Protein AF-0000000069324005 (afdb_homodimer)

InterPro domains:
  IPR022041 Farnesoic acid O-methyl transferase [PF12248] (44-188)

Secondary structure (DSSP, 8-state):
-------------------GGGG--GGGGGTT-EEEE-SS----EEEGGG-SS-EE-TT--EEEEEEEEESS-EEEEEESSSS-SSEEEEEEEEEHHHHTEEEEEEEEE-SSS--EEEEEEEEEE-TT---SSSPEEEEEEE-TT-EEEEEETT-SS-SEEEE-TT---SEEEEEESSS-EEEEEEEPPHHHHGGGGGG---/-------------------GGGG--GGGGGTT-EEEE-SS----EEEGGG-SS-EE-TT--EEEEEEEEESS-EEEEEESSSS-SSEEEEEEEEEHHHHTEEEEEEEEE-SSS--EEEEEEEEEE-TT---SSSPEEEEEEE-TT-EEEEEETT-SS-SEEEE-TT---SEEEEEESSS-EEEEEEEPPHHHHHHHHT----

Nearest PDB structures (foldseek):
  6fof-assembly2_F  TM=4.930E-01  e=3.018E-04  Homo sapiens
  6fof-assembly2_A  TM=4.890E-01  e=6.995E-04  Homo sapiens
  6m16-assembly1_B  TM=4.793E-01  e=8.631E-04  Swine acute diarrhea syndrome coronavirus
  7cxd-assembly3_D  TM=5.061E-01  e=2.342E-03  Rattus norvegicus
  2yue-assembly1_A  TM=4.714E-01  e=3.103E-01  Drosophila melanogaster

Solvent-accessible surface area (backbone atoms only — not comparable to full-atom values): 21850 Å² total; per-residue (Å²): 135,82,79,75,76,73,77,73,73,77,68,79,68,72,76,70,74,92,49,74,84,79,21,61,40,60,55,58,79,50,56,76,18,34,33,51,66,24,77,90,46,42,77,60,50,40,58,47,87,72,41,84,35,60,39,67,47,95,83,50,31,39,38,40,27,32,28,37,26,21,61,28,26,36,32,41,36,23,19,73,46,70,74,56,54,79,27,69,31,35,36,41,34,41,16,25,84,86,14,36,24,28,39,33,32,33,28,30,34,38,80,88,50,76,71,42,78,74,42,82,67,44,75,48,84,31,68,65,64,46,32,71,84,47,58,46,44,33,35,39,35,38,37,83,74,20,42,35,35,38,24,40,70,92,53,90,60,58,77,43,72,47,70,39,72,80,61,35,71,48,11,40,26,51,30,50,77,86,36,51,28,37,38,31,34,52,15,55,46,72,78,68,56,57,61,65,67,64,66,64,72,129,134,82,81,76,76,73,77,74,73,77,69,77,69,71,76,70,75,91,49,74,83,78,22,62,40,60,57,57,78,51,53,76,17,34,33,50,67,24,78,90,47,42,78,60,47,39,58,46,88,70,41,85,35,60,39,68,47,94,84,50,32,37,37,41,28,33,30,38,25,19,61,27,27,35,33,41,36,22,19,75,44,71,74,57,55,78,27,68,31,35,35,42,34,40,18,26,84,86,15,35,24,28,40,32,32,33,29,29,34,40,80,88,51,75,70,41,77,74,41,80,66,45,74,46,82,30,68,64,65,46,33,69,84,43,58,46,46,33,35,40,36,38,37,85,73,21,42,36,35,39,26,40,69,93,52,90,60,56,77,43,73,48,71,39,72,82,60,35,72,49,12,41,29,53,29,49,76,86,37,53,27,37,36,31,34,52,14,56,49,75,79,66,56,57,60,66,68,63,66,60,77,128

pLDDT: mean 87.79, std 21.07, range [19.28, 98.88]

Foldseek 3Di:
DPPPPPPPPPPPPPVPPDDVVVVDDQCVQLPPWDKDKQAPHFDWWDFCVPQPAWDADPQRKIKWKKWKADQAWKKKKAFPDRDFAQGKIWMWTALHPRHFKIWIWIWGDHPPDDTHPIDTFDMDTGHPVHHRPHIWMWMWIAGQQQWIFICTPPDPDGPDIGGDNRTHHRIMIIHGDPTMMMMTTSGHDPVVVVVVVVPPDD/DDPPPPPPPPPPPPVPPDDVVVVDDQCVQLPPWDKDKQAPHFDWWDFCVPQPAWDADPQRKIKWKKWKADQAWKKKKAFPDRDAAQGKIWMWTALHPRRFKIWIWIWGDHPPDDTHPIDTFDMDTGHPVHHRPHIWMWMWIAGQQQWIFICTPPDPDGPDIGGDNRTHHRIMIIHGDPTMMMMTTSGHDPVVVVVVVVPPDD

Structure (mmCIF, N/CA/C/O backbone):
data_AF-0000000069324005-model_v1
#
loop_
_entity.id
_entity.type
_entity.pdbx_description
1 polymer 'Uncharacterized protein'
#
loop_
_atom_site.group_PDB
_atom_site.id
_atom_site.type_symbol
_atom_site.label_atom_id
_atom_site.label_alt_id
_atom_site.label_comp_id
_atom_site.label_asym_id
_atom_site.label_entity_id
_atom_site.label_seq_id
_atom_site.pdbx_PDB_ins_code
_atom_site.Cartn_x
_atom_site.Cartn_y
_atom_site.Cartn_z
_atom_site.occupancy
_atom_site.B_iso_or_equiv
_atom_site.auth_seq_id
_atom_site.auth_comp_id
_atom_site.auth_asym_id
_atom_site.auth_atom_id
_atom_site.pdbx_PDB_model_num
ATOM 1 N N . MET A 1 1 ? -30.312 9.125 31.078 1 28.41 1 MET A N 1
ATOM 2 C CA . MET A 1 1 ? -29.062 9.859 31.266 1 28.41 1 MET A CA 1
ATOM 3 C C . MET A 1 1 ? -27.875 8.906 31.328 1 28.41 1 MET A C 1
ATOM 5 O O . MET A 1 1 ? -27.578 8.32 32.375 1 28.41 1 MET A O 1
ATOM 9 N N . ARG A 1 2 ? -27.75 8.008 30.297 1 34 2 ARG A N 1
ATOM 10 C CA . ARG A 1 2 ? -26.781 6.918 30.25 1 34 2 ARG A CA 1
ATOM 11 C C . ARG A 1 2 ? -25.344 7.445 30.359 1 34 2 ARG A C 1
ATOM 13 O O . ARG A 1 2 ? -24.953 8.328 29.594 1 34 2 ARG A O 1
ATOM 20 N N . ASN A 1 3 ? -24.734 7.293 31.547 1 28.27 3 ASN A N 1
ATOM 21 C CA . ASN A 1 3 ? -23.328 7.57 31.875 1 28.27 3 ASN A CA 1
ATOM 22 C C . ASN A 1 3 ? -22.391 6.891 30.891 1 28.27 3 ASN A C 1
ATOM 24 O O . ASN A 1 3 ? -22.328 5.66 30.828 1 28.27 3 ASN A O 1
ATOM 28 N N . ILE A 1 4 ? -22.25 7.41 29.734 1 28.3 4 ILE A N 1
ATOM 29 C CA . ILE A 1 4 ? -21.234 6.926 28.828 1 28.3 4 ILE A CA 1
ATOM 30 C C . ILE A 1 4 ? -19.844 7.094 29.469 1 28.3 4 ILE A C 1
ATOM 32 O O . ILE A 1 4 ? -19.406 8.219 29.703 1 28.3 4 ILE A O 1
ATOM 36 N N . LEU A 1 5 ? -19.453 6.141 30.312 1 26.61 5 LEU A N 1
ATOM 37 C CA . LEU A 1 5 ? -18.109 6.031 30.844 1 26.61 5 LEU A CA 1
ATOM 38 C C . LEU A 1 5 ? -17.078 6.027 29.734 1 26.61 5 LEU A C 1
ATOM 40 O O . LEU A 1 5 ? -17.062 5.133 28.875 1 26.61 5 LEU A O 1
ATOM 44 N N . LEU A 1 6 ? -16.641 7.176 29.375 1 26.45 6 LEU A N 1
ATOM 45 C CA . LEU A 1 6 ? -15.461 7.332 28.516 1 26.45 6 LEU A CA 1
ATOM 46 C C . LEU A 1 6 ? -14.234 6.703 29.172 1 26.45 6 LEU A C 1
ATOM 48 O O . LEU A 1 6 ? -13.797 7.137 30.234 1 26.45 6 LEU A O 1
ATOM 52 N N . PHE A 1 7 ? -14.141 5.453 29.094 1 29.11 7 PHE A N 1
ATOM 53 C CA . PHE A 1 7 ? -12.875 4.824 29.453 1 29.11 7 PHE A CA 1
ATOM 54 C C . PHE A 1 7 ? -11.711 5.512 28.75 1 29.11 7 PHE A C 1
ATOM 56 O O . PHE A 1 7 ? -11.578 5.43 27.531 1 29.11 7 PHE A O 1
ATOM 63 N N . CYS A 1 8 ? -11.258 6.578 29.438 1 29.5 8 CYS A N 1
ATOM 64 C CA . CYS A 1 8 ? -9.984 7.176 29.047 1 29.5 8 CYS A CA 1
ATOM 65 C C . CYS A 1 8 ? -8.844 6.184 29.219 1 29.5 8 CYS A C 1
ATOM 67 O O . CYS A 1 8 ? -8.492 5.82 30.344 1 29.5 8 CYS A O 1
ATOM 69 N N . LEU A 1 9 ? -8.703 5.176 28.422 1 32.47 9 LEU A N 1
ATOM 70 C CA . LEU A 1 9 ? -7.461 4.414 28.438 1 32.47 9 LEU A CA 1
ATOM 71 C C . LEU A 1 9 ? -6.258 5.344 28.547 1 32.47 9 LEU A C 1
ATOM 73 O O . LEU A 1 9 ? -6.062 6.215 27.703 1 32.47 9 LEU A O 1
ATOM 77 N N . LEU A 1 10 ? -5.828 5.453 29.75 1 33.03 10 LEU A N 1
ATOM 78 C CA . LEU A 1 10 ? -4.512 6.023 30.031 1 33.03 10 LEU A CA 1
ATOM 79 C C . LEU A 1 10 ? -3.451 5.383 29.141 1 33.03 10 LEU A C 1
ATOM 81 O O . LEU A 1 10 ? -3.084 4.223 29.344 1 33.03 10 LEU A O 1
ATOM 85 N N . GLN A 1 11 ? -3.396 5.664 27.922 1 35.69 11 GLN A N 1
ATOM 86 C CA . GLN A 1 11 ? -2.23 5.25 27.141 1 35.69 11 GLN A CA 1
ATOM 87 C C . GLN A 1 11 ? -0.95 5.859 27.703 1 35.69 11 GLN A C 1
ATOM 89 O O . GLN A 1 11 ? -0.81 7.082 27.766 1 35.69 11 GLN A O 1
ATOM 94 N N . PHE A 1 12 ? -0.405 5.168 28.688 1 37.34 12 PHE A N 1
ATOM 95 C CA . PHE A 1 12 ? 1.005 5.453 28.938 1 37.34 12 PHE A CA 1
ATOM 96 C C . PHE A 1 12 ? 1.775 5.508 27.625 1 37.34 12 PHE A C 1
ATOM 98 O O . PHE A 1 12 ? 1.903 4.496 26.922 1 37.34 12 PHE A O 1
ATOM 105 N N . SER A 1 13 ? 1.761 6.641 26.984 1 42.81 13 SER A N 1
ATOM 106 C CA . SER A 1 13 ? 2.564 6.906 25.797 1 42.81 13 SER A CA 1
ATOM 107 C C . SER A 1 13 ? 4.051 6.699 26.078 1 42.81 13 SER A C 1
ATOM 109 O O . SER A 1 13 ? 4.664 7.484 26.812 1 42.81 13 SER A O 1
ATOM 111 N N . PHE A 1 14 ? 4.473 5.566 26.344 1 45.78 14 PHE A N 1
ATOM 112 C CA . PHE A 1 14 ? 5.918 5.492 26.188 1 45.78 14 PHE A CA 1
ATOM 113 C C . PHE A 1 14 ? 6.375 6.344 25 1 45.78 14 PHE A C 1
ATOM 115 O O . PHE A 1 14 ? 5.898 6.168 23.875 1 45.78 14 PHE A O 1
ATOM 122 N N . ALA A 1 15 ? 6.809 7.539 25.328 1 54.31 15 ALA A N 1
ATOM 123 C CA . ALA A 1 15 ? 7.422 8.461 24.375 1 54.31 15 ALA A CA 1
ATOM 124 C C . ALA A 1 15 ? 8.375 7.723 23.438 1 54.31 15 ALA A C 1
ATOM 126 O O . ALA A 1 15 ? 9.406 7.207 23.875 1 54.31 15 ALA A O 1
ATOM 127 N N . ILE A 1 16 ? 7.906 6.988 22.484 1 60.62 16 ILE A N 1
ATOM 128 C CA . ILE A 1 16 ? 8.844 6.414 21.516 1 60.62 16 ILE A CA 1
ATOM 129 C C . ILE A 1 16 ? 9.711 7.52 20.922 1 60.62 16 ILE A C 1
ATOM 131 O O . ILE A 1 16 ? 9.195 8.469 20.328 1 60.62 16 ILE A O 1
ATOM 135 N N . GLU A 1 17 ? 10.883 7.559 21.469 1 77.88 17 GLU A N 1
ATOM 136 C CA . GLU A 1 17 ? 11.859 8.453 20.859 1 77.88 17 GLU A CA 1
ATOM 137 C C . GLU A 1 17 ? 11.891 8.273 19.344 1 77.88 17 GLU A C 1
ATOM 139 O O . GLU A 1 17 ? 11.867 7.145 18.844 1 77.88 17 GLU A O 1
ATOM 144 N N . TYR A 1 18 ? 11.734 9.445 18.656 1 85.81 18 TYR A N 1
ATOM 145 C CA . TYR A 1 18 ? 11.805 9.422 17.203 1 85.81 18 TYR A CA 1
ATOM 146 C C . TYR A 1 18 ? 13.148 8.883 16.719 1 85.81 18 TYR A C 1
ATOM 148 O O . TYR A 1 18 ? 14.203 9.438 17.062 1 85.81 18 TYR A O 1
ATOM 156 N N . ASN A 1 19 ? 13.148 7.789 16.156 1 91.25 19 ASN A N 1
ATOM 157 C CA . ASN A 1 19 ? 14.258 7.18 15.422 1 91.25 19 ASN A CA 1
ATOM 158 C C . ASN A 1 19 ? 13.844 6.75 14.023 1 91.25 19 ASN A C 1
ATOM 160 O O . ASN A 1 19 ? 13.047 5.824 13.859 1 91.25 19 ASN A O 1
ATOM 164 N N . PRO A 1 20 ? 14.406 7.453 12.984 1 89.69 20 PRO A N 1
ATOM 165 C CA . PRO A 1 20 ? 13.977 7.164 11.617 1 89.69 20 PRO A CA 1
ATOM 166 C C . PRO A 1 20 ? 14.102 5.688 11.25 1 89.69 20 PRO A C 1
ATOM 168 O O . PRO A 1 20 ? 13.352 5.188 10.414 1 89.69 20 PRO A O 1
ATOM 171 N N . LYS A 1 21 ? 14.984 4.934 11.898 1 91.94 21 LYS A N 1
ATOM 172 C CA . LYS A 1 21 ? 15.195 3.52 11.594 1 91.94 21 LYS A CA 1
ATOM 173 C C . LYS A 1 21 ? 13.961 2.693 11.938 1 91.94 21 LYS A C 1
ATOM 175 O O . LYS A 1 21 ? 13.812 1.559 11.477 1 91.94 21 LYS A O 1
ATOM 180 N N . ASN A 1 22 ? 13.109 3.305 12.773 1 93.44 22 ASN A N 1
ATOM 181 C CA . ASN A 1 22 ? 11.898 2.6 13.172 1 93.44 22 ASN A CA 1
ATOM 182 C C . ASN A 1 22 ? 10.773 2.793 12.156 1 93.44 22 ASN A C 1
ATOM 184 O O . ASN A 1 22 ? 9.711 2.186 12.281 1 93.44 22 ASN A O 1
ATOM 188 N N . PHE A 1 23 ? 11.023 3.594 11.086 1 95.69 23 PHE A N 1
ATOM 189 C CA . PHE A 1 23 ? 9.953 3.969 10.156 1 95.69 23 PHE A CA 1
ATOM 190 C C . PHE A 1 23 ? 10.375 3.709 8.719 1 95.69 23 PHE A C 1
ATOM 192 O O . PHE A 1 23 ? 10.07 4.5 7.824 1 95.69 23 PHE A O 1
ATOM 199 N N . ILE A 1 24 ? 11.031 2.59 8.578 1 95.38 24 ILE A N 1
ATOM 200 C CA . ILE A 1 24 ? 11.531 2.193 7.266 1 95.38 24 ILE A CA 1
ATOM 201 C C . ILE A 1 24 ? 10.352 2.023 6.301 1 95.38 24 ILE A C 1
ATOM 203 O O . ILE A 1 24 ? 9.32 1.459 6.668 1 95.38 24 ILE A O 1
ATOM 207 N N . ASN A 1 25 ? 10.547 2.537 5.121 1 97.31 25 ASN A N 1
ATOM 208 C CA . ASN A 1 25 ? 9.562 2.371 4.059 1 97.31 25 ASN A CA 1
ATOM 209 C C . ASN A 1 25 ? 9.625 0.974 3.449 1 97.31 25 ASN A C 1
ATOM 211 O O . ASN A 1 25 ? 10.5 0.688 2.629 1 97.31 25 ASN A O 1
ATOM 215 N N . THR A 1 26 ? 8.641 0.203 3.752 1 97.44 26 THR A N 1
ATOM 216 C CA . THR A 1 26 ? 8.648 -1.202 3.359 1 97.44 26 THR A CA 1
ATOM 217 C C . THR A 1 26 ? 8.383 -1.347 1.863 1 97.44 26 THR A C 1
ATOM 219 O O . THR A 1 26 ? 8.703 -2.377 1.268 1 97.44 26 THR A O 1
ATOM 222 N N . PHE A 1 27 ? 7.887 -0.343 1.255 1 97.62 27 PHE A N 1
ATOM 223 C CA . PHE A 1 27 ? 7.547 -0.432 -0.16 1 97.62 27 PHE A CA 1
ATOM 224 C C . PHE A 1 27 ? 8.789 -0.269 -1.026 1 97.62 27 PHE A C 1
ATOM 226 O O . PHE A 1 27 ? 8.75 -0.522 -2.232 1 97.62 27 PHE A O 1
ATOM 233 N N . GLU A 1 28 ? 9.859 0.068 -0.42 1 95.69 28 GLU A N 1
ATOM 234 C CA . GLU A 1 28 ? 11.109 0.096 -1.18 1 95.69 28 GLU A CA 1
ATOM 235 C C . GLU A 1 28 ? 11.461 -1.288 -1.719 1 95.69 28 GLU A C 1
ATOM 237 O O . GLU A 1 28 ? 12.117 -1.409 -2.756 1 95.69 28 GLU A O 1
ATOM 242 N N . ALA A 1 29 ? 10.977 -2.287 -1.053 1 96.38 29 ALA A N 1
ATOM 243 C CA . ALA A 1 29 ? 11.227 -3.654 -1.499 1 96.38 29 ALA A CA 1
ATOM 244 C C . ALA A 1 29 ? 10.57 -3.918 -2.854 1 96.38 29 ALA A C 1
ATOM 246 O O . ALA A 1 29 ? 10.945 -4.863 -3.555 1 96.38 29 ALA A O 1
ATOM 247 N N . THR A 1 30 ? 9.625 -3.092 -3.283 1 97.5 30 THR A N 1
ATOM 248 C CA . THR A 1 30 ? 8.891 -3.338 -4.516 1 97.5 30 THR A CA 1
ATOM 249 C C . THR A 1 30 ? 9.484 -2.531 -5.672 1 97.5 30 THR A C 1
ATOM 251 O O . THR A 1 30 ? 8.938 -2.527 -6.777 1 97.5 30 THR A O 1
ATOM 254 N N . TYR A 1 31 ? 10.547 -1.87 -5.406 1 94.81 31 TYR A N 1
ATOM 255 C CA . TYR A 1 31 ? 11.133 -1.046 -6.457 1 94.81 31 TYR A CA 1
ATOM 256 C C . TYR A 1 31 ? 11.445 -1.877 -7.695 1 94.81 31 TYR A C 1
ATOM 258 O O . TYR A 1 31 ? 12.047 -2.951 -7.598 1 94.81 31 TYR A O 1
ATOM 266 N N . GLY A 1 32 ? 11.016 -1.353 -8.859 1 95.44 32 GLY A N 1
ATOM 267 C CA . GLY A 1 32 ? 11.281 -2.027 -10.117 1 95.44 32 GLY A CA 1
ATOM 268 C C . GLY A 1 32 ? 10.188 -3.008 -10.508 1 95.44 32 GLY A C 1
ATOM 269 O O . GLY A 1 32 ? 10.156 -3.502 -11.633 1 95.44 32 GLY A O 1
ATOM 270 N N . CYS A 1 33 ? 9.305 -3.324 -9.57 1 97.62 33 CYS A N 1
ATOM 271 C CA . CYS A 1 33 ? 8.188 -4.211 -9.875 1 97.62 33 CYS A CA 1
ATOM 272 C C . CYS A 1 33 ? 7.117 -3.48 -10.672 1 97.62 33 CYS A C 1
ATOM 274 O O . CYS A 1 33 ? 7.047 -2.252 -10.648 1 97.62 33 CYS A O 1
ATOM 276 N N . LEU A 1 34 ? 6.316 -4.25 -11.359 1 98 34 LEU A N 1
ATOM 277 C CA . LEU A 1 34 ? 5.012 -3.789 -11.82 1 98 34 LEU A CA 1
ATOM 278 C C . LEU A 1 34 ? 3.961 -3.943 -10.727 1 98 34 LEU A C 1
ATOM 280 O O . LEU A 1 34 ? 4.176 -4.664 -9.75 1 98 34 LEU A O 1
ATOM 284 N N . GLN A 1 35 ? 2.869 -3.219 -10.883 1 97.75 35 GLN A N 1
ATOM 285 C CA . GLN A 1 35 ? 1.826 -3.223 -9.867 1 97.75 35 GLN A CA 1
ATOM 286 C C . GLN A 1 35 ? 0.458 -3.502 -10.477 1 97.75 35 GLN A C 1
ATOM 288 O O . GLN A 1 35 ? 0.128 -2.971 -11.539 1 97.75 35 GLN A O 1
ATOM 293 N N . PHE A 1 36 ? -0.298 -4.418 -9.844 1 97 36 PHE A N 1
ATOM 294 C CA . PHE A 1 36 ? -1.68 -4.695 -10.211 1 97 36 PHE A CA 1
ATOM 295 C C . PHE A 1 36 ? -2.564 -4.797 -8.977 1 97 36 PHE A C 1
ATOM 297 O O . PHE A 1 36 ? -2.291 -5.594 -8.078 1 97 36 PHE A O 1
ATOM 304 N N . SER A 1 37 ? -3.598 -4.008 -8.914 1 95.56 37 SER A N 1
ATOM 305 C CA . SER A 1 37 ? -4.574 -4.078 -7.828 1 95.56 37 SER A CA 1
ATOM 306 C C . SER A 1 37 ? -5.906 -4.633 -8.32 1 95.56 37 SER A C 1
ATOM 308 O O . SER A 1 37 ? -6.43 -4.191 -9.344 1 95.56 37 SER A O 1
ATOM 310 N N . THR A 1 38 ? -6.551 -5.66 -7.617 1 93.12 38 THR A N 1
ATOM 311 C CA . THR A 1 38 ? -7.734 -6.398 -8.047 1 93.12 38 THR A CA 1
ATOM 312 C C . THR A 1 38 ? -9.008 -5.648 -7.66 1 93.12 38 THR A C 1
ATOM 314 O O . THR A 1 38 ? -10.086 -6.234 -7.629 1 93.12 38 THR A O 1
ATOM 317 N N . LYS A 1 39 ? -9.156 -4.422 -7.559 1 80.5 39 LYS A N 1
ATOM 318 C CA . LYS A 1 39 ? -10.305 -3.629 -7.129 1 80.5 39 LYS A CA 1
ATOM 319 C C . LYS A 1 39 ? -11.609 -4.25 -7.613 1 80.5 39 LYS A C 1
ATOM 321 O O . LYS A 1 39 ? -12.398 -4.758 -6.809 1 80.5 39 LYS A O 1
ATOM 326 N N . ASP A 1 40 ? -11.852 -4.27 -8.953 1 74.31 40 ASP A N 1
ATOM 327 C CA . ASP A 1 40 ? -13.141 -4.699 -9.484 1 74.31 40 ASP A CA 1
ATOM 328 C C . ASP A 1 40 ? -13 -5.969 -10.312 1 74.31 40 ASP A C 1
ATOM 330 O O . ASP A 1 40 ? -13.992 -6.645 -10.609 1 74.31 40 ASP A O 1
ATOM 334 N N . ALA A 1 41 ? -11.758 -6.293 -10.656 1 78.81 41 ALA A N 1
ATOM 335 C CA . ALA A 1 41 ? -11.609 -7.441 -11.547 1 78.81 41 ALA A CA 1
ATOM 336 C C . ALA A 1 41 ? -10.281 -8.148 -11.305 1 78.81 41 ALA A C 1
ATOM 338 O O . ALA A 1 41 ? -9.336 -7.555 -10.789 1 78.81 41 ALA A O 1
ATOM 339 N N . CYS A 1 42 ? -10.281 -9.445 -11.688 1 85.31 42 CYS A N 1
ATOM 340 C CA . CYS A 1 42 ? -9.078 -10.273 -11.578 1 85.31 42 CYS A CA 1
ATOM 341 C C . CYS A 1 42 ? -8.305 -10.281 -12.891 1 85.31 42 CYS A C 1
ATOM 343 O O . CYS A 1 42 ? -7.141 -10.68 -12.93 1 85.31 42 CYS A O 1
ATOM 345 N N . GLN A 1 43 ? -8.875 -9.891 -13.938 1 80.75 43 GLN A N 1
ATOM 346 C CA . GLN A 1 43 ? -8.203 -9.898 -15.227 1 80.75 43 GLN A CA 1
ATOM 347 C C . GLN A 1 43 ? -7.242 -8.719 -15.352 1 80.75 43 GLN A C 1
ATOM 349 O O . GLN A 1 43 ? -7.441 -7.68 -14.711 1 80.75 43 GLN A O 1
ATOM 354 N N . PRO A 1 44 ? -6.125 -9.18 -16.047 1 89 44 PRO A N 1
ATOM 355 C CA . PRO A 1 44 ? -5.883 -10.227 -17.031 1 89 44 PRO A CA 1
ATOM 356 C C . PRO A 1 44 ? -5.008 -11.359 -16.5 1 89 44 PRO A C 1
ATOM 358 O O . PRO A 1 44 ? -4.504 -11.273 -15.375 1 89 44 PRO A O 1
ATOM 361 N N . TYR A 1 45 ? -4.957 -12.477 -17.391 1 94.5 45 TYR A N 1
ATOM 362 C CA . TYR A 1 45 ? -3.814 -13.375 -17.297 1 94.5 45 TYR A CA 1
ATOM 363 C C . TYR A 1 45 ? -2.596 -12.781 -18 1 94.5 45 TYR A C 1
ATOM 365 O O . TYR A 1 45 ? -2.639 -12.484 -19.203 1 94.5 45 TYR A O 1
ATOM 373 N N . PHE A 1 46 ? -1.542 -12.672 -17.234 1 97 46 PHE A N 1
ATOM 374 C CA . PHE A 1 46 ? -0.32 -12.078 -17.766 1 97 46 PHE A CA 1
ATOM 375 C C . PHE A 1 46 ? 0.551 -13.141 -18.438 1 97 46 PHE A C 1
ATOM 377 O O . PHE A 1 46 ? 0.788 -14.203 -17.859 1 97 46 PHE A O 1
ATOM 384 N N . PRO A 1 47 ? 1.004 -12.82 -19.594 1 97.5 47 PRO A N 1
ATOM 385 C CA . PRO A 1 47 ? 1.958 -13.734 -20.219 1 97.5 47 PRO A CA 1
ATOM 386 C C . PRO A 1 47 ? 3.35 -13.656 -19.594 1 97.5 47 PRO A C 1
ATOM 388 O O . PRO A 1 47 ? 4.074 -12.68 -19.812 1 97.5 47 PRO A O 1
ATOM 391 N N . THR A 1 48 ? 3.816 -14.75 -18.969 1 97.5 48 THR A N 1
ATOM 392 C CA . THR A 1 48 ? 5.023 -14.68 -18.156 1 97.5 48 THR A CA 1
ATOM 393 C C . THR A 1 48 ? 6.266 -14.57 -19.047 1 97.5 48 THR A C 1
ATOM 395 O O . THR A 1 48 ? 7.312 -14.102 -18.594 1 97.5 48 THR A O 1
ATOM 398 N N . ASN A 1 49 ? 6.125 -15 -20.281 1 95.69 49 ASN A N 1
ATOM 399 C CA . ASN A 1 49 ? 7.27 -14.914 -21.172 1 95.69 49 ASN A CA 1
ATOM 400 C C . ASN A 1 49 ? 7.594 -13.469 -21.531 1 95.69 49 ASN A C 1
ATOM 402 O O . ASN A 1 49 ? 8.641 -13.188 -22.125 1 95.69 49 ASN A O 1
ATOM 406 N N . ARG A 1 50 ? 6.75 -12.578 -21.141 1 96.44 50 ARG A N 1
ATOM 407 C CA . ARG A 1 50 ? 6.984 -11.164 -21.422 1 96.44 50 ARG A CA 1
ATOM 408 C C . ARG A 1 50 ? 7.512 -10.445 -20.188 1 96.44 50 ARG A C 1
ATOM 410 O O . ARG A 1 50 ? 7.742 -9.234 -20.219 1 96.44 50 ARG A O 1
ATOM 417 N N . PHE A 1 51 ? 7.73 -11.148 -19.156 1 97.44 51 PHE A N 1
ATOM 418 C CA . PHE A 1 51 ? 8.273 -10.539 -17.938 1 97.44 51 PHE A CA 1
ATOM 419 C C . PHE A 1 51 ? 9.758 -10.234 -18.109 1 97.44 51 PHE A C 1
ATOM 421 O O . PHE A 1 51 ? 10.508 -11.047 -18.656 1 97.44 51 PHE A O 1
ATOM 428 N N . LYS A 1 52 ? 10.094 -9.109 -17.641 1 96.31 52 LYS A N 1
ATOM 429 C CA . LYS A 1 52 ? 11.469 -8.641 -17.75 1 96.31 52 LYS A CA 1
ATOM 430 C C . LYS A 1 52 ? 12.367 -9.336 -16.719 1 96.31 52 LYS A C 1
ATOM 432 O O . LYS A 1 52 ? 13.547 -9.562 -16.984 1 96.31 52 LYS A O 1
ATOM 437 N N . HIS A 1 53 ? 11.82 -9.727 -15.586 1 96.94 53 HIS A N 1
ATOM 438 C CA . HIS A 1 53 ? 12.672 -10.148 -14.477 1 96.94 53 HIS A CA 1
ATOM 439 C C . HIS A 1 53 ? 12.461 -11.617 -14.148 1 96.94 53 HIS A C 1
ATOM 441 O O . HIS A 1 53 ? 12.844 -12.078 -13.078 1 96.94 53 HIS A O 1
ATOM 447 N N . LEU A 1 54 ? 11.844 -12.289 -15.047 1 96.69 54 LEU A N 1
ATOM 448 C CA . LEU A 1 54 ? 11.75 -13.734 -14.883 1 96.69 54 LEU A CA 1
ATOM 449 C C . LEU A 1 54 ? 13.109 -14.391 -15.102 1 96.69 54 LEU A C 1
ATOM 451 O O . LEU A 1 54 ? 13.797 -14.094 -16.094 1 96.69 54 LEU A O 1
ATOM 455 N N . HIS A 1 55 ? 13.43 -15.281 -14.133 1 95.38 55 HIS A N 1
ATOM 456 C CA . HIS A 1 55 ? 14.727 -15.938 -14.227 1 95.38 55 HIS A CA 1
ATOM 457 C C . HIS A 1 55 ? 14.57 -17.453 -14.359 1 95.38 55 HIS A C 1
ATOM 459 O O . HIS A 1 55 ? 13.695 -18.047 -13.734 1 95.38 55 HIS A O 1
ATOM 465 N N . THR A 1 56 ? 15.445 -18.031 -15.227 1 95.62 56 THR A N 1
ATOM 466 C CA . THR A 1 56 ? 15.555 -19.469 -15.336 1 95.62 56 THR A CA 1
ATOM 467 C C . THR A 1 56 ? 16.984 -19.938 -15.047 1 95.62 56 THR A C 1
ATOM 469 O O . THR A 1 56 ? 17.922 -19.484 -15.695 1 95.62 56 THR A O 1
ATOM 472 N N . THR A 1 57 ? 17.062 -20.797 -14.094 1 95.88 57 THR A N 1
ATOM 473 C CA . THR A 1 57 ? 18.375 -21.281 -13.719 1 95.88 57 THR A CA 1
ATOM 474 C C . THR A 1 57 ? 18.891 -22.297 -14.727 1 95.88 57 THR A C 1
ATOM 476 O O . THR A 1 57 ? 18.172 -22.688 -15.648 1 95.88 57 THR A O 1
ATOM 479 N N . HIS A 1 58 ? 20.125 -22.734 -14.516 1 95.44 58 HIS A N 1
ATOM 480 C CA . HIS A 1 58 ? 20.75 -23.719 -15.391 1 95.44 58 HIS A CA 1
ATOM 481 C C . HIS A 1 58 ? 20.016 -25.062 -15.336 1 95.44 58 HIS A C 1
ATOM 483 O O . HIS A 1 58 ? 19.984 -25.797 -16.312 1 95.44 58 HIS A O 1
ATOM 489 N N . ASN A 1 59 ? 19.422 -25.359 -14.172 1 96.38 59 ASN A N 1
ATOM 490 C CA . ASN A 1 59 ? 18.656 -26.594 -14.023 1 96.38 59 ASN A CA 1
ATOM 491 C C . ASN A 1 59 ? 17.203 -26.406 -14.438 1 96.38 59 ASN A C 1
ATOM 493 O O . ASN A 1 59 ? 16.344 -27.203 -14.062 1 96.38 59 ASN A O 1
ATOM 497 N N . ASN A 1 60 ? 16.938 -25.297 -15.094 1 96.56 60 ASN A N 1
ATOM 498 C CA . ASN A 1 60 ? 15.641 -24.984 -15.672 1 96.56 60 ASN A CA 1
ATOM 499 C C . ASN A 1 60 ? 14.594 -24.734 -14.594 1 96.56 60 ASN A C 1
ATOM 501 O O . ASN A 1 60 ? 13.43 -25.109 -14.742 1 96.56 60 ASN A O 1
ATOM 505 N N . VAL A 1 61 ? 15.055 -24.219 -13.453 1 97.75 61 VAL A N 1
ATOM 506 C CA . VAL A 1 61 ? 14.133 -23.734 -12.438 1 97.75 61 VAL A CA 1
ATOM 507 C C . VAL A 1 61 ? 13.711 -22.297 -12.766 1 97.75 61 VAL A C 1
ATOM 509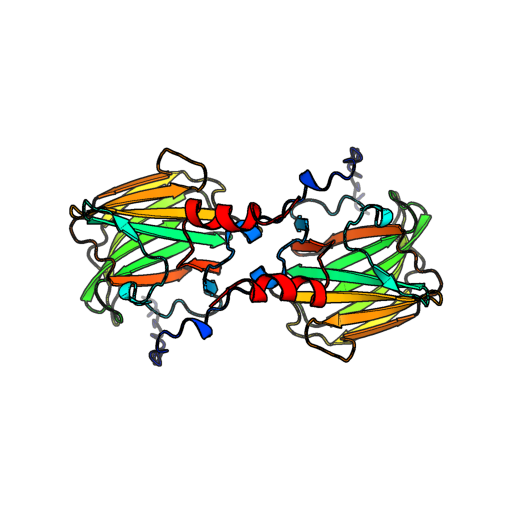 O O . VAL A 1 61 ? 14.562 -21.438 -12.984 1 97.75 61 VAL A O 1
ATOM 512 N N . THR A 1 62 ? 12.414 -22.125 -12.859 1 97.88 62 THR A N 1
ATOM 513 C CA . THR A 1 62 ? 11.891 -20.781 -13.07 1 97.88 62 THR A CA 1
ATOM 514 C C . THR A 1 62 ? 11.727 -20.047 -11.742 1 97.88 62 THR A C 1
ATOM 516 O O . THR A 1 62 ? 11.156 -20.594 -10.797 1 97.88 62 THR A O 1
ATOM 519 N N . ILE A 1 63 ? 12.258 -18.828 -11.688 1 97.69 63 ILE A N 1
ATOM 520 C CA . ILE A 1 63 ? 12.234 -18.031 -10.461 1 97.69 63 ILE A CA 1
ATOM 521 C C . ILE A 1 63 ? 11.539 -16.703 -10.734 1 97.69 63 ILE A C 1
ATOM 523 O O . ILE A 1 63 ? 11.922 -15.961 -11.648 1 97.69 63 ILE A O 1
ATOM 527 N N . MET A 1 64 ? 10.516 -16.422 -9.961 1 98.25 64 MET A N 1
ATOM 528 C CA . MET A 1 64 ? 9.82 -15.141 -10.031 1 98.25 64 MET A CA 1
ATOM 529 C C . MET A 1 64 ? 9.695 -14.508 -8.648 1 98.25 64 MET A C 1
ATOM 531 O O . MET A 1 64 ? 9.188 -15.133 -7.723 1 98.25 64 MET A O 1
ATOM 535 N N . ARG A 1 65 ? 10.133 -13.281 -8.539 1 98.19 65 ARG A N 1
ATOM 536 C CA . ARG A 1 65 ? 9.906 -12.523 -7.316 1 98.19 65 ARG A CA 1
ATOM 537 C C . ARG A 1 65 ? 8.656 -11.656 -7.426 1 98.19 65 ARG A C 1
ATOM 539 O O . ARG A 1 65 ? 8.398 -11.055 -8.469 1 98.19 65 ARG A O 1
ATOM 546 N N . MET A 1 66 ? 7.91 -11.594 -6.383 1 98.56 66 MET A N 1
ATOM 547 C CA . MET A 1 66 ? 6.66 -10.836 -6.359 1 98.56 66 MET A CA 1
ATOM 548 C C . MET A 1 66 ? 6.336 -10.367 -4.945 1 98.56 66 MET A C 1
ATOM 550 O O . MET A 1 66 ? 6.961 -10.812 -3.979 1 98.56 66 MET A O 1
ATOM 554 N N . GLY A 1 67 ? 5.457 -9.477 -4.836 1 98.69 67 GLY A N 1
ATOM 555 C CA . GLY A 1 67 ? 4.934 -9.008 -3.566 1 98.69 67 GLY A CA 1
ATOM 556 C C . GLY A 1 67 ? 3.418 -8.984 -3.516 1 98.69 67 GLY A C 1
ATOM 557 O O . GLY A 1 67 ? 2.758 -8.867 -4.551 1 98.69 67 GLY A O 1
ATOM 558 N N . VAL A 1 68 ? 2.893 -9.086 -2.322 1 98.75 68 VAL A N 1
ATOM 559 C CA . VAL A 1 68 ? 1.444 -9.07 -2.141 1 98.75 68 VAL A CA 1
ATOM 560 C C . VAL A 1 68 ? 1.085 -8.227 -0.92 1 98.75 68 VAL A C 1
ATOM 562 O O . VAL A 1 68 ? 1.71 -8.352 0.135 1 98.75 68 VAL A O 1
ATOM 565 N N . MET A 1 69 ? 0.18 -7.402 -1.088 1 97.88 69 MET A N 1
ATOM 566 C CA . MET A 1 69 ? -0.439 -6.637 -0.011 1 97.88 69 MET A CA 1
ATOM 567 C C . MET A 1 69 ? -1.949 -6.848 0.009 1 97.88 69 MET A C 1
ATOM 569 O O . MET A 1 69 ? -2.637 -6.535 -0.965 1 97.88 69 MET A O 1
ATOM 573 N N . ALA A 1 70 ? -2.459 -7.383 1.134 1 96.75 70 ALA A N 1
ATOM 574 C CA . ALA A 1 70 ? -3.885 -7.68 1.236 1 96.75 70 ALA A CA 1
ATOM 575 C C . ALA A 1 70 ? -4.285 -7.953 2.684 1 96.75 70 ALA A C 1
ATOM 577 O O . ALA A 1 70 ? -3.455 -8.367 3.496 1 96.75 70 ALA A O 1
ATOM 578 N N . ASN A 1 71 ? -5.586 -7.73 2.893 1 94.19 71 ASN A N 1
ATOM 579 C CA . ASN A 1 71 ? -6.121 -8.125 4.191 1 94.19 71 ASN A CA 1
ATOM 580 C C . ASN A 1 71 ? -6.293 -9.641 4.285 1 94.19 71 ASN A C 1
ATOM 582 O O . ASN A 1 71 ? -6.027 -10.234 5.328 1 94.19 71 ASN A O 1
ATOM 586 N N . GLN A 1 72 ? -6.82 -10.156 3.164 1 95.69 72 GLN A N 1
ATOM 587 C CA . GLN A 1 72 ? -6.988 -11.609 3.162 1 95.69 72 GLN A CA 1
ATOM 588 C C . GLN A 1 72 ? -7.266 -12.125 1.755 1 95.69 72 GLN A C 1
ATOM 590 O O . GLN A 1 72 ? -7.832 -11.414 0.925 1 95.69 72 GLN A O 1
ATOM 595 N N . GLY A 1 73 ? -6.855 -13.297 1.537 1 95.19 73 GLY A N 1
ATOM 596 C CA . GLY A 1 73 ? -7.352 -14.188 0.501 1 95.19 73 GLY A CA 1
ATOM 597 C C . GLY A 1 73 ? -6.961 -13.758 -0.898 1 95.19 73 GLY A C 1
ATOM 598 O O . GLY A 1 73 ? -7.77 -13.828 -1.825 1 95.19 73 GLY A O 1
ATOM 599 N N . PRO A 1 74 ? -5.816 -13.219 -1.171 1 97.81 74 PRO A N 1
ATOM 600 C CA . PRO A 1 74 ? -5.391 -13.086 -2.566 1 97.81 74 PRO A CA 1
ATOM 601 C C . PRO A 1 74 ? -5.117 -14.438 -3.23 1 97.81 74 PRO A C 1
ATOM 603 O O . PRO A 1 74 ? -4.66 -15.375 -2.57 1 97.81 74 PRO A O 1
ATOM 606 N N . HIS A 1 75 ? -5.395 -14.5 -4.582 1 97.88 75 HIS A N 1
ATOM 607 C CA . HIS A 1 75 ? -5.223 -15.711 -5.379 1 97.88 75 HIS A CA 1
ATOM 608 C C . HIS A 1 75 ? -4.207 -15.5 -6.496 1 97.88 75 HIS A C 1
ATOM 610 O O . HIS A 1 75 ? -4.262 -14.492 -7.203 1 97.88 75 HIS A O 1
ATOM 616 N N . ILE A 1 76 ? -3.338 -16.422 -6.586 1 98.38 76 ILE A N 1
ATOM 617 C CA . ILE A 1 76 ? -2.414 -16.5 -7.711 1 98.38 76 ILE A CA 1
ATOM 618 C C . ILE A 1 76 ? -2.734 -17.734 -8.547 1 98.38 76 ILE A C 1
ATOM 620 O O . ILE A 1 76 ? -2.629 -18.875 -8.055 1 98.38 76 ILE A O 1
ATOM 624 N N . ARG A 1 77 ? -3.107 -17.469 -9.789 1 97.81 77 ARG A N 1
ATOM 625 C CA . ARG A 1 77 ? -3.486 -18.578 -10.648 1 97.81 77 ARG A CA 1
ATOM 626 C C . ARG A 1 77 ? -2.48 -18.75 -11.781 1 97.81 77 ARG A C 1
ATOM 628 O O . ARG A 1 77 ? -2.121 -17.797 -12.461 1 97.81 77 ARG A O 1
ATOM 635 N N . LEU A 1 78 ? -2.104 -19.969 -11.961 1 98.38 78 LEU A N 1
ATOM 636 C CA . LEU A 1 78 ? -1.186 -20.344 -13.031 1 98.38 78 LEU A CA 1
ATOM 637 C C . LEU A 1 78 ? -1.898 -21.172 -14.094 1 98.38 78 LEU A C 1
ATOM 639 O O . LEU A 1 78 ? -2.588 -22.141 -13.766 1 98.38 78 LEU A O 1
ATOM 643 N N . SER A 1 79 ? -1.717 -20.766 -15.336 1 97.81 79 SER A N 1
ATOM 644 C CA . SER A 1 79 ? -2.473 -21.359 -16.438 1 97.81 79 SER A CA 1
ATOM 645 C C . SER A 1 79 ? -1.6 -21.547 -17.672 1 97.81 79 SER A C 1
ATOM 647 O O . SER A 1 79 ? -0.701 -20.734 -17.938 1 97.81 79 SER A O 1
ATOM 649 N N . PRO A 1 80 ? -1.945 -22.578 -18.453 1 97.56 80 PRO A N 1
ATOM 650 C CA . PRO A 1 80 ? -1.244 -22.719 -19.734 1 97.56 80 PRO A CA 1
ATOM 651 C C . PRO A 1 80 ? -1.775 -21.781 -20.797 1 97.56 80 PRO A C 1
ATOM 653 O O . PRO A 1 80 ? -1.134 -21.594 -21.844 1 97.56 80 PRO A O 1
ATOM 656 N N . ASN A 1 81 ? -3.033 -21.25 -20.484 1 95.06 81 ASN A N 1
ATOM 657 C CA . ASN A 1 81 ? -3.664 -20.406 -21.484 1 95.06 81 ASN A CA 1
ATOM 658 C C . ASN A 1 81 ? -4.141 -19.078 -20.891 1 95.06 81 ASN A C 1
ATOM 660 O O . ASN A 1 81 ? -4.41 -19 -19.688 1 95.06 81 ASN A O 1
ATOM 664 N N . GLU A 1 82 ? -4.223 -18.078 -21.797 1 94.25 82 GLU A N 1
ATOM 665 C CA . GLU A 1 82 ? -4.641 -16.75 -21.375 1 94.25 82 GLU A CA 1
ATOM 666 C C . GLU A 1 82 ? -6.109 -16.734 -20.969 1 94.25 82 GLU A C 1
ATOM 668 O O . GLU A 1 82 ? -6.512 -15.945 -20.109 1 94.25 82 GLU A O 1
ATOM 673 N N . PHE A 1 83 ? -6.875 -17.562 -21.625 1 92.44 83 PHE A N 1
ATOM 674 C CA . PHE A 1 83 ? -8.297 -17.656 -21.344 1 92.44 83 PHE A CA 1
ATOM 675 C C . PHE A 1 83 ? -8.688 -19.094 -21 1 92.44 83 PHE A C 1
ATOM 677 O O . PHE A 1 83 ? -9.258 -19.797 -21.844 1 92.44 83 PHE A O 1
ATOM 684 N N . PRO A 1 84 ? -8.43 -19.422 -19.797 1 94.19 84 PRO A N 1
ATOM 685 C CA . PRO A 1 84 ? -8.625 -20.844 -19.469 1 94.19 84 PRO A CA 1
ATOM 686 C C . PRO A 1 84 ? -10.094 -21.25 -19.484 1 94.19 84 PRO A C 1
ATOM 688 O O . PRO A 1 84 ? -10.906 -20.672 -18.766 1 94.19 84 PRO A O 1
ATOM 691 N N . ASP A 1 85 ? -10.406 -22.172 -20.312 1 96.19 85 ASP A N 1
ATOM 692 C CA . ASP A 1 85 ? -11.68 -22.875 -20.453 1 96.19 85 ASP A CA 1
ATOM 693 C C . ASP A 1 85 ? -11.469 -24.375 -20.562 1 96.19 85 ASP A C 1
ATOM 695 O O . ASP A 1 85 ? -10.789 -24.844 -21.484 1 96.19 85 ASP A O 1
ATOM 699 N N . ASP A 1 86 ? -12.094 -25.047 -19.656 1 97.19 86 ASP A N 1
ATOM 700 C CA . ASP A 1 86 ? -11.805 -26.469 -19.531 1 97.19 86 ASP A CA 1
ATOM 701 C C . ASP A 1 86 ? -10.305 -26.719 -19.391 1 97.19 86 ASP A C 1
ATOM 703 O O . ASP A 1 86 ? -9.742 -27.547 -20.109 1 97.19 86 ASP A O 1
ATOM 707 N N . THR A 1 87 ? -9.758 -25.953 -18.594 1 97.69 87 THR A N 1
ATOM 708 C CA . THR A 1 87 ? -8.312 -25.938 -18.453 1 97.69 87 THR A CA 1
ATOM 709 C C . THR A 1 87 ? -7.91 -26.203 -17 1 97.69 87 THR A C 1
ATOM 711 O O . THR A 1 87 ? -8.508 -25.641 -16.078 1 97.69 87 THR A O 1
ATOM 714 N N . LYS A 1 88 ? -6.949 -27.078 -16.844 1 97.69 88 LYS A N 1
ATOM 715 C CA . LYS A 1 88 ? -6.406 -27.328 -15.508 1 97.69 88 LYS A CA 1
ATOM 716 C C . LYS A 1 88 ? -5.566 -26.156 -15.031 1 97.69 88 LYS A C 1
ATOM 718 O O . LYS A 1 88 ? -4.676 -25.688 -15.742 1 97.69 88 LYS A O 1
ATOM 723 N N . ILE A 1 89 ? -5.91 -25.734 -13.781 1 97.56 89 ILE A N 1
ATOM 724 C CA . ILE A 1 89 ? -5.293 -24.562 -13.188 1 97.56 89 ILE A CA 1
ATOM 725 C C . ILE A 1 89 ? -4.633 -24.938 -11.859 1 97.56 89 ILE A C 1
ATOM 727 O O . ILE A 1 89 ? -5.145 -25.781 -11.117 1 97.56 89 ILE A O 1
ATOM 731 N N . THR A 1 90 ? -3.455 -24.391 -11.641 1 98.62 90 THR A N 1
ATOM 732 C CA . THR A 1 90 ? -2.883 -24.391 -10.297 1 98.62 90 THR A CA 1
ATOM 733 C C . THR A 1 90 ? -3.104 -23.047 -9.617 1 98.62 90 THR A C 1
ATOM 735 O O . THR A 1 90 ? -2.895 -22 -10.227 1 98.62 90 THR A O 1
ATOM 738 N N . GLU A 1 91 ? -3.545 -23.109 -8.352 1 98.44 91 GLU A N 1
ATOM 739 C CA . GLU A 1 91 ? -3.859 -21.875 -7.641 1 98.44 91 GLU A CA 1
ATOM 740 C C . GLU A 1 91 ? -3.219 -21.844 -6.254 1 98.44 91 GLU A C 1
ATOM 742 O O . GLU A 1 91 ? -3.258 -22.844 -5.535 1 98.44 91 GLU A O 1
ATOM 747 N N . ILE A 1 92 ? -2.588 -20.766 -5.973 1 98.62 92 ILE A N 1
ATOM 748 C CA . ILE A 1 92 ? -2.064 -20.484 -4.645 1 98.62 92 ILE A CA 1
ATOM 749 C C . ILE A 1 92 ? -2.945 -19.438 -3.961 1 98.62 92 ILE A C 1
ATOM 751 O O . ILE A 1 92 ? -3.072 -18.312 -4.445 1 98.62 92 ILE A O 1
ATOM 755 N N . VAL A 1 93 ? -3.557 -19.812 -2.904 1 98.56 93 VAL A N 1
ATOM 756 C CA . VAL A 1 93 ? -4.379 -18.906 -2.105 1 98.56 93 VAL A CA 1
ATOM 757 C C . VAL A 1 93 ? -3.658 -18.578 -0.803 1 98.56 93 VAL A C 1
ATOM 759 O O . VAL A 1 93 ? -3.355 -19.453 -0.002 1 98.56 93 VAL A O 1
ATOM 762 N N . LEU A 1 94 ? -3.389 -17.281 -0.613 1 98.62 94 LEU A N 1
ATOM 763 C CA . LEU A 1 94 ? -2.65 -16.859 0.574 1 98.62 94 LEU A CA 1
ATOM 764 C C . LEU A 1 94 ? -3.588 -16.219 1.599 1 98.62 94 LEU A C 1
ATOM 766 O O . LEU A 1 94 ? -4.543 -15.531 1.231 1 98.62 94 LEU A O 1
ATOM 770 N N . SER A 1 95 ? -3.283 -16.5 2.887 1 98.31 95 SER A N 1
ATOM 771 C CA . SER A 1 95 ? -3.93 -15.805 3.998 1 98.31 95 SER A CA 1
ATOM 772 C C . SER A 1 95 ? -5.449 -15.867 3.879 1 98.31 95 SER A C 1
ATOM 774 O O . SER A 1 95 ? -6.133 -14.859 4.059 1 98.31 95 SER A O 1
ATOM 776 N N . ALA A 1 96 ? -5.953 -16.938 3.441 1 97.62 96 ALA A N 1
ATOM 777 C CA . ALA A 1 96 ? -7.398 -17.141 3.385 1 97.62 96 ALA A CA 1
ATOM 778 C C . ALA A 1 96 ? -7.977 -17.359 4.777 1 97.62 96 ALA A C 1
ATOM 780 O O . ALA A 1 96 ? -7.254 -17.297 5.773 1 97.62 96 ALA A O 1
ATOM 781 N N . TRP A 1 97 ? -9.273 -17.5 4.836 1 97.06 97 TRP A N 1
ATOM 782 C CA . TRP A 1 97 ? -9.977 -17.766 6.09 1 97.06 97 TRP A CA 1
ATOM 783 C C . TRP A 1 97 ? -9.586 -16.75 7.156 1 97.06 97 TRP A C 1
ATOM 785 O O . TRP A 1 97 ? -9.086 -17.125 8.219 1 97.06 97 TRP A O 1
ATOM 795 N N . GLU A 1 98 ? -9.805 -15.477 6.812 1 96.88 98 GLU A N 1
ATOM 796 C CA . GLU A 1 98 ? -9.531 -14.352 7.699 1 96.88 98 GLU A CA 1
ATOM 797 C C . GLU A 1 98 ? -8.055 -14.273 8.055 1 96.88 98 GLU A C 1
ATOM 799 O O . GLU A 1 98 ? -7.699 -14.062 9.219 1 96.88 98 GLU A O 1
ATOM 804 N N . ASN A 1 99 ? -7.273 -14.625 7.117 1 97.75 99 ASN A N 1
ATOM 805 C CA . ASN A 1 99 ? -5.828 -14.453 7.234 1 97.75 99 ASN A CA 1
ATOM 806 C C . ASN A 1 99 ? -5.223 -15.477 8.195 1 97.75 99 ASN A C 1
ATOM 808 O O . ASN A 1 99 ? -4.328 -15.141 8.977 1 97.75 99 ASN A O 1
ATOM 812 N N . THR A 1 100 ? -5.68 -16.688 8.164 1 98.38 100 THR A N 1
ATOM 813 C CA . THR A 1 100 ? -5.164 -17.656 9.125 1 98.38 100 THR A CA 1
ATOM 814 C C . THR A 1 100 ? -4.441 -18.797 8.414 1 98.38 100 THR A C 1
ATOM 816 O O . THR A 1 100 ? -3.645 -19.516 9.023 1 98.38 100 THR A O 1
ATOM 819 N N . ALA A 1 101 ? -4.816 -18.938 7.102 1 98.75 101 ALA A N 1
ATOM 820 C CA . ALA A 1 101 ? -4.23 -20.109 6.438 1 98.75 101 ALA A CA 1
ATOM 821 C C . ALA A 1 101 ? -4.035 -19.844 4.945 1 98.75 101 ALA A C 1
ATOM 823 O O . ALA A 1 101 ? -4.598 -18.891 4.395 1 98.75 101 ALA A O 1
ATOM 824 N N . SER A 1 102 ? -3.18 -20.656 4.262 1 98.81 102 SER A N 1
ATOM 825 C CA . SER A 1 102 ? -2.926 -20.656 2.826 1 98.81 102 SER A CA 1
ATOM 826 C C . SER A 1 102 ? -3.121 -22.047 2.229 1 98.81 102 SER A C 1
ATOM 828 O O . SER A 1 102 ? -2.92 -23.047 2.906 1 98.81 102 SER A O 1
ATOM 830 N N . GLU A 1 103 ? -3.553 -22.047 1.037 1 98.75 103 GLU A N 1
ATOM 831 C CA . GLU A 1 103 ? -3.865 -23.312 0.39 1 98.75 103 GLU A CA 1
ATOM 832 C C . GLU A 1 103 ? -3.381 -23.328 -1.058 1 98.75 103 GLU A C 1
ATOM 834 O O . GLU A 1 103 ? -3.549 -22.344 -1.783 1 98.75 103 GLU A O 1
ATOM 839 N N . MET A 1 104 ? -2.684 -24.422 -1.461 1 98.88 104 MET A N 1
ATOM 840 C CA . MET A 1 104 ? -2.318 -24.719 -2.844 1 98.88 104 MET A CA 1
ATOM 841 C C . MET A 1 104 ? -3.242 -25.781 -3.434 1 98.88 104 MET A C 1
ATOM 843 O O . MET A 1 104 ? -3.482 -26.828 -2.811 1 98.88 104 MET A O 1
ATOM 847 N N . ARG A 1 105 ? -3.73 -25.438 -4.586 1 98.62 105 ARG A N 1
ATOM 848 C CA . ARG A 1 105 ? -4.727 -26.359 -5.137 1 98.62 105 ARG A CA 1
ATOM 849 C C . ARG A 1 105 ? -4.656 -26.391 -6.66 1 98.62 105 ARG A C 1
ATOM 851 O O . ARG A 1 105 ? -4.008 -25.547 -7.277 1 98.62 105 ARG A O 1
ATOM 858 N N . SER A 1 106 ? -5.293 -27.391 -7.176 1 98.62 106 SER A N 1
ATOM 859 C CA . SER A 1 106 ? -5.469 -27.547 -8.617 1 98.62 106 SER A CA 1
ATOM 860 C C . SER A 1 106 ? -6.91 -27.906 -8.961 1 98.62 106 SER A C 1
ATOM 862 O O . SER A 1 106 ? -7.57 -28.625 -8.203 1 98.62 106 SER A O 1
ATOM 864 N N . TYR A 1 107 ? -7.387 -27.422 -10.133 1 98 107 TYR A N 1
ATOM 865 C CA . TYR A 1 107 ? -8.742 -27.703 -10.586 1 98 107 TYR A CA 1
ATOM 866 C C . TYR A 1 107 ? -8.891 -27.422 -12.078 1 98 107 TYR A C 1
ATOM 868 O O . TYR A 1 107 ? -7.957 -26.922 -12.711 1 98 107 TYR A O 1
ATOM 876 N N . VAL A 1 108 ? -10.031 -27.781 -12.578 1 98.19 108 VAL A N 1
ATOM 877 C CA . VAL A 1 108 ? -10.352 -27.438 -13.953 1 98.19 108 VAL A CA 1
ATOM 878 C C . VAL A 1 108 ? -11.297 -26.234 -13.984 1 98.19 108 VAL A C 1
ATOM 880 O O . VAL A 1 108 ? -12.367 -26.266 -13.367 1 98.19 108 VAL A O 1
ATOM 883 N N . ARG A 1 109 ? -10.859 -25.203 -14.641 1 96.06 109 ARG A N 1
ATOM 884 C CA . ARG A 1 109 ? -11.648 -23.984 -14.797 1 96.06 109 ARG A CA 1
ATOM 885 C C . ARG A 1 109 ? -12.523 -24.047 -16.047 1 96.06 109 ARG A C 1
ATOM 887 O O . ARG A 1 109 ? -12.062 -24.469 -17.109 1 96.06 109 ARG A O 1
ATOM 894 N N . HIS A 1 110 ? -13.75 -23.516 -15.789 1 95.12 110 HIS A N 1
ATOM 895 C CA . HIS A 1 110 ? -14.711 -23.422 -16.891 1 95.12 110 HIS A CA 1
ATOM 896 C C . HIS A 1 110 ? -15.266 -22 -17 1 95.12 110 HIS A C 1
ATOM 898 O O . HIS A 1 110 ? -15.469 -21.328 -16 1 95.12 110 HIS A O 1
ATOM 904 N N . ILE A 1 111 ? -15.484 -21.609 -18.188 1 89.06 111 ILE A N 1
ATOM 905 C CA . ILE A 1 111 ? -16.047 -20.281 -18.375 1 89.06 111 ILE A CA 1
ATOM 906 C C . ILE A 1 111 ? -17.547 -20.312 -18.047 1 89.06 111 ILE A C 1
ATOM 908 O O . ILE A 1 111 ? -18.078 -19.391 -17.438 1 89.06 111 ILE A O 1
ATOM 912 N N . ASN A 1 112 ? -18.25 -21.391 -18.297 1 91 112 ASN A N 1
ATOM 913 C CA . ASN A 1 112 ? -19.719 -21.391 -18.234 1 91 112 ASN A CA 1
ATOM 914 C C . ASN A 1 112 ? -20.234 -22.312 -17.125 1 91 112 ASN A C 1
ATOM 916 O O . ASN A 1 112 ? -21.438 -22.562 -17.031 1 91 112 ASN A O 1
ATOM 920 N N . LYS A 1 113 ? -19.391 -22.938 -16.438 1 92.44 113 LYS A N 1
ATOM 921 C CA . LYS A 1 113 ? -19.797 -23.797 -15.344 1 92.44 113 LYS A CA 1
ATOM 922 C C . LYS A 1 113 ? -18.844 -23.688 -14.156 1 92.44 113 LYS A C 1
ATOM 924 O O . LYS A 1 113 ? -17.75 -23.125 -14.281 1 92.44 113 LYS A O 1
ATOM 929 N N . PRO A 1 114 ? -19.219 -24.234 -12.953 1 94.75 114 PRO A N 1
ATOM 930 C CA . PRO A 1 114 ? -18.328 -24.219 -11.789 1 94.75 114 PRO A CA 1
ATOM 931 C C . PRO A 1 114 ? -17.047 -25.016 -12.023 1 94.75 114 PRO A C 1
ATOM 933 O O . PRO A 1 114 ? -17.016 -25.906 -12.875 1 94.75 114 PRO A O 1
ATOM 936 N N . ILE A 1 115 ? -16.109 -24.688 -11.242 1 95.69 115 ILE A N 1
ATOM 937 C CA . ILE A 1 115 ? -14.852 -25.438 -11.32 1 95.69 115 ILE A CA 1
ATOM 938 C C . ILE A 1 115 ? -15.125 -26.906 -11.078 1 95.69 115 ILE A C 1
ATOM 940 O O . ILE A 1 115 ? -16.094 -27.266 -10.414 1 95.69 115 ILE A O 1
ATOM 944 N N . SER A 1 116 ? -14.273 -27.766 -11.672 1 97.88 116 SER A N 1
ATOM 945 C CA . SER A 1 116 ? -14.352 -29.203 -11.438 1 97.88 116 SER A CA 1
ATOM 946 C C . SER A 1 116 ? -12.977 -29.797 -11.133 1 97.88 116 SER A C 1
ATOM 948 O O . SER A 1 116 ? -11.953 -29.109 -11.305 1 97.88 116 SER A O 1
ATOM 950 N N . ASP A 1 117 ? -12.914 -31.047 -10.492 1 97.81 117 ASP A N 1
ATOM 951 C CA . ASP A 1 117 ? -11.695 -31.812 -10.211 1 97.81 117 ASP A CA 1
ATOM 952 C C . ASP A 1 117 ? -10.773 -31.031 -9.273 1 97.81 117 ASP A C 1
ATOM 954 O O . ASP A 1 117 ? -9.562 -30.984 -9.492 1 97.81 117 ASP A O 1
ATOM 958 N N . LEU A 1 118 ? -11.422 -30.438 -8.281 1 98.06 118 LEU A N 1
ATOM 959 C CA . LEU A 1 118 ? -10.656 -29.688 -7.289 1 98.06 118 LEU A CA 1
ATOM 960 C C . LEU A 1 118 ? -9.797 -30.641 -6.449 1 98.06 118 LEU A C 1
ATOM 962 O O . LEU A 1 118 ? -10.305 -31.625 -5.898 1 98.06 118 LEU A O 1
ATOM 966 N N . LYS A 1 119 ? -8.539 -30.438 -6.395 1 98.31 119 LYS A N 1
ATOM 967 C CA . LYS A 1 119 ? -7.59 -31.141 -5.535 1 98.31 119 LYS A CA 1
ATOM 968 C C . LYS A 1 119 ? -6.812 -30.172 -4.652 1 98.31 119 LYS A C 1
ATOM 970 O O . LYS A 1 119 ? -6.195 -29.219 -5.152 1 98.31 119 LYS A O 1
ATOM 975 N N . ILE A 1 120 ? -6.836 -30.391 -3.361 1 98.69 120 ILE A N 1
ATOM 976 C CA . ILE A 1 120 ? -6.004 -29.625 -2.428 1 98.69 120 ILE A CA 1
ATOM 977 C C . ILE A 1 120 ? -4.617 -30.266 -2.35 1 98.69 120 ILE A C 1
ATOM 979 O O . ILE A 1 120 ? -4.473 -31.406 -1.911 1 98.69 120 ILE A O 1
ATOM 983 N N . LEU A 1 121 ? -3.684 -29.516 -2.748 1 98.81 121 LEU A N 1
ATOM 984 C CA . LEU A 1 121 ? -2.322 -30.047 -2.797 1 98.81 121 LEU A CA 1
ATOM 985 C C . LEU A 1 121 ? -1.617 -29.844 -1.459 1 98.81 121 LEU A C 1
ATOM 987 O O . LEU A 1 121 ? -0.813 -30.688 -1.05 1 98.81 121 LEU A O 1
ATOM 991 N N . LYS A 1 122 ? -1.828 -28.75 -0.849 1 98.69 122 LYS A N 1
ATOM 992 C CA . LYS A 1 122 ? -1.238 -28.438 0.449 1 98.69 122 LYS A CA 1
ATOM 993 C C . LYS A 1 122 ? -2.014 -27.328 1.147 1 98.69 122 LYS A C 1
ATOM 995 O O . LYS A 1 122 ? -2.426 -26.359 0.51 1 98.69 122 LYS A O 1
ATOM 1000 N N . ARG A 1 123 ? -2.244 -27.453 2.406 1 98.5 123 ARG A N 1
ATOM 1001 C CA . ARG A 1 123 ? -2.775 -26.391 3.262 1 98.5 123 ARG A CA 1
ATOM 1002 C C . ARG A 1 123 ? -1.865 -26.156 4.461 1 98.5 123 ARG A C 1
ATOM 1004 O O . ARG A 1 123 ? -1.388 -27.109 5.086 1 98.5 123 ARG A O 1
ATOM 1011 N N . ILE A 1 124 ? -1.591 -24.906 4.773 1 98.69 124 ILE A N 1
ATOM 1012 C CA . ILE A 1 124 ? -0.722 -24.578 5.898 1 98.69 124 ILE A CA 1
ATOM 1013 C C . ILE A 1 124 ? -1.326 -23.438 6.703 1 98.69 124 ILE A C 1
ATOM 1015 O O . ILE A 1 124 ? -2.045 -22.594 6.152 1 98.69 124 ILE A O 1
ATOM 1019 N N . ASN A 1 125 ? -0.964 -23.438 8.023 1 98.5 125 ASN A N 1
ATOM 1020 C CA . ASN A 1 125 ? -1.351 -22.312 8.859 1 98.5 125 ASN A CA 1
ATOM 1021 C C . ASN A 1 125 ? -0.426 -21.109 8.648 1 98.5 125 ASN A C 1
ATOM 1023 O O . ASN A 1 125 ? 0.792 -21.234 8.805 1 98.5 125 ASN A O 1
ATOM 1027 N N . THR A 1 126 ? -1.027 -19.938 8.297 1 98.44 126 THR A N 1
ATOM 1028 C CA . THR A 1 126 ? -0.246 -18.734 8.078 1 98.44 126 THR A CA 1
ATOM 1029 C C . THR A 1 126 ? -0.914 -17.531 8.734 1 98.44 126 THR A C 1
ATOM 1031 O O . THR A 1 126 ? -1.257 -16.562 8.055 1 98.44 126 THR A O 1
ATOM 1034 N N . PRO A 1 127 ? -1.06 -17.594 10.039 1 98.31 127 PRO A N 1
ATOM 1035 C CA . PRO A 1 127 ? -1.749 -16.484 10.703 1 98.31 127 PRO A CA 1
ATOM 1036 C C . PRO A 1 127 ? -1.034 -15.148 10.516 1 98.31 127 PRO A C 1
ATOM 1038 O O . PRO A 1 127 ? 0.158 -15.031 10.805 1 98.31 127 PRO A O 1
ATOM 1041 N N . GLY A 1 128 ? -1.697 -14.18 10.023 1 97.31 128 GLY A N 1
ATOM 1042 C CA . GLY A 1 128 ? -1.181 -12.828 9.922 1 97.31 128 GLY A CA 1
ATOM 1043 C C . GLY A 1 128 ? -0.094 -12.672 8.875 1 97.31 128 GLY A C 1
ATOM 1044 O O . GLY A 1 128 ? 0.75 -11.781 8.977 1 97.31 128 GLY A O 1
ATOM 1045 N N . LEU A 1 129 ?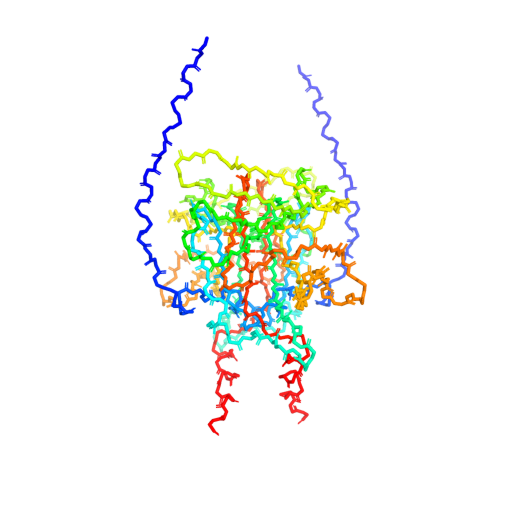 -0.106 -13.578 7.941 1 98.19 129 LEU A N 1
ATOM 1046 C CA . LEU A 1 129 ? 0.948 -13.555 6.934 1 98.19 129 LEU A CA 1
ATOM 1047 C C . LEU A 1 129 ? 0.901 -12.258 6.129 1 98.19 129 LEU A C 1
ATOM 1049 O O . LEU A 1 129 ? 1.933 -11.617 5.91 1 98.19 129 LEU A O 1
ATOM 1053 N N . LEU A 1 130 ? -0.301 -11.938 5.668 1 97.81 130 LEU A N 1
ATOM 1054 C CA . LEU A 1 130 ? -0.453 -10.727 4.867 1 97.81 130 LEU A CA 1
ATOM 1055 C C . LEU A 1 130 ? -1.148 -9.625 5.668 1 97.81 130 LEU A C 1
ATOM 1057 O O . LEU A 1 130 ? -1.761 -9.898 6.699 1 97.81 130 LEU A O 1
ATOM 1061 N N . ASN A 1 131 ? -0.982 -8.414 5.234 1 95 131 ASN A N 1
ATOM 1062 C CA . ASN A 1 131 ? -1.702 -7.258 5.758 1 95 131 ASN A CA 1
ATOM 1063 C C . ASN A 1 131 ? -1.876 -6.176 4.695 1 95 131 ASN A C 1
ATOM 1065 O O . ASN A 1 131 ? -1.339 -6.289 3.594 1 95 131 ASN A O 1
ATOM 1069 N N . GLN A 1 132 ? -2.586 -5.215 5.047 1 93.06 132 GLN A N 1
ATOM 1070 C CA . GLN A 1 132 ? -2.932 -4.207 4.051 1 93.06 132 GLN A CA 1
ATOM 1071 C C . GLN A 1 132 ? -1.991 -3.01 4.133 1 93.06 132 GLN A C 1
ATOM 1073 O O . GLN A 1 132 ? -2.174 -2.021 3.416 1 93.06 132 GLN A O 1
ATOM 1078 N N . PHE A 1 133 ? -0.9 -3.08 4.887 1 93.88 133 PHE A N 1
ATOM 1079 C CA . PHE A 1 133 ? -0.105 -1.89 5.164 1 93.88 133 PHE A CA 1
ATOM 1080 C C . PHE A 1 133 ? 1.273 -1.999 4.523 1 93.88 133 PHE A C 1
ATOM 1082 O O . PHE A 1 133 ? 1.958 -0.992 4.332 1 93.88 133 PHE A O 1
ATOM 1089 N N . TYR A 1 134 ? 1.683 -3.207 4.273 1 95.31 134 TYR A N 1
ATOM 1090 C CA . TYR A 1 134 ? 2.994 -3.387 3.658 1 95.31 134 TYR A CA 1
ATOM 1091 C C . TYR A 1 134 ? 3 -4.598 2.732 1 95.31 134 TYR A C 1
ATOM 1093 O O . TYR A 1 134 ? 2.215 -5.531 2.914 1 95.31 134 TYR A O 1
ATOM 1101 N N . PRO A 1 135 ? 3.844 -4.555 1.736 1 98.19 135 PRO A N 1
ATOM 1102 C CA . PRO A 1 135 ? 3.959 -5.711 0.843 1 98.19 135 PRO A CA 1
ATOM 1103 C C . PRO A 1 135 ? 4.75 -6.859 1.462 1 98.19 135 PRO A C 1
ATOM 1105 O O . PRO A 1 135 ? 5.785 -6.629 2.092 1 98.19 135 PRO A O 1
ATOM 1108 N N . MET A 1 136 ? 4.219 -8.039 1.385 1 98.5 136 MET A N 1
ATOM 1109 C CA . MET A 1 136 ? 4.996 -9.25 1.659 1 98.5 136 MET A CA 1
ATOM 1110 C C . MET A 1 136 ? 5.633 -9.789 0.383 1 98.5 136 MET A C 1
ATOM 1112 O O . MET A 1 136 ? 4.934 -10.148 -0.561 1 98.5 136 MET A O 1
ATOM 1116 N N . MET A 1 137 ? 6.98 -9.859 0.425 1 98.31 137 MET A N 1
ATOM 1117 C CA . MET A 1 137 ? 7.711 -10.242 -0.779 1 98.31 137 MET A CA 1
ATOM 1118 C C . MET A 1 137 ? 8.055 -11.727 -0.759 1 98.31 137 MET A C 1
ATOM 1120 O O . MET A 1 137 ? 8.445 -12.266 0.279 1 98.31 137 MET A O 1
ATOM 1124 N N . PHE A 1 138 ? 7.867 -12.328 -1.938 1 98.25 138 PHE A N 1
ATOM 1125 C CA . PHE A 1 138 ? 8.117 -13.75 -2.115 1 98.25 138 PHE A CA 1
ATOM 1126 C C . PHE A 1 138 ? 8.953 -14 -3.367 1 98.25 138 PHE A C 1
ATOM 1128 O O . PHE A 1 138 ? 8.961 -13.18 -4.289 1 98.25 138 PHE A O 1
ATOM 1135 N N . THR A 1 139 ? 9.555 -15.148 -3.318 1 97.69 139 THR A N 1
ATOM 1136 C CA . THR A 1 139 ? 10.086 -15.75 -4.535 1 97.69 139 THR A CA 1
ATOM 1137 C C . THR A 1 139 ? 9.375 -17.062 -4.84 1 97.69 139 THR A C 1
ATOM 1139 O O . THR A 1 139 ? 9.297 -17.953 -3.984 1 97.69 139 THR A O 1
ATOM 1142 N N . LEU A 1 140 ? 8.828 -17.156 -5.984 1 98.31 140 LEU A N 1
ATOM 1143 C CA . LEU A 1 140 ? 8.227 -18.375 -6.496 1 98.31 140 LEU A CA 1
ATOM 1144 C C . LEU A 1 140 ? 9.219 -19.156 -7.355 1 98.31 140 LEU A C 1
ATOM 1146 O O . LEU A 1 140 ? 9.773 -18.609 -8.312 1 98.31 140 LEU A O 1
ATOM 1150 N N . GLU A 1 141 ? 9.438 -20.406 -6.965 1 98.25 141 GLU A N 1
ATOM 1151 C CA . GLU A 1 141 ? 10.289 -21.297 -7.75 1 98.25 141 GLU A CA 1
ATOM 1152 C C . GLU A 1 141 ? 9.5 -22.5 -8.266 1 98.25 141 GLU A C 1
ATOM 1154 O O . GLU A 1 141 ? 8.773 -23.141 -7.504 1 98.25 141 GLU A O 1
ATOM 1159 N N . ILE A 1 142 ? 9.664 -22.781 -9.539 1 98.31 142 ILE A N 1
ATOM 1160 C CA . ILE A 1 142 ? 9.031 -23.938 -10.164 1 98.31 142 ILE A CA 1
ATOM 1161 C C . ILE A 1 142 ? 10.07 -24.734 -10.953 1 98.31 142 ILE A C 1
ATOM 1163 O O . ILE A 1 142 ? 10.719 -24.188 -11.852 1 98.31 142 ILE A O 1
ATOM 1167 N N . ASP A 1 143 ? 10.195 -25.922 -10.648 1 97.94 143 ASP A N 1
ATOM 1168 C CA . ASP A 1 143 ? 11.172 -26.719 -11.383 1 97.94 143 ASP A CA 1
ATOM 1169 C C . ASP A 1 143 ? 10.5 -27.578 -12.445 1 97.94 143 ASP A C 1
ATOM 1171 O O . ASP A 1 143 ? 9.266 -27.625 -12.531 1 97.94 143 ASP A O 1
ATOM 1175 N N . PRO A 1 144 ? 11.281 -28.266 -13.273 1 96.94 144 PRO A N 1
ATOM 1176 C CA . PRO A 1 144 ? 10.711 -29 -14.414 1 96.94 144 PRO A CA 1
ATOM 1177 C C . PRO A 1 144 ? 9.812 -30.156 -13.992 1 96.94 144 PRO A C 1
ATOM 1179 O O . PRO A 1 144 ? 9 -30.641 -14.781 1 96.94 144 PRO A O 1
ATOM 1182 N N . ASN A 1 145 ? 9.984 -30.625 -12.719 1 97.38 145 ASN A N 1
ATOM 1183 C CA . ASN A 1 145 ? 9.18 -31.75 -12.234 1 97.38 145 ASN A CA 1
ATOM 1184 C C . ASN A 1 145 ? 7.898 -31.266 -11.562 1 97.38 145 ASN A C 1
ATOM 1186 O O . ASN A 1 145 ? 7.129 -32.062 -11.039 1 97.38 145 ASN A O 1
ATOM 1190 N N . GLY A 1 146 ? 7.656 -30 -11.5 1 98.12 146 GLY A N 1
ATOM 1191 C CA . GLY A 1 146 ? 6.449 -29.438 -10.922 1 98.12 146 GLY A CA 1
ATOM 1192 C C . GLY A 1 146 ? 6.559 -29.188 -9.422 1 98.12 146 GLY A C 1
ATOM 1193 O O . GLY A 1 146 ? 5.547 -29.062 -8.734 1 98.12 146 GLY A O 1
ATOM 1194 N N . ASN A 1 147 ? 7.793 -29.266 -8.961 1 98.38 147 ASN A N 1
ATOM 1195 C CA . ASN A 1 147 ? 8.008 -28.828 -7.59 1 98.38 147 ASN A CA 1
ATOM 1196 C C . ASN A 1 147 ? 7.949 -27.312 -7.469 1 98.38 147 ASN A C 1
ATOM 1198 O O . ASN A 1 147 ? 8.594 -26.594 -8.242 1 98.38 147 ASN A O 1
ATOM 1202 N N . VAL A 1 148 ? 7.125 -26.906 -6.523 1 98.69 148 VAL A N 1
ATOM 1203 C CA . VAL A 1 148 ? 6.906 -25.484 -6.352 1 98.69 148 VAL A CA 1
ATOM 1204 C C . VAL A 1 148 ? 7.312 -25.062 -4.938 1 98.69 148 VAL A C 1
ATOM 1206 O O . VAL A 1 148 ? 6.973 -25.734 -3.963 1 98.69 148 VAL A O 1
ATOM 1209 N N . LYS A 1 149 ? 8.078 -23.969 -4.859 1 98.62 149 LYS A N 1
ATOM 1210 C CA . LYS A 1 149 ? 8.422 -23.344 -3.58 1 98.62 149 LYS A CA 1
ATOM 1211 C C . LYS A 1 149 ? 8.023 -21.875 -3.555 1 98.62 149 LYS A C 1
ATOM 1213 O O . LYS A 1 149 ? 8.211 -21.156 -4.543 1 98.62 149 LYS A O 1
ATOM 1218 N N . LEU A 1 150 ? 7.418 -21.516 -2.547 1 98.69 150 LEU A N 1
ATOM 1219 C CA . LEU A 1 150 ? 7.219 -20.109 -2.225 1 98.69 150 LEU A CA 1
ATOM 1220 C C . LEU A 1 150 ? 8.062 -19.703 -1.022 1 98.69 150 LEU A C 1
ATOM 1222 O O . LEU A 1 150 ? 7.871 -20.219 0.081 1 98.69 150 LEU A O 1
ATOM 1226 N N . ILE A 1 151 ? 8.984 -18.766 -1.256 1 98.06 151 ILE A N 1
ATOM 1227 C CA . ILE A 1 151 ? 9.953 -18.391 -0.232 1 98.06 151 ILE A CA 1
ATOM 1228 C C . ILE A 1 151 ? 9.828 -16.906 0.091 1 98.06 151 ILE A C 1
ATOM 1230 O O . ILE A 1 151 ? 9.883 -16.062 -0.807 1 98.06 151 ILE A O 1
ATOM 1234 N N . LYS A 1 152 ? 9.648 -16.562 1.323 1 97.75 152 LYS A N 1
ATOM 1235 C CA . LYS A 1 152 ? 9.617 -15.156 1.729 1 97.75 152 LYS A CA 1
ATOM 1236 C C . LYS A 1 152 ? 10.992 -14.516 1.595 1 97.75 152 LYS A C 1
ATOM 1238 O O . LYS A 1 152 ? 12.008 -15.141 1.902 1 97.75 152 LYS A O 1
ATOM 1243 N N . ASP A 1 153 ? 10.969 -13.281 1.191 1 95.81 153 ASP A N 1
ATOM 1244 C CA . ASP A 1 153 ? 12.234 -12.555 1.16 1 95.81 153 ASP A CA 1
ATOM 1245 C C . ASP A 1 153 ? 12.945 -12.633 2.51 1 95.81 153 ASP A C 1
ATOM 1247 O O . ASP A 1 153 ? 12.32 -12.445 3.557 1 95.81 153 ASP A O 1
ATOM 1251 N N . GLY A 1 154 ? 14.188 -12.875 2.492 1 91.31 154 GLY A N 1
AT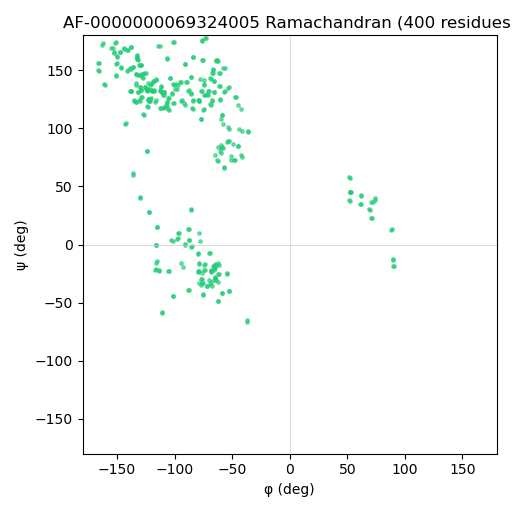OM 1252 C CA . GLY A 1 154 ? 14.992 -12.953 3.701 1 91.31 154 GLY A CA 1
ATOM 1253 C C . GLY A 1 154 ? 15.047 -14.344 4.301 1 91.31 154 GLY A C 1
ATOM 1254 O O . GLY A 1 154 ? 15.914 -14.641 5.121 1 91.31 154 GLY A O 1
ATOM 1255 N N . ASP A 1 155 ? 14.117 -15.195 3.924 1 93.62 155 ASP A N 1
ATOM 1256 C CA . ASP A 1 155 ? 14.102 -16.562 4.449 1 93.62 155 ASP A CA 1
ATOM 1257 C C . ASP A 1 155 ? 14.898 -17.5 3.549 1 93.62 155 ASP A C 1
ATOM 1259 O O . ASP A 1 155 ? 15.008 -17.281 2.344 1 93.62 155 ASP A O 1
ATOM 1263 N N . ARG A 1 156 ? 15.359 -18.562 4.16 1 91 156 ARG A N 1
ATOM 1264 C CA . ARG A 1 156 ? 16.062 -19.578 3.396 1 91 156 ARG A CA 1
ATOM 1265 C C . ARG A 1 156 ? 15.195 -20.812 3.205 1 91 156 ARG A C 1
ATOM 1267 O O . ARG A 1 156 ? 15.484 -21.656 2.346 1 91 156 ARG A O 1
ATOM 1274 N N . VAL A 1 157 ? 14.242 -20.938 4.105 1 95.88 157 VAL A N 1
ATOM 1275 C CA . VAL A 1 157 ? 13.32 -22.062 4.039 1 95.88 157 VAL A CA 1
ATOM 1276 C C . VAL A 1 157 ? 12 -21.625 3.422 1 95.88 157 VAL A C 1
ATOM 1278 O O . VAL A 1 157 ? 11.469 -20.562 3.77 1 95.88 157 VAL A O 1
ATOM 1281 N N . PRO A 1 158 ? 11.484 -22.469 2.545 1 98.25 158 PRO A N 1
ATOM 1282 C CA . PRO A 1 158 ? 10.219 -22.078 1.93 1 98.25 158 PRO A CA 1
ATOM 1283 C C . PRO A 1 158 ? 9.07 -22.016 2.936 1 98.25 158 PRO A C 1
ATOM 1285 O O . PRO A 1 158 ? 9 -22.828 3.861 1 98.25 158 PRO A O 1
ATOM 1288 N N . LEU A 1 159 ? 8.258 -21.031 2.748 1 98.5 159 LEU A N 1
ATOM 1289 C CA . LEU A 1 159 ? 6.988 -20.969 3.471 1 98.5 159 LEU A CA 1
ATOM 1290 C C . LEU A 1 159 ? 6.137 -22.203 3.172 1 98.5 159 LEU A C 1
ATOM 1292 O O . LEU A 1 159 ? 5.527 -22.766 4.078 1 98.5 159 LEU A O 1
ATOM 1296 N N . VAL A 1 160 ? 6.141 -22.578 1.913 1 98.38 160 VAL A N 1
ATOM 1297 C CA . VAL A 1 160 ? 5.395 -23.766 1.487 1 98.38 160 VAL A CA 1
ATOM 1298 C C . VAL A 1 160 ? 6.07 -24.391 0.271 1 98.38 160 VAL A C 1
ATOM 1300 O O . VAL A 1 160 ? 6.699 -23.688 -0.527 1 98.38 160 VAL A O 1
ATOM 1303 N N . GLU A 1 161 ? 5.98 -25.656 0.257 1 98.44 161 GLU A N 1
ATOM 1304 C CA . GLU A 1 161 ? 6.422 -26.453 -0.878 1 98.44 161 GLU A CA 1
ATOM 1305 C C . GLU A 1 161 ? 5.375 -27.5 -1.26 1 98.44 161 GLU A C 1
ATOM 1307 O O . GLU A 1 161 ? 4.781 -28.141 -0.388 1 98.44 161 GLU A O 1
ATOM 1312 N N . PHE A 1 162 ? 5.156 -27.688 -2.533 1 98.62 162 PHE A N 1
ATOM 1313 C CA . PHE A 1 162 ? 4.223 -28.688 -3.025 1 98.62 162 PHE A CA 1
ATOM 1314 C C . PHE A 1 162 ? 4.59 -29.125 -4.438 1 98.62 162 PHE A C 1
ATOM 1316 O O . PHE A 1 162 ? 5.445 -28.5 -5.082 1 98.62 162 PHE A O 1
ATOM 1323 N N . GLN A 1 163 ? 3.914 -30.188 -4.844 1 98.44 163 GLN A N 1
ATOM 1324 C CA . GLN A 1 163 ? 4.172 -30.688 -6.191 1 98.44 163 GLN A CA 1
ATOM 1325 C C . GLN A 1 163 ? 2.883 -30.766 -7.004 1 98.44 163 GLN A C 1
ATOM 1327 O O . GLN A 1 163 ? 1.844 -31.188 -6.492 1 98.44 163 GLN A O 1
ATOM 1332 N N . ASN A 1 164 ? 2.994 -30.281 -8.18 1 98.38 164 ASN A N 1
ATOM 1333 C CA . ASN A 1 164 ? 1.977 -30.453 -9.211 1 98.38 164 ASN A CA 1
ATOM 1334 C C . ASN A 1 164 ? 2.602 -30.641 -10.586 1 98.38 164 ASN A C 1
ATOM 1336 O O . ASN A 1 164 ? 2.951 -29.656 -11.25 1 98.38 164 ASN A O 1
ATOM 1340 N N . ARG A 1 165 ? 2.592 -31.797 -11 1 96.44 165 ARG A N 1
ATOM 1341 C CA . ARG A 1 165 ? 3.291 -32.125 -12.242 1 96.44 165 ARG A CA 1
ATOM 1342 C C . ARG A 1 165 ? 2.592 -31.484 -13.438 1 96.44 165 ARG A C 1
ATOM 1344 O O . ARG A 1 165 ? 3.217 -31.234 -14.469 1 96.44 165 ARG A O 1
ATOM 1351 N N . ALA A 1 166 ? 1.332 -31.203 -13.273 1 96.12 166 ALA A N 1
ATOM 1352 C CA . ALA A 1 166 ? 0.559 -30.641 -14.375 1 96.12 166 ALA A CA 1
ATOM 1353 C C . ALA A 1 166 ? 0.661 -29.125 -14.406 1 96.12 166 ALA A C 1
ATOM 1355 O O . ALA A 1 166 ? 0.063 -28.469 -15.258 1 96.12 166 ALA A O 1
ATOM 1356 N N . ILE A 1 167 ? 1.435 -28.531 -13.547 1 97.81 167 ILE A N 1
ATOM 1357 C CA . ILE A 1 167 ? 1.488 -27.078 -13.383 1 97.81 167 ILE A CA 1
ATOM 1358 C C . ILE A 1 167 ? 2.049 -26.438 -14.648 1 97.81 167 ILE A C 1
ATOM 1360 O O . ILE A 1 167 ? 2.988 -26.953 -15.258 1 97.81 167 ILE A O 1
ATOM 1364 N N . SER A 1 168 ? 1.328 -25.406 -15.102 1 96.5 168 SER A N 1
ATOM 1365 C CA . SER A 1 168 ? 1.846 -24.531 -16.141 1 96.5 168 SER A CA 1
ATOM 1366 C C . SER A 1 168 ? 2.029 -23.109 -15.617 1 96.5 168 SER A C 1
ATOM 1368 O O . SER A 1 168 ? 1.209 -22.609 -14.844 1 96.5 168 SER A O 1
ATOM 1370 N N . PHE A 1 169 ? 3.111 -22.469 -16.078 1 96.56 169 PHE A N 1
ATOM 1371 C CA . PHE A 1 169 ? 3.422 -21.109 -15.664 1 96.56 169 PHE A CA 1
ATOM 1372 C C . PHE A 1 169 ? 3.521 -20.188 -16.875 1 96.56 169 PHE A C 1
ATOM 1374 O O . PHE A 1 169 ? 4.254 -19.188 -16.828 1 96.56 169 PHE A O 1
ATOM 1381 N N . GLU A 1 170 ? 2.814 -20.531 -17.906 1 97.19 170 GLU A N 1
ATOM 1382 C CA . GLU A 1 170 ? 2.832 -19.688 -19.109 1 97.19 170 GLU A CA 1
ATOM 1383 C C . GLU A 1 170 ? 2.072 -18.391 -18.875 1 97.19 170 GLU A C 1
ATOM 1385 O O . GLU A 1 170 ? 2.443 -17.344 -19.422 1 97.19 170 GLU A O 1
ATOM 1390 N N . TYR A 1 171 ? 1.027 -18.5 -18.109 1 97.69 171 TYR A N 1
ATOM 1391 C CA . TYR A 1 171 ? 0.233 -17.344 -17.734 1 97.69 171 TYR A CA 1
ATOM 1392 C C . TYR A 1 171 ? -0.021 -17.312 -16.234 1 97.69 171 TYR A C 1
ATOM 1394 O O . TYR A 1 171 ? -0.181 -18.359 -15.602 1 97.69 171 TYR A O 1
ATOM 1402 N N . ILE A 1 172 ? -0.054 -16.125 -15.766 1 98 172 ILE A N 1
ATOM 1403 C CA . ILE A 1 172 ? -0.343 -15.945 -14.344 1 98 172 ILE A CA 1
ATOM 1404 C C . ILE A 1 172 ? -1.442 -14.898 -14.172 1 98 172 ILE A C 1
ATOM 1406 O O . ILE A 1 172 ? -1.459 -13.883 -14.867 1 98 172 ILE A O 1
ATOM 1410 N N . GLU A 1 173 ? -2.412 -15.172 -13.297 1 96.94 173 GLU A N 1
ATOM 1411 C CA . GLU A 1 173 ? -3.467 -14.227 -12.945 1 96.94 173 GLU A CA 1
ATOM 1412 C C . GLU A 1 173 ? -3.453 -13.906 -11.453 1 96.94 173 GLU A C 1
ATOM 1414 O O . GLU A 1 173 ? -3.258 -14.805 -10.625 1 96.94 173 GLU A O 1
ATOM 1419 N N . PHE A 1 174 ? -3.648 -12.648 -11.18 1 97.69 174 PHE A N 1
ATOM 1420 C CA . PHE A 1 174 ? -3.805 -12.172 -9.812 1 97.69 174 PHE A CA 1
ATOM 1421 C C . PHE A 1 174 ? -5.262 -11.836 -9.516 1 97.69 174 PHE A C 1
ATOM 1423 O O . PHE A 1 174 ? -5.879 -11.039 -10.234 1 97.69 174 PHE A O 1
ATOM 1430 N N . CYS A 1 175 ? -5.746 -12.453 -8.438 1 95.88 175 CYS A N 1
ATOM 1431 C CA . CYS A 1 175 ? -7.168 -12.312 -8.156 1 95.88 175 CYS A CA 1
ATOM 1432 C C . CYS A 1 175 ? -7.422 -12.242 -6.652 1 95.88 175 CYS A C 1
ATOM 1434 O O . CYS A 1 175 ? -6.48 -12.305 -5.859 1 95.88 175 CYS A O 1
ATOM 1436 N N . HIS A 1 176 ? -8.656 -11.875 -6.316 1 93.25 176 HIS A N 1
ATOM 1437 C CA . HIS A 1 176 ? -9.117 -11.875 -4.934 1 93.25 176 HIS A CA 1
ATOM 1438 C C . HIS A 1 176 ? -10.477 -12.547 -4.805 1 93.25 176 HIS A C 1
ATOM 1440 O O . HIS A 1 176 ? -11.133 -12.836 -5.809 1 93.25 176 HIS A O 1
ATOM 1446 N N . TYR A 1 177 ? -10.898 -12.953 -3.602 1 89.44 177 TYR A N 1
ATOM 1447 C CA . TYR A 1 177 ? -12.219 -13.531 -3.383 1 89.44 177 TYR A CA 1
ATOM 1448 C C . TYR A 1 177 ? -13.094 -12.594 -2.568 1 89.44 177 TYR A C 1
ATOM 1450 O O . TYR A 1 177 ? -14.125 -12.109 -3.055 1 89.44 177 TYR A O 1
ATOM 1458 N N . ILE A 1 178 ? -12.602 -12.289 -1.395 1 87.25 178 ILE A N 1
ATOM 1459 C CA . ILE A 1 178 ? -13.43 -11.516 -0.469 1 87.25 178 ILE A CA 1
ATOM 1460 C C . ILE A 1 178 ? -12.992 -10.055 -0.485 1 87.25 178 ILE A C 1
ATOM 1462 O O . ILE A 1 178 ? -13.836 -9.156 -0.548 1 87.25 178 ILE A O 1
ATOM 1466 N N . ALA A 1 179 ? -11.734 -9.805 -0.464 1 90.88 179 ALA A N 1
ATOM 1467 C CA . ALA A 1 179 ? -11.18 -8.461 -0.351 1 90.88 179 ALA A CA 1
ATOM 1468 C C . ALA A 1 179 ? -10.141 -8.195 -1.434 1 90.88 179 ALA A C 1
ATOM 1470 O O . ALA A 1 179 ? -9.398 -9.102 -1.818 1 90.88 179 ALA A O 1
ATOM 1471 N N . PRO A 1 180 ? -10.102 -6.945 -1.855 1 93.94 180 PRO A N 1
ATOM 1472 C CA . PRO A 1 180 ? -9.109 -6.625 -2.889 1 93.94 180 PRO A CA 1
ATOM 1473 C C . PRO A 1 180 ? -7.672 -6.812 -2.404 1 93.94 180 PRO A C 1
ATOM 1475 O O . PRO A 1 180 ? -7.426 -6.871 -1.197 1 93.94 180 PRO A O 1
ATOM 1478 N N . ALA A 1 181 ? -6.801 -6.98 -3.379 1 96.69 181 ALA A N 1
ATOM 1479 C CA . ALA A 1 181 ? -5.371 -7.148 -3.127 1 96.69 181 ALA A CA 1
ATOM 1480 C C . ALA A 1 181 ? -4.539 -6.348 -4.125 1 96.69 181 ALA A C 1
ATOM 1482 O O . ALA A 1 181 ? -5.016 -6.02 -5.215 1 96.69 181 ALA A O 1
ATOM 1483 N N . THR A 1 182 ? -3.418 -5.957 -3.715 1 97.69 182 THR A N 1
ATOM 1484 C CA . THR A 1 182 ? -2.41 -5.391 -4.605 1 97.69 182 THR A CA 1
ATOM 1485 C C . THR A 1 182 ? -1.244 -6.355 -4.789 1 97.69 182 THR A C 1
ATOM 1487 O O . THR A 1 182 ? -0.697 -6.871 -3.811 1 97.69 182 THR A O 1
ATOM 1490 N N . PHE A 1 183 ? -0.926 -6.586 -6.027 1 98.31 183 PHE A N 1
ATOM 1491 C CA . PHE A 1 183 ? 0.19 -7.457 -6.383 1 98.31 183 PHE A CA 1
ATOM 1492 C C . PHE A 1 183 ? 1.323 -6.656 -7.012 1 98.31 183 PHE A C 1
ATOM 1494 O O . PHE A 1 183 ? 1.081 -5.758 -7.82 1 98.31 183 PHE A O 1
ATOM 1501 N N . PHE A 1 184 ? 2.486 -6.969 -6.57 1 98.56 184 PHE A N 1
ATOM 1502 C CA . PHE A 1 184 ? 3.717 -6.539 -7.223 1 98.56 184 PHE A CA 1
ATOM 1503 C C . PHE A 1 184 ? 4.375 -7.703 -7.953 1 98.56 184 PHE A C 1
ATOM 1505 O O . PHE A 1 184 ? 4.652 -8.742 -7.352 1 98.56 184 PHE A O 1
ATOM 1512 N N . PHE A 1 185 ? 4.578 -7.535 -9.203 1 98.25 185 PHE A N 1
ATOM 1513 C CA . PHE A 1 185 ? 5.043 -8.672 -9.992 1 98.25 185 PHE A CA 1
ATOM 1514 C C . PHE A 1 185 ? 6.129 -8.242 -10.969 1 98.25 185 PHE A C 1
ATOM 1516 O O . PHE A 1 185 ? 6.434 -7.055 -11.086 1 98.25 185 PHE A O 1
ATOM 1523 N N . ASP A 1 186 ? 6.758 -9.312 -11.586 1 97.94 186 ASP A N 1
ATOM 1524 C CA . ASP A 1 186 ? 7.891 -9.039 -12.461 1 97.94 186 ASP A CA 1
ATOM 1525 C C . ASP A 1 186 ? 8.945 -8.188 -11.766 1 97.94 186 ASP A C 1
ATOM 1527 O O . ASP A 1 186 ? 9.406 -7.188 -12.312 1 97.94 186 ASP A O 1
ATOM 1531 N N . CYS A 1 187 ? 9.211 -8.594 -10.531 1 98.06 187 CYS A N 1
ATOM 1532 C CA . CYS A 1 187 ? 10.133 -7.836 -9.688 1 98.06 187 CYS A CA 1
ATOM 1533 C C . CYS A 1 187 ? 11.57 -8.258 -9.945 1 98.06 187 CYS A C 1
ATOM 1535 O O . CYS A 1 187 ? 11.859 -9.445 -10.109 1 98.06 187 CYS A O 1
ATOM 1537 N N . PRO A 1 188 ? 12.445 -7.262 -9.867 1 96.38 188 PRO A N 1
ATOM 1538 C CA . PRO A 1 188 ? 13.844 -7.695 -9.836 1 96.38 188 PRO A CA 1
ATOM 1539 C C . PRO A 1 188 ? 14.164 -8.578 -8.633 1 96.38 188 PRO A C 1
ATOM 1541 O O . PRO A 1 188 ? 13.602 -8.383 -7.555 1 96.38 188 PRO A O 1
ATOM 1544 N N . LEU A 1 189 ? 15.086 -9.477 -8.875 1 91.75 189 LEU A N 1
ATOM 1545 C CA . LEU A 1 189 ? 15.484 -10.32 -7.754 1 91.75 189 LEU A CA 1
ATOM 1546 C C . LEU A 1 189 ? 16.188 -9.5 -6.676 1 91.75 189 LEU A C 1
ATOM 1548 O O . LEU A 1 189 ? 16.781 -8.469 -6.969 1 91.75 189 LEU A O 1
ATOM 1552 N N . GLU A 1 190 ? 16.062 -9.93 -5.457 1 77.44 190 GLU A N 1
ATOM 1553 C CA . GLU A 1 190 ? 16.641 -9.211 -4.328 1 77.44 190 GLU A CA 1
ATOM 1554 C C . GLU A 1 190 ? 18.125 -8.938 -4.555 1 77.44 190 GLU A C 1
ATOM 1556 O O . GLU A 1 190 ? 18.625 -7.859 -4.207 1 77.44 190 GLU A O 1
ATOM 1561 N N . ILE A 1 191 ? 18.781 -9.844 -5.074 1 65.31 191 ILE A N 1
ATOM 1562 C CA . ILE A 1 191 ? 20.203 -9.742 -5.316 1 65.31 191 ILE A CA 1
ATOM 1563 C C . ILE A 1 191 ? 20.484 -8.648 -6.34 1 65.31 191 ILE A C 1
ATOM 1565 O O . ILE A 1 191 ? 21.516 -7.988 -6.293 1 65.31 191 ILE A O 1
ATOM 1569 N N . ASP A 1 192 ? 19.656 -8.383 -7.188 1 65.69 192 ASP A N 1
ATOM 1570 C CA . ASP A 1 192 ? 19.812 -7.391 -8.25 1 65.69 192 ASP A CA 1
ATOM 1571 C C . ASP A 1 192 ? 19.578 -5.977 -7.719 1 65.69 192 ASP A C 1
ATOM 1573 O O . ASP A 1 192 ? 20.031 -5 -8.32 1 65.69 192 ASP A O 1
ATOM 1577 N N . ARG A 1 193 ? 18.875 -5.934 -6.645 1 56.44 193 ARG A N 1
ATOM 1578 C CA . ARG A 1 193 ? 18.547 -4.605 -6.133 1 56.44 193 ARG A CA 1
ATOM 1579 C C . ARG A 1 193 ? 19.734 -3.994 -5.391 1 56.44 193 ARG A C 1
ATOM 1581 O O . ARG A 1 193 ? 19.812 -2.773 -5.234 1 56.44 193 ARG A O 1
ATOM 1588 N N . ARG A 1 194 ? 20.594 -4.793 -4.688 1 48.78 194 ARG A N 1
ATOM 1589 C CA . ARG A 1 194 ? 21.688 -4.289 -3.865 1 48.78 194 ARG A CA 1
ATOM 1590 C C . ARG A 1 194 ? 22.703 -3.521 -4.711 1 48.78 194 ARG A C 1
ATOM 1592 O O . ARG A 1 194 ? 23.516 -2.77 -4.18 1 48.78 194 ARG A O 1
ATOM 1599 N N . ASP A 1 195 ? 22.766 -3.584 -5.871 1 43.16 195 ASP A N 1
ATOM 1600 C CA . ASP A 1 195 ? 23.797 -2.871 -6.617 1 43.16 195 ASP A CA 1
ATOM 1601 C C . ASP A 1 195 ? 23.547 -1.363 -6.59 1 43.16 195 ASP A C 1
ATOM 1603 O O . ASP A 1 195 ? 24.5 -0.575 -6.59 1 43.16 195 ASP A O 1
ATOM 1607 N N . CYS A 1 196 ? 22.359 -0.914 -6.523 1 36.12 196 CYS A N 1
ATOM 1608 C CA . CYS A 1 196 ? 22.234 0.539 -6.555 1 36.12 196 CYS A CA 1
ATOM 1609 C C . CYS A 1 196 ? 22.531 1.14 -5.184 1 36.12 196 CYS A C 1
ATOM 1611 O O . CYS A 1 196 ? 22.656 2.357 -5.047 1 36.12 196 CYS A O 1
ATOM 1613 N N . SER A 1 197 ? 22.422 0.444 -4.16 1 37.53 197 SER A N 1
ATOM 1614 C CA . SER A 1 197 ? 22.781 1.046 -2.877 1 37.53 197 SER A CA 1
ATOM 1615 C C . SER A 1 197 ? 24.266 1.362 -2.809 1 37.53 197 SER A C 1
ATOM 1617 O O . SER A 1 197 ? 24.703 2.188 -1.999 1 37.53 197 SER A O 1
ATOM 1619 N N . GLY A 1 198 ? 25.109 0.665 -3.441 1 31.86 198 GLY A N 1
ATOM 1620 C CA . GLY A 1 198 ? 26.547 0.937 -3.426 1 31.86 198 GLY A CA 1
ATOM 1621 C C . GLY A 1 198 ? 26.906 2.252 -4.09 1 31.86 198 GLY A C 1
ATOM 1622 O O . GLY A 1 198 ? 28.094 2.619 -4.148 1 31.86 198 GLY A O 1
ATOM 1623 N N . ILE A 1 199 ? 26.016 2.73 -4.953 1 27.61 199 ILE A N 1
ATOM 1624 C CA . ILE A 1 199 ? 26.562 3.906 -5.621 1 27.61 199 ILE A CA 1
ATOM 1625 C C . ILE A 1 199 ? 26.469 5.113 -4.691 1 27.61 199 ILE A C 1
ATOM 1627 O O . ILE A 1 199 ? 26.266 6.242 -5.148 1 27.61 199 ILE A O 1
ATOM 1631 N N . VAL A 1 200 ? 26.047 5.055 -3.516 1 25.38 200 VAL A N 1
ATOM 1632 C CA . VAL A 1 200 ? 26.406 6.207 -2.693 1 25.38 200 VAL A CA 1
ATOM 1633 C C . VAL A 1 200 ? 27.922 6.27 -2.51 1 25.38 200 VAL A C 1
ATOM 1635 O O . VAL A 1 200 ? 28.5 5.387 -1.881 1 25.38 200 VAL A O 1
ATOM 1638 N N . LEU A 1 201 ? 28.656 6.715 -3.492 1 21.73 201 LEU A N 1
ATOM 1639 C CA . LEU A 1 201 ? 30.031 7.152 -3.266 1 21.73 201 LEU A CA 1
ATOM 1640 C C . LEU A 1 201 ? 30.125 8.023 -2.014 1 21.73 201 LEU A C 1
ATOM 1642 O O . LEU A 1 201 ? 29.281 8.898 -1.8 1 21.73 201 LEU A O 1
ATOM 1646 N N . GLY A 1 202 ? 30.922 7.594 -1.03 1 19.28 202 GLY A N 1
ATOM 1647 C CA . GLY A 1 202 ? 31.688 8.461 -0.157 1 19.28 202 GLY A CA 1
ATOM 1648 C C . GLY A 1 202 ? 32.406 9.586 -0.899 1 19.28 202 GLY A C 1
ATOM 1649 O O . GLY A 1 202 ? 32.719 9.445 -2.082 1 19.28 202 GLY A O 1
ATOM 1650 N N . MET B 1 1 ? -38.75 -23.281 -5.344 1 29.23 1 MET B N 1
ATOM 1651 C CA . MET B 1 1 ? -37.75 -23.562 -6.359 1 29.23 1 MET B CA 1
ATOM 1652 C C . MET B 1 1 ? -37.344 -22.297 -7.086 1 29.23 1 MET B C 1
ATOM 1654 O O . MET B 1 1 ? -38.031 -21.828 -7.996 1 29.23 1 MET B O 1
ATOM 1658 N N . ARG B 1 2 ? -36.906 -21.266 -6.332 1 34.56 2 ARG B N 1
ATOM 1659 C CA . ARG B 1 2 ? -36.625 -19.922 -6.824 1 34.56 2 ARG B CA 1
ATOM 1660 C C . ARG B 1 2 ? -35.531 -19.953 -7.898 1 34.56 2 ARG B C 1
ATOM 1662 O O . ARG B 1 2 ? -34.5 -20.578 -7.723 1 34.56 2 ARG B O 1
ATOM 1669 N N . ASN B 1 3 ? -35.938 -19.734 -9.148 1 29.69 3 ASN B N 1
ATOM 1670 C CA . ASN B 1 3 ? -35.125 -19.562 -10.344 1 29.69 3 ASN B CA 1
ATOM 1671 C C . ASN B 1 3 ? -34.031 -18.516 -10.148 1 29.69 3 ASN B C 1
ATOM 1673 O O . ASN B 1 3 ? -34.344 -17.328 -9.977 1 29.69 3 ASN B O 1
ATOM 1677 N N . ILE B 1 4 ? -33.031 -18.828 -9.414 1 29 4 ILE B N 1
ATOM 1678 C CA . ILE B 1 4 ? -31.891 -17.922 -9.336 1 29 4 ILE B CA 1
ATOM 1679 C C . ILE B 1 4 ? -31.297 -17.688 -10.727 1 29 4 ILE B C 1
ATOM 1681 O O . ILE B 1 4 ? -30.781 -18.625 -11.352 1 29 4 ILE B O 1
ATOM 1685 N N . LEU B 1 5 ? -31.891 -16.75 -11.469 1 26.95 5 LEU B N 1
ATOM 1686 C CA . LEU B 1 5 ? -31.328 -16.266 -12.727 1 26.95 5 LEU B CA 1
ATOM 1687 C C . LEU B 1 5 ? -29.891 -15.773 -12.523 1 26.95 5 LEU B C 1
ATOM 1689 O O . LEU B 1 5 ? -29.656 -14.812 -11.781 1 26.95 5 LEU B O 1
ATOM 1693 N N . LEU B 1 6 ? -29 -16.656 -12.641 1 27.36 6 LEU B N 1
ATOM 1694 C CA . LEU B 1 6 ? -27.594 -16.312 -12.727 1 27.36 6 LEU B CA 1
ATOM 1695 C C . LEU B 1 6 ? -27.328 -15.422 -13.945 1 27.36 6 LEU B C 1
ATOM 1697 O O . LEU B 1 6 ? -27.516 -15.844 -15.086 1 27.36 6 LEU B O 1
ATOM 1701 N N . PHE B 1 7 ? -27.594 -14.195 -13.828 1 29.34 7 PHE B N 1
ATOM 1702 C CA . PHE B 1 7 ? -27.156 -13.25 -14.844 1 29.34 7 PHE B CA 1
ATOM 1703 C C . PHE B 1 7 ? -25.656 -13.391 -15.078 1 29.34 7 PHE B C 1
ATOM 1705 O O . PHE B 1 7 ? -24.844 -13.102 -14.195 1 29.34 7 PHE B O 1
ATOM 1712 N N . CYS B 1 8 ? -25.359 -14.297 -16.016 1 29.08 8 CYS B N 1
ATOM 1713 C CA . CYS B 1 8 ? -24 -14.359 -16.547 1 29.08 8 CYS B CA 1
ATOM 1714 C C . CYS B 1 8 ? -23.641 -13.07 -17.266 1 29.08 8 CYS B C 1
ATOM 1716 O O . CYS B 1 8 ? -24.188 -12.773 -18.328 1 29.08 8 CYS B O 1
ATOM 1718 N N . LEU B 1 9 ? -23.406 -11.984 -16.594 1 31.81 9 LEU B N 1
ATOM 1719 C CA . LEU B 1 9 ? -22.812 -10.852 -17.297 1 31.81 9 LEU B CA 1
ATOM 1720 C C . LEU B 1 9 ? -21.672 -11.312 -18.203 1 31.81 9 LEU B C 1
ATOM 1722 O O . LEU B 1 9 ? -20.703 -11.922 -17.75 1 31.81 9 LEU B O 1
ATOM 1726 N N . LEU B 1 10 ? -22.031 -11.43 -19.438 1 32.97 10 LEU B N 1
ATOM 1727 C CA . LEU B 1 10 ? -21.047 -11.539 -20.516 1 32.97 10 LEU B CA 1
ATOM 1728 C C . LEU B 1 10 ? -19.969 -10.477 -20.375 1 32.97 10 LEU B C 1
ATOM 1730 O O . LEU B 1 10 ? -20.219 -9.297 -20.641 1 32.97 10 LEU B O 1
ATOM 1734 N N . GLN B 1 11 ? -19.109 -10.594 -19.469 1 34.94 11 GLN B N 1
ATOM 1735 C CA . GLN B 1 11 ? -17.938 -9.727 -19.516 1 34.94 11 GLN B CA 1
ATOM 1736 C C . GLN B 1 11 ? -17.172 -9.906 -20.812 1 34.94 11 GLN B C 1
ATOM 1738 O O . GLN B 1 11 ? -16.656 -10.992 -21.094 1 34.94 11 GLN B O 1
ATOM 1743 N N . PHE B 1 12 ? -17.656 -9.203 -21.844 1 37.12 12 PHE B N 1
ATOM 1744 C CA . PHE B 1 12 ? -16.703 -9 -22.922 1 37.12 12 PHE B CA 1
ATOM 1745 C C . PHE B 1 12 ? -15.336 -8.586 -22.391 1 37.12 12 PHE B C 1
ATOM 1747 O O . PHE B 1 12 ? -15.188 -7.504 -21.828 1 37.12 12 PHE B O 1
ATOM 1754 N N . SER B 1 13 ? -14.57 -9.578 -22.031 1 42.38 13 SER B N 1
ATOM 1755 C CA . SER B 1 13 ? -13.18 -9.352 -21.656 1 42.38 13 SER B CA 1
ATOM 1756 C C . SER B 1 13 ? -12.406 -8.664 -22.766 1 42.38 13 SER B C 1
ATOM 1758 O O . SER B 1 13 ? -12.133 -9.266 -23.812 1 42.38 13 SER B O 1
ATOM 1760 N N . PHE B 1 14 ? -12.695 -7.496 -23.078 1 45.97 14 PHE B N 1
ATOM 1761 C CA . PHE B 1 14 ? -11.648 -6.855 -23.875 1 45.97 14 PHE B CA 1
ATOM 1762 C C . PHE B 1 14 ? -10.273 -7.293 -23.406 1 45.97 14 PHE B C 1
ATOM 1764 O O . PHE B 1 14 ? -9.93 -7.137 -22.219 1 45.97 14 PHE B O 1
ATOM 1771 N N . ALA B 1 15 ? -9.781 -8.289 -24.141 1 53.69 15 ALA B N 1
ATOM 1772 C CA . ALA B 1 15 ? -8.406 -8.75 -23.953 1 53.69 15 ALA B CA 1
ATOM 1773 C C . ALA B 1 15 ? -7.449 -7.578 -23.781 1 53.69 15 ALA B C 1
ATOM 1775 O O . ALA B 1 15 ? -7.234 -6.801 -24.719 1 53.69 15 ALA B O 1
ATOM 1776 N N . ILE B 1 16 ? -7.387 -6.938 -22.656 1 61.16 16 ILE B N 1
ATOM 1777 C CA . ILE B 1 16 ? -6.359 -5.914 -22.484 1 61.16 16 ILE B CA 1
ATOM 1778 C C . ILE B 1 16 ? -4.988 -6.504 -22.812 1 61.16 16 ILE B C 1
ATOM 1780 O O . ILE B 1 16 ? -4.551 -7.461 -22.172 1 61.16 16 ILE B O 1
ATOM 1784 N N . GLU B 1 17 ? -4.605 -6.211 -23.984 1 78.19 17 GLU B N 1
ATOM 1785 C CA . GLU B 1 17 ? -3.232 -6.566 -24.328 1 78.19 17 GLU B CA 1
ATOM 1786 C C . GLU B 1 17 ? -2.264 -6.156 -23.234 1 78.19 17 GLU B C 1
ATOM 1788 O O . GLU B 1 17 ? -2.373 -5.062 -22.672 1 78.19 17 GLU B O 1
ATOM 1793 N N . TYR B 1 18 ? -1.455 -7.195 -22.812 1 85.81 18 TYR B N 1
ATOM 1794 C CA . TYR B 1 18 ? -0.444 -6.922 -21.797 1 85.81 18 TYR B CA 1
ATOM 1795 C C . TYR B 1 18 ? 0.531 -5.852 -22.266 1 85.81 18 TYR B C 1
ATOM 1797 O O . TYR B 1 18 ? 1.188 -6.02 -23.297 1 85.81 18 TYR B O 1
ATOM 1805 N N . ASN B 1 19 ? 0.497 -4.762 -21.688 1 91.44 19 ASN B N 1
ATOM 1806 C CA . ASN B 1 19 ? 1.464 -3.676 -21.797 1 91.44 19 ASN B CA 1
ATOM 1807 C C . ASN B 1 19 ? 1.979 -3.229 -20.438 1 91.44 19 ASN B C 1
ATOM 1809 O O . ASN B 1 19 ? 1.232 -2.65 -19.641 1 91.44 19 ASN B O 1
ATOM 1813 N N . PRO B 1 20 ? 3.295 -3.5 -20.172 1 90 20 PRO B N 1
ATOM 1814 C CA . PRO B 1 20 ? 3.828 -3.195 -18.844 1 90 20 PRO B CA 1
ATOM 1815 C C . PRO B 1 20 ? 3.605 -1.74 -18.438 1 90 20 PRO B C 1
ATOM 1817 O O . PRO B 1 20 ? 3.508 -1.436 -17.25 1 90 20 PRO B O 1
ATOM 1820 N N . LYS B 1 21 ? 3.457 -0.812 -19.375 1 92.31 21 LYS B N 1
ATOM 1821 C CA . LYS B 1 21 ? 3.271 0.605 -19.078 1 92.31 21 LYS B CA 1
ATOM 1822 C C . LYS B 1 21 ? 1.943 0.848 -18.359 1 92.31 21 LYS B C 1
ATOM 1824 O O . LYS B 1 21 ? 1.743 1.899 -17.75 1 92.31 21 LYS B O 1
ATOM 1829 N N . ASN B 1 22 ? 1.062 -0.158 -18.5 1 93.62 22 ASN B N 1
ATOM 1830 C CA . ASN B 1 22 ? -0.246 -0.026 -17.859 1 93.62 22 ASN B CA 1
ATOM 1831 C C . ASN B 1 22 ? -0.207 -0.472 -16.406 1 93.62 22 ASN B C 1
ATOM 1833 O O . ASN B 1 22 ? -1.196 -0.333 -15.68 1 93.62 22 ASN B O 1
ATOM 1837 N N . PHE B 1 23 ? 0.979 -0.947 -15.914 1 95.88 23 PHE B N 1
ATOM 1838 C CA . PHE B 1 23 ? 1.063 -1.549 -14.594 1 95.88 23 PHE B CA 1
ATOM 1839 C C . PHE B 1 23 ? 2.203 -0.932 -13.789 1 95.88 23 PHE B C 1
ATOM 1841 O O . PHE B 1 23 ? 2.908 -1.635 -13.062 1 95.88 23 PHE B O 1
ATOM 1848 N N . ILE B 1 24 ? 2.311 0.366 -13.961 1 95.44 24 ILE B N 1
ATOM 1849 C CA . ILE B 1 24 ? 3.357 1.116 -13.281 1 95.44 24 ILE B CA 1
ATOM 1850 C C . ILE B 1 24 ? 3.189 0.98 -11.766 1 95.44 24 ILE B C 1
ATOM 1852 O O . ILE B 1 24 ? 2.072 1.053 -11.25 1 95.44 24 ILE B O 1
ATOM 1856 N N . ASN B 1 25 ? 4.301 0.773 -11.125 1 97.31 25 ASN B N 1
ATOM 1857 C CA . ASN B 1 25 ? 4.328 0.719 -9.672 1 97.31 25 ASN B CA 1
ATOM 1858 C C . ASN B 1 25 ? 4.25 2.113 -9.055 1 97.31 25 ASN B C 1
ATOM 1860 O O . ASN B 1 25 ? 5.246 2.834 -9.008 1 97.31 25 ASN B O 1
ATOM 1864 N N . THR B 1 26 ? 3.129 2.402 -8.492 1 97.5 26 THR B N 1
ATOM 1865 C CA . THR B 1 26 ? 2.865 3.75 -7.996 1 97.5 26 THR B CA 1
ATOM 1866 C C . THR B 1 26 ? 3.646 4.016 -6.711 1 97.5 26 THR B C 1
ATOM 1868 O O . THR B 1 26 ? 3.867 5.172 -6.344 1 97.5 26 THR B O 1
ATOM 1871 N N . PHE B 1 27 ? 4.109 3.01 -6.082 1 97.69 27 PHE B N 1
ATOM 1872 C CA . PHE B 1 27 ? 4.809 3.186 -4.816 1 97.69 27 PHE B CA 1
ATOM 1873 C C . PHE B 1 27 ? 6.246 3.635 -5.051 1 97.69 27 PHE B C 1
ATOM 1875 O O . PHE B 1 27 ? 6.938 4.035 -4.109 1 97.69 27 PHE B O 1
ATOM 1882 N N . GLU B 1 28 ? 6.652 3.643 -6.266 1 95.69 28 GLU B N 1
ATOM 1883 C CA . GLU B 1 28 ? 7.969 4.203 -6.555 1 95.69 28 GLU B CA 1
ATOM 1884 C C . GLU B 1 28 ? 8.031 5.684 -6.191 1 95.69 28 GLU B C 1
ATOM 1886 O O . GLU B 1 28 ? 9.102 6.199 -5.863 1 95.69 28 GLU B O 1
ATOM 1891 N N . ALA B 1 29 ? 6.898 6.309 -6.199 1 96.38 29 ALA B N 1
ATOM 1892 C CA . ALA B 1 29 ? 6.84 7.719 -5.836 1 96.38 29 ALA B CA 1
ATOM 1893 C C . ALA B 1 29 ? 7.242 7.926 -4.375 1 96.38 29 ALA B C 1
ATOM 1895 O O . ALA B 1 29 ? 7.586 9.039 -3.971 1 96.38 29 ALA B O 1
ATOM 1896 N N . THR B 1 30 ? 7.23 6.879 -3.561 1 97.5 30 THR B N 1
ATOM 1897 C CA . THR B 1 30 ? 7.5 7.016 -2.133 1 97.5 30 THR B CA 1
ATOM 1898 C C . THR B 1 30 ? 8.953 6.684 -1.821 1 97.5 30 THR B C 1
ATOM 1900 O O . THR B 1 30 ? 9.352 6.645 -0.656 1 97.5 30 THR B O 1
ATOM 1903 N N . TYR B 1 31 ? 9.711 6.453 -2.82 1 94.75 31 TYR B N 1
ATOM 1904 C CA . TYR B 1 31 ? 11.102 6.082 -2.59 1 94.75 31 TYR B CA 1
ATOM 1905 C C . TYR B 1 31 ? 11.82 7.148 -1.768 1 94.75 31 TYR B C 1
ATOM 1907 O O . TYR B 1 31 ? 11.734 8.336 -2.07 1 94.75 31 TYR B O 1
ATOM 1915 N N . GLY B 1 32 ? 12.523 6.688 -0.723 1 95.38 32 GLY B N 1
ATOM 1916 C CA . GLY B 1 32 ? 13.289 7.594 0.124 1 95.38 32 GLY B CA 1
ATOM 1917 C C . GLY B 1 32 ? 12.484 8.133 1.29 1 95.38 32 GLY B C 1
ATOM 1918 O O . GLY B 1 32 ? 13.039 8.742 2.207 1 95.38 32 GLY B O 1
ATOM 1919 N N . CYS B 1 33 ? 11.172 7.938 1.243 1 97.56 33 CYS B N 1
ATOM 1920 C CA . CYS B 1 33 ? 10.336 8.375 2.354 1 97.56 33 CYS B CA 1
ATOM 1921 C C . CYS B 1 33 ? 10.469 7.43 3.543 1 97.56 33 CYS B C 1
ATOM 1923 O O . CYS B 1 33 ? 10.875 6.277 3.383 1 97.56 33 CYS B O 1
ATOM 1925 N N . LEU B 1 34 ? 10.125 7.941 4.699 1 97.94 34 LEU B N 1
ATOM 1926 C CA . LEU B 1 34 ? 9.781 7.098 5.836 1 97.94 34 LEU B CA 1
ATOM 1927 C C . LEU B 1 34 ? 8.312 6.676 5.777 1 97.94 34 LEU B C 1
ATOM 1929 O O . LEU B 1 34 ? 7.523 7.262 5.035 1 97.94 34 LEU B O 1
ATOM 1933 N N . GLN B 1 35 ? 7.996 5.621 6.516 1 97.62 35 GLN B N 1
ATOM 1934 C CA . GLN B 1 35 ? 6.645 5.074 6.477 1 97.62 35 GLN B CA 1
ATOM 1935 C C . GLN B 1 35 ? 6.078 4.91 7.887 1 97.62 35 GLN B C 1
ATOM 1937 O O . GLN B 1 35 ? 6.781 4.473 8.797 1 97.62 35 GLN B O 1
ATOM 1942 N N . PHE B 1 36 ? 4.824 5.363 8.07 1 97 36 PHE B N 1
ATOM 1943 C CA . PHE B 1 36 ? 4.086 5.152 9.312 1 97 36 PHE B CA 1
ATOM 1944 C C . PHE B 1 36 ? 2.654 4.715 9.023 1 97 36 PHE B C 1
ATOM 1946 O O . PHE B 1 36 ? 1.925 5.398 8.297 1 97 36 PHE B O 1
ATOM 1953 N N . SER B 1 37 ? 2.244 3.592 9.555 1 95.5 37 SER B N 1
ATOM 1954 C CA . SER B 1 37 ? 0.871 3.115 9.438 1 95.5 37 SER B CA 1
ATOM 1955 C C . SER B 1 37 ? 0.14 3.197 10.773 1 95.5 37 SER B C 1
ATOM 1957 O O . SER B 1 37 ? 0.661 2.758 11.797 1 95.5 37 SER B O 1
ATOM 1959 N N . THR B 1 38 ? -1.127 3.781 10.836 1 93.25 38 THR B N 1
ATOM 1960 C CA . THR B 1 38 ? -1.869 4.074 12.055 1 93.25 38 THR B CA 1
ATOM 1961 C C . THR B 1 38 ? -2.656 2.852 12.516 1 93.25 38 THR B C 1
ATOM 1963 O O . THR B 1 38 ? -3.604 2.975 13.297 1 93.25 38 THR B O 1
ATOM 1966 N N . LYS B 1 39 ? -2.365 1.657 12.344 1 80.56 39 LYS B N 1
ATOM 1967 C CA . LYS B 1 39 ? -3.08 0.429 12.68 1 80.56 39 LYS B CA 1
ATOM 1968 C C . LYS B 1 39 ? -3.807 0.562 14.016 1 80.56 39 LYS B C 1
ATOM 1970 O O . LYS B 1 39 ? -5.039 0.565 14.062 1 80.56 39 LYS B O 1
ATOM 1975 N N . ASP B 1 40 ? -3.041 0.717 15.125 1 74.06 40 ASP B N 1
ATOM 1976 C CA . ASP B 1 40 ? -3.646 0.683 16.453 1 74.06 40 ASP B CA 1
ATOM 1977 C C . ASP B 1 40 ? -3.494 2.027 17.156 1 74.06 40 ASP B C 1
ATOM 1979 O O . ASP B 1 40 ? -4.184 2.297 18.141 1 74.06 40 ASP B O 1
ATOM 1983 N N . ALA B 1 41 ? -2.605 2.85 16.641 1 78.75 41 ALA B N 1
ATOM 1984 C CA . ALA B 1 41 ? -2.361 4.094 17.359 1 78.75 41 ALA B CA 1
ATOM 1985 C C . ALA B 1 41 ? -1.936 5.211 16.422 1 78.75 41 ALA B C 1
ATOM 1987 O O . ALA B 1 41 ? -1.437 4.945 15.32 1 78.75 41 ALA B O 1
ATOM 1988 N N . CYS B 1 42 ? -2.184 6.441 16.859 1 85.5 42 CYS B N 1
ATOM 1989 C CA . CYS B 1 42 ? -1.797 7.633 16.109 1 85.5 42 CYS B CA 1
ATOM 1990 C C . CYS B 1 42 ? -0.422 8.125 16.547 1 85.5 42 CYS B C 1
ATOM 1992 O O . CYS B 1 42 ? 0.212 8.906 15.844 1 85.5 42 CYS B O 1
ATOM 1994 N N . GLN B 1 43 ? 0.041 7.762 17.656 1 80.44 43 GLN B N 1
ATOM 1995 C CA . GLN B 1 43 ? 1.338 8.219 18.141 1 80.44 43 GLN B CA 1
ATOM 1996 C C . GLN B 1 43 ? 2.479 7.516 17.406 1 80.44 43 GLN B C 1
ATOM 1998 O O . GLN B 1 43 ? 2.314 6.391 16.938 1 80.44 43 GLN B O 1
ATOM 2003 N N . PRO B 1 44 ? 3.482 8.484 17.203 1 89 44 PRO B N 1
ATOM 2004 C CA . PRO B 1 44 ? 3.912 9.688 17.922 1 89 44 PRO B CA 1
ATOM 2005 C C . PRO B 1 44 ? 3.68 10.969 17.125 1 89 44 PRO B C 1
ATOM 2007 O O . PRO B 1 44 ? 3.283 10.906 15.953 1 89 44 PRO B O 1
ATOM 2010 N N . TYR B 1 45 ? 3.906 12.125 17.906 1 94.5 45 TYR B N 1
ATOM 2011 C CA . TYR B 1 45 ? 4.238 13.367 17.219 1 94.5 45 TYR B CA 1
ATOM 2012 C C . TYR B 1 45 ? 5.707 13.391 16.797 1 94.5 45 TYR B C 1
ATOM 2014 O O . TYR B 1 45 ? 6.594 13.305 17.656 1 94.5 45 TYR B O 1
ATOM 2022 N N . PHE B 1 46 ? 5.895 13.586 15.531 1 96.94 46 PHE B N 1
ATOM 2023 C CA . PHE B 1 46 ? 7.254 13.586 15 1 96.94 46 PHE B CA 1
ATOM 2024 C C . PHE B 1 46 ? 7.859 14.977 15.062 1 96.94 46 PHE B C 1
ATOM 2026 O O . PHE B 1 46 ? 7.227 15.953 14.656 1 96.94 46 PHE B O 1
ATOM 2033 N N . PRO B 1 47 ? 9.062 15.023 15.562 1 97.5 47 PRO B N 1
ATOM 2034 C CA . PRO B 1 47 ? 9.742 16.312 15.516 1 97.5 47 PRO B CA 1
ATOM 2035 C C . PRO B 1 47 ? 10.242 16.672 14.109 1 97.5 47 PRO B C 1
ATOM 2037 O O . PRO B 1 47 ? 11.219 16.078 13.633 1 97.5 47 PRO B O 1
ATOM 2040 N N . THR B 1 48 ? 9.719 17.766 13.516 1 97.5 48 THR B N 1
ATOM 2041 C CA . THR B 1 48 ? 9.969 18.031 12.102 1 97.5 48 THR B CA 1
ATOM 2042 C C . THR B 1 48 ? 11.398 18.531 11.891 1 97.5 48 THR B C 1
ATOM 2044 O O . THR B 1 48 ? 11.938 18.422 10.789 1 97.5 48 THR B O 1
ATOM 2047 N N . ASN B 1 49 ? 11.969 19.047 12.953 1 95.62 49 ASN B N 1
ATOM 2048 C CA . ASN B 1 49 ? 13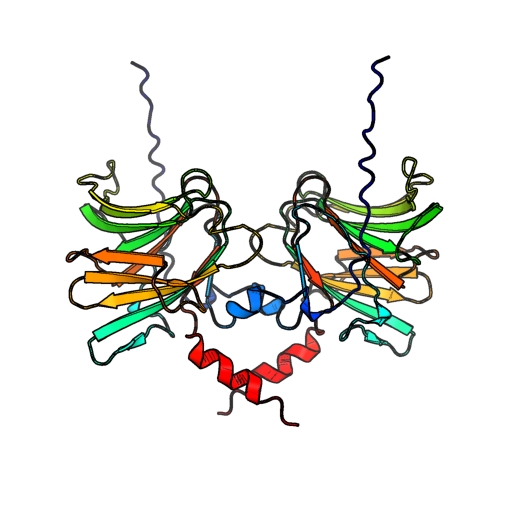.336 19.547 12.82 1 95.62 49 ASN B CA 1
ATOM 2049 C C . ASN B 1 49 ? 14.328 18.391 12.641 1 95.62 49 ASN B C 1
ATOM 2051 O O . ASN B 1 49 ? 15.492 18.625 12.312 1 95.62 49 ASN B O 1
ATOM 2055 N N . ARG B 1 50 ? 13.852 17.203 12.773 1 96.44 50 ARG B N 1
ATOM 2056 C CA . ARG B 1 50 ? 14.719 16.047 12.602 1 96.44 50 ARG B CA 1
ATOM 2057 C C . ARG B 1 50 ? 14.5 15.391 11.242 1 96.44 50 ARG B C 1
ATOM 2059 O O . ARG B 1 50 ? 15.125 14.383 10.922 1 96.44 50 ARG B O 1
ATOM 2066 N N . PHE B 1 51 ? 13.68 15.961 10.453 1 97.38 51 PHE B N 1
ATOM 2067 C CA . PHE B 1 51 ? 13.438 15.43 9.117 1 97.38 51 PHE B CA 1
ATOM 2068 C C . PHE B 1 51 ? 14.617 15.727 8.195 1 97.38 51 PHE B C 1
ATOM 2070 O O . PHE B 1 51 ? 15.164 16.828 8.211 1 97.38 51 PHE B O 1
ATOM 2077 N N . LYS B 1 52 ? 14.938 14.742 7.461 1 96.25 52 LYS B N 1
ATOM 2078 C CA . LYS B 1 52 ? 16.062 14.852 6.535 1 96.25 52 LYS B CA 1
ATOM 2079 C C . LYS B 1 52 ? 15.68 15.664 5.301 1 96.25 52 LYS B C 1
ATOM 2081 O O . LYS B 1 52 ? 16.531 16.359 4.727 1 96.25 52 LYS B O 1
ATOM 2086 N N . HIS B 1 53 ? 14.43 15.648 4.895 1 96.88 53 HIS B N 1
ATOM 2087 C CA . HIS B 1 53 ? 14.07 16.188 3.588 1 96.88 53 HIS B CA 1
ATOM 2088 C C . HIS B 1 53 ? 13.164 17.406 3.721 1 96.88 53 HIS B C 1
ATOM 2090 O O . HIS B 1 53 ? 12.516 17.812 2.754 1 96.88 53 HIS B O 1
ATOM 2096 N N . LEU B 1 54 ? 13.117 17.922 4.902 1 96.62 54 LEU B N 1
ATOM 2097 C CA . LEU B 1 54 ? 12.406 19.188 5.07 1 96.62 54 LEU B CA 1
ATOM 2098 C C . LEU B 1 54 ? 13.172 20.328 4.422 1 96.62 54 LEU B C 1
ATOM 2100 O O . LEU B 1 54 ? 14.383 20.469 4.629 1 96.62 54 LEU B O 1
ATOM 2104 N N . HIS B 1 55 ? 12.383 21.109 3.639 1 95.31 55 HIS B N 1
ATOM 2105 C CA . HIS B 1 55 ? 13.031 22.219 2.938 1 95.31 55 HIS B CA 1
ATOM 2106 C C . HIS B 1 55 ? 12.461 23.562 3.379 1 95.31 55 HIS B C 1
ATOM 2108 O O . HIS B 1 55 ? 11.25 23.688 3.602 1 95.31 55 HIS B O 1
ATOM 2114 N N . THR B 1 56 ? 13.383 24.547 3.506 1 95.5 56 THR B N 1
ATOM 2115 C CA . THR B 1 56 ? 12.984 25.922 3.74 1 95.5 56 THR B CA 1
ATOM 2116 C C . THR B 1 56 ? 13.531 26.844 2.648 1 95.5 56 THR B C 1
ATOM 2118 O O . THR B 1 56 ? 14.742 26.875 2.414 1 95.5 56 THR B O 1
ATOM 2121 N N . THR B 1 57 ? 12.609 27.516 2.039 1 95.88 57 THR B N 1
ATOM 2122 C CA . THR B 1 57 ? 13.023 28.406 0.952 1 95.88 57 THR B CA 1
ATOM 2123 C C . THR B 1 57 ? 13.648 29.688 1.502 1 95.88 57 THR B C 1
ATOM 2125 O O . THR B 1 57 ? 13.656 29.906 2.715 1 95.88 57 THR B O 1
ATOM 2128 N N . HIS B 1 58 ? 14.141 30.5 0.596 1 95.38 58 HIS B N 1
ATOM 2129 C CA . HIS B 1 58 ? 14.75 31.766 0.964 1 95.38 58 HIS B CA 1
ATOM 2130 C C . HIS B 1 58 ? 13.742 32.688 1.632 1 95.38 58 HIS B C 1
ATOM 2132 O O . HIS B 1 58 ? 14.109 33.531 2.479 1 95.38 58 HIS B O 1
ATOM 2138 N N . ASN B 1 59 ? 12.477 32.594 1.235 1 96.25 59 ASN B N 1
ATOM 2139 C CA . ASN B 1 59 ? 11.43 33.406 1.832 1 96.25 59 ASN B CA 1
ATOM 2140 C C . ASN B 1 59 ? 10.836 32.75 3.074 1 96.25 59 ASN B C 1
ATOM 2142 O O . ASN B 1 59 ? 9.734 33.094 3.502 1 96.25 59 ASN B O 1
ATOM 2146 N N . ASN B 1 60 ? 11.516 31.734 3.549 1 96.5 60 ASN B N 1
ATOM 2147 C CA . ASN B 1 60 ? 11.188 31.047 4.789 1 96.5 60 ASN B CA 1
ATOM 2148 C C . ASN B 1 60 ? 9.891 30.25 4.66 1 96.5 60 ASN B C 1
ATOM 2150 O O . ASN B 1 60 ? 9.109 30.188 5.609 1 96.5 60 ASN B O 1
ATOM 2154 N N . VAL B 1 61 ? 9.617 29.781 3.438 1 97.69 61 VAL B N 1
ATOM 2155 C CA . VAL B 1 61 ? 8.531 28.828 3.242 1 97.69 61 VAL B CA 1
ATOM 2156 C C . VAL B 1 61 ? 9.023 27.422 3.537 1 97.69 61 VAL B C 1
ATOM 2158 O O . VAL B 1 61 ? 10.031 26.984 2.99 1 97.69 61 VAL B O 1
ATOM 2161 N N . THR B 1 62 ? 8.32 26.781 4.461 1 97.81 62 THR B N 1
ATOM 2162 C CA . THR B 1 62 ? 8.633 25.391 4.75 1 97.81 62 THR B CA 1
ATOM 2163 C C . THR B 1 62 ? 7.906 24.453 3.785 1 97.81 62 THR B C 1
ATOM 2165 O O . THR B 1 62 ? 6.699 24.609 3.562 1 97.81 62 THR B O 1
ATOM 2168 N N . ILE B 1 63 ? 8.664 23.547 3.195 1 97.62 63 ILE B N 1
ATOM 2169 C CA . ILE B 1 63 ? 8.133 22.609 2.203 1 97.62 63 ILE B CA 1
ATOM 2170 C C . ILE B 1 63 ? 8.367 21.172 2.656 1 97.62 63 ILE B C 1
ATOM 2172 O O . ILE B 1 63 ? 9.5 20.797 2.951 1 97.62 63 ILE B O 1
ATOM 2176 N N . MET B 1 64 ? 7.289 20.422 2.74 1 98.25 64 MET B N 1
ATOM 2177 C CA . MET B 1 64 ? 7.383 19 3.061 1 98.25 64 MET B CA 1
ATOM 2178 C C . MET B 1 64 ? 6.613 18.156 2.045 1 98.25 64 MET B C 1
ATOM 2180 O O . MET B 1 64 ? 5.426 18.391 1.816 1 98.25 64 MET B O 1
ATOM 2184 N N . ARG B 1 65 ? 7.277 17.188 1.486 1 98.19 65 ARG B N 1
ATOM 2185 C CA . ARG B 1 65 ? 6.598 16.219 0.631 1 98.19 65 ARG B CA 1
ATOM 2186 C C . ARG B 1 65 ? 6.191 14.977 1.422 1 98.19 65 ARG B C 1
ATOM 2188 O O . ARG B 1 65 ? 6.953 14.5 2.262 1 98.19 65 ARG B O 1
ATOM 2195 N N . MET B 1 66 ? 5.043 14.469 1.169 1 98.56 66 MET B N 1
ATOM 2196 C CA . MET B 1 66 ? 4.512 13.305 1.873 1 98.56 66 MET B CA 1
ATOM 2197 C C . MET B 1 66 ? 3.533 12.539 0.993 1 98.56 66 MET B C 1
ATOM 2199 O O . MET B 1 66 ? 3.123 13.031 -0.061 1 98.56 66 MET B O 1
ATOM 2203 N N . GLY B 1 67 ? 3.223 11.375 1.372 1 98.69 67 GLY B N 1
ATOM 2204 C CA . GLY B 1 67 ? 2.211 10.555 0.729 1 98.69 67 GLY B CA 1
ATOM 2205 C C . GLY B 1 67 ? 1.219 9.953 1.706 1 98.69 67 GLY B C 1
ATOM 2206 O O . GLY B 1 67 ? 1.537 9.758 2.881 1 98.69 67 GLY B O 1
ATOM 2207 N N . VAL B 1 68 ? 0.044 9.672 1.211 1 98.69 68 VAL B N 1
ATOM 2208 C CA . VAL B 1 68 ? -0.996 9.078 2.047 1 98.69 68 VAL B CA 1
ATOM 2209 C C . VAL B 1 68 ? -1.724 7.984 1.271 1 98.69 68 VAL B C 1
ATOM 2211 O O . VAL B 1 68 ? -2.086 8.18 0.107 1 98.69 68 VAL B O 1
ATOM 2214 N N . MET B 1 69 ? -1.872 6.902 1.868 1 97.81 69 MET B N 1
ATOM 2215 C CA . MET B 1 69 ? -2.699 5.801 1.382 1 97.81 69 MET B CA 1
ATOM 2216 C C . MET B 1 69 ? -3.758 5.422 2.412 1 97.81 69 MET B C 1
ATOM 2218 O O . MET B 1 69 ? -3.428 5.027 3.531 1 97.81 69 MET B O 1
ATOM 2222 N N . ALA B 1 70 ? -5.031 5.559 2.025 1 96.75 70 ALA B N 1
ATOM 2223 C CA . ALA B 1 70 ? -6.125 5.281 2.951 1 96.75 70 ALA B CA 1
ATOM 2224 C C . ALA B 1 70 ? -7.453 5.164 2.213 1 96.75 70 ALA B C 1
ATOM 2226 O O . ALA B 1 70 ? -7.621 5.734 1.131 1 96.75 70 ALA B O 1
ATOM 2227 N N . ASN B 1 71 ? -8.352 4.438 2.893 1 94.12 71 ASN B N 1
ATOM 2228 C CA . ASN B 1 71 ? -9.711 4.406 2.369 1 94.12 71 ASN B CA 1
ATOM 2229 C C . ASN B 1 71 ? -10.453 5.711 2.656 1 94.12 71 ASN B C 1
ATOM 2231 O O . ASN B 1 71 ? -11.195 6.203 1.808 1 94.12 71 ASN B O 1
ATOM 2235 N N . GLN B 1 72 ? -10.242 6.148 3.906 1 95.75 72 GLN B N 1
ATOM 2236 C CA . GLN B 1 72 ? -10.891 7.41 4.246 1 95.75 72 GLN B CA 1
ATOM 2237 C C . GLN B 1 72 ? -10.32 7.992 5.535 1 95.75 72 GLN B C 1
ATOM 2239 O O . GLN B 1 72 ? -9.867 7.254 6.41 1 95.75 72 GLN B O 1
ATOM 2244 N N . GLY B 1 73 ? -10.328 9.242 5.602 1 95.31 73 GLY B N 1
ATOM 2245 C CA . GLY B 1 73 ? -10.289 10.031 6.824 1 95.31 73 GLY B CA 1
ATOM 2246 C C . GLY B 1 73 ? -8.93 10 7.508 1 95.31 73 GLY B C 1
ATOM 2247 O O . GLY B 1 73 ? -8.852 9.898 8.734 1 95.31 73 GLY B O 1
ATOM 2248 N N . PRO B 1 74 ? -7.816 9.977 6.859 1 97.88 74 PRO B N 1
ATOM 2249 C CA . PRO B 1 74 ? -6.559 10.234 7.562 1 97.88 74 PRO B CA 1
ATOM 2250 C C . PRO B 1 74 ? -6.449 11.672 8.07 1 97.88 74 PRO B C 1
ATOM 2252 O O . PRO B 1 74 ? -6.953 12.602 7.426 1 97.88 74 PRO B O 1
ATOM 2255 N N . HIS B 1 75 ? -5.742 11.844 9.242 1 98 75 HIS B N 1
ATOM 2256 C CA . HIS B 1 75 ? -5.559 13.133 9.891 1 98 75 HIS B CA 1
ATOM 2257 C C . HIS B 1 75 ? -4.078 13.492 9.992 1 98 75 HIS B C 1
ATOM 2259 O O . HIS B 1 75 ? -3.26 12.664 10.391 1 98 75 HIS B O 1
ATOM 2265 N N . ILE B 1 76 ? -3.814 14.672 9.609 1 98.38 76 ILE B N 1
ATOM 2266 C CA . ILE B 1 76 ? -2.502 15.273 9.82 1 98.38 76 ILE B CA 1
ATOM 2267 C C . ILE B 1 76 ? -2.611 16.406 10.836 1 98.38 76 ILE B C 1
ATOM 2269 O O . ILE B 1 76 ? -3.299 17.406 10.586 1 98.38 76 ILE B O 1
ATOM 2273 N N . ARG B 1 77 ? -1.908 16.203 11.938 1 97.81 77 ARG B N 1
ATOM 2274 C CA . ARG B 1 77 ? -1.987 17.203 12.992 1 97.81 77 ARG B CA 1
ATOM 2275 C C . ARG B 1 77 ? -0.652 17.922 13.164 1 97.81 77 ARG B C 1
ATOM 2277 O O . ARG B 1 77 ? 0.395 17.281 13.266 1 97.81 77 ARG B O 1
ATOM 2284 N N . LEU B 1 78 ? -0.748 19.203 13.219 1 98.38 78 LEU B N 1
ATOM 2285 C CA . LEU B 1 78 ? 0.416 20.047 13.43 1 98.38 78 LEU B CA 1
ATOM 2286 C C . LEU B 1 78 ? 0.365 20.703 14.805 1 98.38 78 LEU B C 1
ATOM 2288 O O . LEU B 1 78 ? -0.653 21.297 15.188 1 98.38 78 LEU B O 1
ATOM 2292 N N . SER B 1 79 ? 1.477 20.609 15.531 1 97.88 79 SER B N 1
ATOM 2293 C CA . SER B 1 79 ? 1.508 21.031 16.922 1 97.88 79 SER B CA 1
ATOM 2294 C C . SER B 1 79 ? 2.828 21.719 17.266 1 97.88 79 SER B C 1
ATOM 2296 O O . SER B 1 79 ? 3.877 21.359 16.719 1 97.88 79 SER B O 1
ATOM 2298 N N . PRO B 1 80 ? 2.73 22.656 18.219 1 97.62 80 PRO B N 1
ATOM 2299 C CA . PRO B 1 80 ? 3.986 23.234 18.703 1 97.62 80 PRO B CA 1
ATOM 2300 C C . PRO B 1 80 ? 4.715 22.328 19.688 1 97.62 80 PRO B C 1
ATOM 2302 O O . PRO B 1 80 ? 5.891 22.562 19.984 1 97.62 80 PRO B O 1
ATOM 2305 N N . ASN B 1 81 ? 3.893 21.312 20.203 1 94.94 81 ASN B N 1
ATOM 2306 C CA . ASN B 1 81 ? 4.461 20.453 21.234 1 94.94 81 ASN B CA 1
ATOM 2307 C C . ASN B 1 81 ? 4.281 18.984 20.891 1 94.94 81 ASN B C 1
ATOM 2309 O O . ASN B 1 81 ? 3.348 18.609 20.188 1 94.94 81 ASN B O 1
ATOM 2313 N N . GLU B 1 82 ? 5.219 18.188 21.469 1 94.19 82 GLU B N 1
ATOM 2314 C CA . GLU B 1 82 ? 5.184 16.75 21.25 1 94.19 82 GLU B CA 1
ATOM 2315 C C . GLU B 1 82 ? 3.979 16.109 21.938 1 94.19 82 GLU B C 1
ATOM 2317 O O . GLU B 1 82 ? 3.445 15.109 21.469 1 94.19 82 GLU B O 1
ATOM 2322 N N . PHE B 1 83 ? 3.635 16.672 23.047 1 92.44 83 PHE B N 1
ATOM 2323 C CA . PHE B 1 83 ? 2.5 16.188 23.812 1 92.44 83 PHE B CA 1
ATOM 2324 C C . PHE B 1 83 ? 1.492 17.297 24.062 1 92.44 83 PHE B C 1
ATOM 2326 O O . PHE B 1 83 ? 1.437 17.859 25.156 1 92.44 83 PHE B O 1
ATOM 2333 N N . PRO B 1 84 ? 0.71 17.516 23.062 1 94.25 84 PRO B N 1
ATOM 2334 C CA . PRO B 1 84 ? -0.153 18.688 23.188 1 94.25 84 PRO B CA 1
ATOM 2335 C C . PRO B 1 84 ? -1.235 18.516 24.25 1 94.25 84 PRO B C 1
ATOM 2337 O O . PRO B 1 84 ? -2.014 17.562 24.188 1 94.25 84 PRO B O 1
ATOM 2340 N N . ASP B 1 85 ? -1.219 19.375 25.203 1 96.19 85 ASP B N 1
ATOM 2341 C CA . ASP B 1 85 ? -2.199 19.547 26.266 1 96.19 85 ASP B CA 1
ATOM 2342 C C . ASP B 1 85 ? -2.557 21.031 26.438 1 96.19 85 ASP B C 1
ATOM 2344 O O . ASP B 1 85 ? -1.684 21.859 26.703 1 96.19 85 ASP B O 1
ATOM 2348 N N . ASP B 1 86 ? -3.832 21.266 26.297 1 97.19 86 ASP B N 1
ATOM 2349 C CA . ASP B 1 86 ? -4.27 22.656 26.234 1 97.19 86 ASP B CA 1
ATOM 2350 C C . ASP B 1 86 ? -3.502 23.422 25.172 1 97.19 86 ASP B C 1
ATOM 2352 O O . ASP B 1 86 ? -2.982 24.516 25.438 1 97.19 86 ASP B O 1
ATOM 2356 N N . THR B 1 87 ? -3.395 22.812 24.094 1 97.69 87 THR B N 1
ATOM 2357 C CA . THR B 1 87 ? -2.566 23.312 23.016 1 97.69 87 THR B CA 1
ATOM 2358 C C . THR B 1 87 ? -3.387 23.484 21.734 1 97.69 87 THR B C 1
ATOM 2360 O O . THR B 1 87 ? -4.184 22.609 21.391 1 97.69 87 THR B O 1
ATOM 2363 N N . LYS B 1 88 ? -3.207 24.625 21.125 1 97.75 88 LYS B N 1
ATOM 2364 C CA . LYS B 1 88 ? -3.854 24.859 19.828 1 97.75 88 LYS B CA 1
ATOM 2365 C C . LYS B 1 88 ? -3.205 24.016 18.734 1 97.75 88 LYS B C 1
ATOM 2367 O O . LYS B 1 88 ? -1.982 24.031 18.578 1 97.75 88 LYS B O 1
ATOM 2372 N N . ILE B 1 89 ? -4.113 23.297 18 1 97.69 89 ILE B N 1
ATOM 2373 C CA . ILE B 1 89 ? -3.682 22.359 16.969 1 97.69 89 ILE B CA 1
ATOM 2374 C C . ILE B 1 89 ? -4.289 22.766 15.633 1 97.69 89 ILE B C 1
ATOM 2376 O O . ILE B 1 89 ? -5.434 23.219 15.57 1 97.69 89 ILE B O 1
ATOM 2380 N N . THR B 1 90 ? -3.486 22.703 14.594 1 98.69 90 THR B N 1
ATOM 2381 C CA . THR B 1 90 ? -4.02 22.703 13.234 1 98.69 90 THR B CA 1
ATOM 2382 C C . THR B 1 90 ? -4.109 21.297 12.68 1 98.69 90 THR B C 1
ATOM 2384 O O . THR B 1 90 ? -3.168 20.5 12.812 1 98.69 90 THR B O 1
ATOM 2387 N N . GLU B 1 91 ? -5.273 20.984 12.062 1 98.44 91 GLU B N 1
ATOM 2388 C CA . GLU B 1 91 ? -5.488 19.625 11.57 1 98.44 91 GLU B CA 1
ATOM 2389 C C . GLU B 1 91 ? -5.996 19.625 10.133 1 98.44 91 GLU B C 1
ATOM 2391 O O . GLU B 1 91 ? -6.887 20.422 9.789 1 98.44 91 GLU B O 1
ATOM 2396 N N . ILE B 1 92 ? -5.375 18.844 9.344 1 98.69 92 ILE B N 1
ATOM 2397 C CA . ILE B 1 92 ? -5.82 18.562 7.98 1 98.69 92 ILE B CA 1
ATOM 2398 C C . ILE B 1 92 ? -6.445 17.172 7.914 1 98.69 92 ILE B C 1
ATOM 2400 O O . ILE B 1 92 ? -5.777 16.172 8.18 1 98.69 92 ILE B O 1
ATOM 2404 N N . VAL B 1 93 ? -7.695 17.125 7.613 1 98.62 93 VAL B N 1
ATOM 2405 C CA . VAL B 1 93 ? -8.422 15.875 7.449 1 98.62 93 VAL B CA 1
ATOM 2406 C C . VAL B 1 93 ? -8.703 15.633 5.969 1 98.62 93 VAL B C 1
ATOM 2408 O O . VAL B 1 93 ? -9.391 16.422 5.324 1 98.62 93 VAL B O 1
ATOM 2411 N N . LEU B 1 94 ? -8.18 14.523 5.453 1 98.62 94 LEU B N 1
ATOM 2412 C CA . LEU B 1 94 ? -8.344 14.227 4.035 1 98.62 94 LEU B CA 1
ATOM 2413 C C . LEU B 1 94 ? -9.398 13.141 3.824 1 98.62 94 LEU B C 1
ATOM 2415 O O . LEU B 1 94 ? -9.5 12.211 4.625 1 98.62 94 LEU B O 1
ATOM 2419 N N . SER B 1 95 ? -10.164 13.297 2.729 1 98.31 95 SER B N 1
ATOM 2420 C CA . SER B 1 95 ? -11.07 12.258 2.254 1 98.31 95 SER B CA 1
ATOM 2421 C C . SER B 1 95 ? -11.984 11.766 3.373 1 98.31 95 SER B C 1
ATOM 2423 O O . SER B 1 95 ? -12.156 10.555 3.549 1 98.31 95 SER B O 1
ATOM 2425 N N . ALA B 1 96 ? -12.422 12.641 4.199 1 97.62 96 ALA B N 1
ATOM 2426 C CA . ALA B 1 96 ? -13.375 12.289 5.242 1 97.62 96 ALA B CA 1
ATOM 2427 C C . ALA B 1 96 ? -14.766 12.062 4.656 1 97.62 96 ALA B C 1
ATOM 2429 O O . ALA B 1 96 ? -14.953 12.125 3.438 1 97.62 96 ALA B O 1
ATOM 2430 N N . TRP B 1 97 ? -15.695 11.688 5.504 1 97.12 97 TRP B N 1
ATOM 2431 C CA . TRP B 1 97 ? -17.078 11.461 5.105 1 97.12 97 TRP B CA 1
ATOM 2432 C C . TRP B 1 97 ? -17.156 10.516 3.914 1 97.12 97 TRP B C 1
ATOM 2434 O O . TRP B 1 97 ? -17.703 10.875 2.863 1 97.12 97 TRP B O 1
ATOM 2444 N N . GLU B 1 98 ? -16.594 9.328 4.109 1 96.81 98 GLU B N 1
ATOM 2445 C CA . GLU B 1 98 ? -16.594 8.266 3.115 1 96.81 98 GLU B CA 1
ATOM 2446 C C . GLU B 1 98 ? -15.867 8.695 1.845 1 96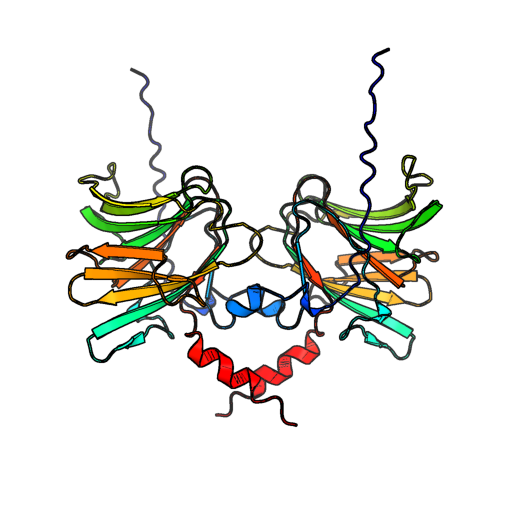.81 98 GLU B C 1
ATOM 2448 O O . GLU B 1 98 ? -16.344 8.461 0.736 1 96.81 98 GLU B O 1
ATOM 2453 N N . ASN B 1 99 ? -14.867 9.461 2.055 1 97.75 99 ASN B N 1
ATOM 2454 C CA . ASN B 1 99 ? -13.961 9.828 0.973 1 97.75 99 ASN B CA 1
ATOM 2455 C C . ASN B 1 99 ? -14.594 10.844 0.028 1 97.75 99 ASN B C 1
ATOM 2457 O O . ASN B 1 99 ? -14.43 10.758 -1.189 1 97.75 99 ASN B O 1
ATOM 2461 N N . THR B 1 100 ? -15.328 11.773 0.54 1 98.38 100 THR B N 1
ATOM 2462 C CA . THR B 1 100 ? -16 12.703 -0.354 1 98.38 100 THR B CA 1
ATOM 2463 C C . THR B 1 100 ? -15.492 14.125 -0.141 1 98.38 100 THR B C 1
ATOM 2465 O O . THR B 1 100 ? -15.656 14.992 -1.008 1 98.38 100 THR B O 1
ATOM 2468 N N . ALA B 1 101 ? -14.898 14.32 1.088 1 98.75 101 ALA B N 1
ATOM 2469 C CA . ALA B 1 101 ? -14.516 15.703 1.354 1 98.75 101 ALA B CA 1
ATOM 2470 C C . ALA B 1 101 ? -13.289 15.766 2.262 1 98.75 101 ALA B C 1
ATOM 2472 O O . ALA B 1 101 ? -12.93 14.773 2.902 1 98.75 101 ALA B O 1
ATOM 2473 N N . SER B 1 102 ? -12.586 16.922 2.297 1 98.81 102 SER B N 1
ATOM 2474 C CA . SER B 1 102 ? -11.461 17.25 3.166 1 98.81 102 SER B CA 1
ATOM 2475 C C . SER B 1 102 ? -11.703 18.531 3.947 1 98.81 102 SER B C 1
ATOM 2477 O O . SER B 1 102 ? -12.414 19.422 3.477 1 98.81 102 SER B O 1
ATOM 2479 N N . GLU B 1 103 ? -11.172 18.547 5.109 1 98.75 103 GLU B N 1
ATOM 2480 C CA . GLU B 1 103 ? -11.422 19.688 5.988 1 98.75 103 GLU B CA 1
ATOM 2481 C C . GLU B 1 103 ? -10.148 20.109 6.715 1 98.75 103 GLU B C 1
ATOM 2483 O O . GLU B 1 103 ? -9.391 19.266 7.199 1 98.75 103 GLU B O 1
ATOM 2488 N N . MET B 1 104 ? -9.852 21.453 6.703 1 98.88 104 MET B N 1
ATOM 2489 C CA . MET B 1 104 ? -8.805 22.078 7.504 1 98.88 104 MET B CA 1
ATOM 2490 C C . MET B 1 104 ? -9.398 22.781 8.711 1 98.88 104 MET B C 1
ATOM 2492 O O . MET B 1 104 ? -10.359 23.547 8.586 1 98.88 104 MET B O 1
ATOM 2496 N N . ARG B 1 105 ? -8.805 22.453 9.82 1 98.69 105 ARG B N 1
ATOM 2497 C CA . ARG B 1 105 ? -9.414 23 11.031 1 98.69 105 ARG B CA 1
ATOM 2498 C C . ARG B 1 105 ? -8.359 23.281 12.094 1 98.69 105 ARG B C 1
ATOM 2500 O O . ARG B 1 105 ? -7.219 22.844 11.969 1 98.69 105 ARG B O 1
ATOM 2507 N N . SER B 1 106 ? -8.781 24.031 13.055 1 98.62 106 SER B N 1
ATOM 2508 C CA . SER B 1 106 ? -7.988 24.328 14.242 1 98.62 106 SER B CA 1
ATOM 2509 C C . SER B 1 106 ? -8.812 24.156 15.516 1 98.62 106 SER B C 1
ATOM 2511 O O . SER B 1 106 ? -10.016 24.453 15.523 1 98.62 106 SER B O 1
ATOM 2513 N N . TYR B 1 107 ? -8.148 23.719 16.609 1 98.06 107 TYR B N 1
ATOM 2514 C CA . TYR B 1 107 ? -8.812 23.531 17.891 1 98.06 107 TYR B CA 1
ATOM 2515 C C . TYR B 1 107 ? -7.793 23.438 19.031 1 98.06 107 TYR B C 1
ATOM 2517 O O . TYR B 1 107 ? -6.586 23.453 18.781 1 98.06 107 TYR B O 1
ATOM 2525 N N . VAL B 1 108 ? -8.328 23.438 20.219 1 98.19 108 VAL B N 1
ATOM 2526 C CA . VAL B 1 108 ? -7.473 23.219 21.375 1 98.19 108 VAL B CA 1
ATOM 2527 C C . VAL B 1 108 ? -7.605 21.781 21.844 1 98.19 108 VAL B C 1
ATOM 2529 O O . VAL B 1 108 ? -8.711 21.312 22.141 1 98.19 108 VAL B O 1
ATOM 2532 N N . ARG B 1 109 ? -6.496 21.094 21.875 1 96.12 109 ARG B N 1
ATOM 2533 C CA . ARG B 1 109 ? -6.438 19.703 22.328 1 96.12 109 ARG B CA 1
ATOM 2534 C C . ARG B 1 109 ? -6.172 19.641 23.828 1 96.12 109 ARG B C 1
ATOM 2536 O O . ARG B 1 109 ? -5.316 20.359 24.344 1 96.12 109 ARG B O 1
ATOM 2543 N N . HIS B 1 110 ? -6.941 18.656 24.391 1 95.25 110 HIS B N 1
ATOM 2544 C CA . HIS B 1 110 ? -6.777 18.391 25.812 1 95.25 110 HIS B CA 1
ATOM 2545 C C . HIS B 1 110 ? -6.516 16.906 26.062 1 95.25 110 HIS B C 1
ATOM 2547 O O . HIS B 1 110 ? -7.062 16.047 25.359 1 95.25 110 HIS B O 1
ATOM 2553 N N . ILE B 1 111 ? -5.703 16.641 27 1 88.88 111 ILE B N 1
ATOM 2554 C CA . ILE B 1 111 ? -5.441 15.234 27.328 1 88.88 111 ILE B CA 1
ATOM 2555 C C . ILE B 1 111 ? -6.625 14.656 28.094 1 88.88 111 ILE B C 1
ATOM 2557 O O . ILE B 1 111 ? -7.02 13.508 27.875 1 88.88 111 ILE B O 1
ATOM 2561 N N . ASN B 1 112 ? -7.32 15.445 28.922 1 90.94 112 ASN B N 1
ATOM 2562 C CA . ASN B 1 112 ? -8.289 14.898 29.859 1 90.94 112 ASN B CA 1
ATOM 2563 C C . ASN B 1 112 ? -9.711 15.375 29.547 1 90.94 112 ASN B C 1
ATOM 2565 O O . ASN B 1 112 ? -10.633 15.141 30.328 1 90.94 112 ASN B O 1
ATOM 2569 N N . LYS B 1 113 ? -9.859 16.141 28.578 1 92.62 113 LYS B N 1
ATOM 2570 C CA . LYS B 1 113 ? -11.188 16.609 28.188 1 92.62 113 LYS B CA 1
ATOM 2571 C C . LYS B 1 113 ? -11.336 16.656 26.672 1 92.62 113 LYS B C 1
ATOM 2573 O O . LYS B 1 113 ? -10.344 16.562 25.938 1 92.62 113 LYS B O 1
ATOM 2578 N N . PRO B 1 114 ? -12.602 16.828 26.141 1 94.88 114 PRO B N 1
ATOM 2579 C CA . PRO B 1 114 ? -12.812 16.969 24.703 1 94.88 114 PRO B CA 1
ATOM 2580 C C . PRO B 1 114 ? -12.141 18.203 24.125 1 94.88 114 PRO B C 1
ATOM 2582 O O . PRO B 1 114 ? -11.867 19.156 24.844 1 94.88 114 PRO B O 1
ATOM 2585 N N . ILE B 1 115 ? -11.922 18.125 22.859 1 95.75 115 ILE B N 1
ATOM 2586 C CA . ILE B 1 115 ? -11.352 19.297 22.188 1 95.75 115 ILE B CA 1
ATOM 2587 C C . ILE B 1 115 ? -12.242 20.5 22.422 1 95.75 115 ILE B C 1
ATOM 2589 O O . ILE B 1 115 ? -13.445 20.375 22.641 1 95.75 115 ILE B O 1
ATOM 2593 N N . SER B 1 116 ? -11.617 21.703 22.406 1 97.94 116 SER B N 1
ATOM 2594 C CA . SER B 1 116 ? -12.359 22.953 22.516 1 97.94 116 SER B CA 1
ATOM 2595 C C . SER B 1 116 ? -11.906 23.953 21.453 1 97.94 116 SER B C 1
ATOM 2597 O O . SER B 1 116 ? -10.898 23.734 20.781 1 97.94 116 SER B O 1
ATOM 2599 N N . ASP B 1 117 ? -12.773 25.016 21.156 1 97.81 117 ASP B N 1
ATOM 2600 C CA . ASP B 1 117 ? -12.477 26.125 20.25 1 97.81 117 ASP B CA 1
ATOM 2601 C C . ASP B 1 117 ? -12.234 25.625 18.828 1 97.81 117 ASP B C 1
ATOM 2603 O O . ASP B 1 117 ? -11.289 26.062 18.156 1 97.81 117 ASP B O 1
ATOM 2607 N N . LEU B 1 118 ? -13.102 24.672 18.453 1 98.06 118 LEU B N 1
ATOM 2608 C CA . LEU B 1 118 ? -13 24.141 17.094 1 98.06 118 LEU B CA 1
ATOM 2609 C C . LEU B 1 118 ? -13.367 25.188 16.062 1 98.06 118 LEU B C 1
ATOM 2611 O O . LEU B 1 118 ? -14.43 25.812 16.156 1 98.06 118 LEU B O 1
ATOM 2615 N N . LYS B 1 119 ? -12.516 25.484 15.141 1 98.38 119 LYS B N 1
ATOM 2616 C CA . LYS B 1 119 ? -12.75 26.359 13.992 1 98.38 119 LYS B CA 1
ATOM 2617 C C . LYS B 1 119 ? -12.484 25.625 12.68 1 98.38 119 LYS B C 1
ATOM 2619 O O . LYS B 1 119 ? -11.398 25.062 12.484 1 98.38 119 LYS B O 1
ATOM 2624 N N . ILE B 1 120 ? -13.445 25.609 11.789 1 98.69 120 ILE B N 1
ATOM 2625 C CA . ILE B 1 120 ? -13.258 25.094 10.43 1 98.69 120 ILE B CA 1
ATOM 2626 C C . ILE B 1 120 ? -12.664 26.188 9.547 1 98.69 120 ILE B C 1
ATOM 2628 O O . ILE B 1 120 ? -13.297 27.219 9.312 1 98.69 120 ILE B O 1
ATOM 2632 N N . LEU B 1 121 ? -11.523 25.922 9.102 1 98.81 121 LEU B N 1
ATOM 2633 C CA . LEU B 1 121 ? -10.82 26.922 8.305 1 98.81 121 LEU B CA 1
ATOM 2634 C C . LEU B 1 121 ? -11.195 26.797 6.836 1 98.81 121 LEU B C 1
ATOM 2636 O O . LEU B 1 121 ? -11.281 27.812 6.133 1 98.81 121 LEU B O 1
ATOM 2640 N N . LYS B 1 122 ? -11.336 25.625 6.359 1 98.69 122 LYS B N 1
ATOM 2641 C CA . LYS B 1 122 ? -11.719 25.359 4.977 1 98.69 122 LYS B CA 1
ATOM 2642 C C . LYS B 1 122 ? -12.258 23.938 4.812 1 98.69 122 LYS B C 1
ATOM 2644 O O . LYS B 1 122 ? -11.719 23 5.398 1 98.69 122 LYS B O 1
ATOM 2649 N N . ARG B 1 123 ? -13.297 23.781 4.074 1 98.5 123 ARG B N 1
ATOM 2650 C CA . ARG B 1 123 ? -13.805 22.484 3.646 1 98.5 123 ARG B CA 1
ATOM 2651 C C . ARG B 1 123 ? -13.945 22.422 2.129 1 98.5 123 ARG B C 1
ATOM 2653 O O . ARG B 1 123 ? -14.422 23.375 1.503 1 98.5 123 ARG B O 1
ATOM 2660 N N . ILE B 1 124 ? -13.508 21.328 1.533 1 98.69 124 ILE B N 1
ATOM 2661 C CA . ILE B 1 124 ? -13.586 21.188 0.083 1 98.69 124 ILE B CA 1
ATOM 2662 C C . ILE B 1 124 ? -14.078 19.781 -0.271 1 98.69 124 ILE B C 1
ATOM 2664 O O . ILE B 1 124 ? -13.852 18.828 0.478 1 98.69 124 ILE B O 1
ATOM 2668 N N . ASN B 1 125 ? -14.742 19.719 -1.473 1 98.5 125 ASN B N 1
ATOM 2669 C CA . ASN B 1 125 ? -15.125 18.422 -1.992 1 98.5 125 ASN B CA 1
ATOM 2670 C C . ASN B 1 125 ? -13.945 17.703 -2.648 1 98.5 125 ASN B C 1
ATOM 2672 O O . ASN B 1 125 ? -13.312 18.25 -3.557 1 98.5 125 ASN B O 1
ATOM 2676 N N . THR B 1 126 ? -13.664 16.469 -2.174 1 98.44 126 THR B N 1
ATOM 2677 C CA . THR B 1 126 ? -12.555 15.688 -2.725 1 98.44 126 THR B CA 1
ATOM 2678 C C . THR B 1 126 ? -12.969 14.234 -2.938 1 98.44 126 THR B C 1
ATOM 2680 O O . THR B 1 126 ? -12.367 13.328 -2.373 1 98.44 126 THR B O 1
ATOM 2683 N N . PRO B 1 127 ? -13.977 14.047 -3.766 1 98.31 127 PRO B N 1
ATOM 2684 C CA . PRO B 1 127 ? -14.445 12.672 -3.955 1 98.31 127 PRO B CA 1
ATOM 2685 C C . PRO B 1 127 ? -13.359 11.75 -4.508 1 98.31 127 PRO B C 1
ATOM 2687 O O . PRO B 1 127 ? -12.75 12.047 -5.539 1 98.31 127 PRO B O 1
ATOM 2690 N N . GLY B 1 128 ? -13.086 10.68 -3.859 1 97.25 128 GLY B N 1
ATOM 2691 C CA . GLY B 1 128 ? -12.18 9.656 -4.344 1 97.25 128 GLY B CA 1
ATOM 2692 C C . GLY B 1 128 ? -10.727 10.086 -4.344 1 97.25 128 GLY B C 1
ATOM 2693 O O . GLY B 1 128 ? -9.922 9.578 -5.121 1 97.25 128 GLY B O 1
ATOM 2694 N N . LEU B 1 129 ? -10.438 11.047 -3.527 1 98.19 129 LEU B N 1
ATOM 2695 C CA . LEU B 1 129 ? -9.078 11.578 -3.514 1 98.19 129 LEU B CA 1
ATOM 2696 C C . LEU B 1 129 ? -8.078 10.5 -3.104 1 98.19 129 LEU B C 1
ATOM 2698 O O . LEU B 1 129 ? -7.039 10.344 -3.74 1 98.19 129 LEU B O 1
ATOM 2702 N N . LEU B 1 130 ? -8.414 9.828 -2.018 1 97.75 130 LEU B N 1
ATOM 2703 C CA . LEU B 1 130 ? -7.52 8.789 -1.524 1 97.75 130 LEU B CA 1
ATOM 2704 C C . LEU B 1 130 ? -8.086 7.406 -1.808 1 97.75 130 LEU B C 1
ATOM 2706 O O . LEU B 1 130 ? -9.281 7.266 -2.098 1 97.75 130 LEU B O 1
ATOM 2710 N N . ASN B 1 131 ? -7.246 6.426 -1.787 1 95 131 ASN B N 1
ATOM 2711 C CA . ASN B 1 131 ? -7.629 5.02 -1.858 1 95 131 ASN B CA 1
ATOM 2712 C C . ASN B 1 131 ? -6.621 4.129 -1.143 1 95 131 ASN B C 1
ATOM 2714 O O . ASN B 1 131 ? -5.574 4.602 -0.696 1 95 131 ASN B O 1
ATOM 2718 N N . GLN B 1 132 ? -6.953 2.928 -1.062 1 93.12 132 GLN B N 1
ATOM 2719 C CA . GLN B 1 132 ? -6.125 2.031 -0.261 1 93.12 132 GLN B CA 1
ATOM 2720 C C . GLN B 1 132 ? -5.121 1.281 -1.133 1 93.12 132 GLN B C 1
ATOM 2722 O O . GLN B 1 132 ? -4.379 0.431 -0.641 1 93.12 132 GLN B O 1
ATOM 2727 N N . PHE B 1 133 ? -4.969 1.64 -2.406 1 93.94 133 PHE B N 1
ATOM 2728 C CA . PHE B 1 133 ? -4.195 0.806 -3.318 1 93.94 133 PHE B CA 1
ATOM 2729 C C . PHE B 1 133 ? -2.928 1.525 -3.766 1 93.94 133 PHE B C 1
ATOM 2731 O O . PHE B 1 133 ? -1.987 0.894 -4.254 1 93.94 133 PHE B O 1
ATOM 2738 N N . TYR B 1 134 ? -2.939 2.824 -3.668 1 95.38 134 TYR B N 1
ATOM 2739 C CA . TYR B 1 134 ? -1.757 3.578 -4.074 1 95.38 134 TYR B CA 1
ATOM 2740 C C . TYR B 1 134 ? -1.584 4.824 -3.217 1 95.38 134 TYR B C 1
ATOM 2742 O O . TYR B 1 134 ? -2.557 5.348 -2.668 1 95.38 134 TYR B O 1
ATOM 2750 N N . PRO B 1 135 ? -0.361 5.254 -3.078 1 98.19 135 PRO B N 1
ATOM 2751 C CA . PRO B 1 135 ? -0.122 6.492 -2.328 1 98.19 135 PRO B CA 1
ATOM 2752 C C . PRO B 1 135 ? -0.467 7.742 -3.131 1 98.19 135 PRO B C 1
ATOM 2754 O O . PRO B 1 135 ? -0.146 7.828 -4.32 1 98.19 135 PRO B O 1
ATOM 2757 N N . MET B 1 136 ? -1.19 8.648 -2.535 1 98.5 136 MET B N 1
ATOM 2758 C CA . MET B 1 136 ? -1.335 10 -3.068 1 98.5 136 MET B CA 1
ATOM 2759 C C . MET B 1 136 ? -0.274 10.93 -2.488 1 98.5 136 MET B C 1
ATOM 2761 O O . MET B 1 136 ? -0.225 11.141 -1.275 1 98.5 136 MET B O 1
ATOM 2765 N N . MET B 1 137 ? 0.516 11.508 -3.406 1 98.25 137 MET B N 1
ATOM 2766 C CA . MET B 1 137 ? 1.648 12.312 -2.965 1 98.25 137 MET B CA 1
ATOM 2767 C C . MET B 1 137 ? 1.297 13.797 -2.984 1 98.25 137 MET B C 1
ATOM 2769 O O . MET B 1 137 ? 0.646 14.273 -3.914 1 98.25 137 MET B O 1
ATOM 2773 N N . PHE B 1 138 ? 1.747 14.445 -1.919 1 98.25 138 PHE B N 1
ATOM 2774 C CA . PHE B 1 138 ? 1.493 15.875 -1.739 1 98.25 138 PHE B CA 1
ATOM 2775 C C . PHE B 1 138 ? 2.771 16.609 -1.356 1 98.25 138 PHE B C 1
ATOM 2777 O O . PHE B 1 138 ? 3.705 16 -0.821 1 98.25 138 PHE B O 1
ATOM 2784 N N . THR B 1 139 ? 2.691 17.875 -1.607 1 97.69 139 THR B N 1
ATOM 2785 C CA . THR B 1 139 ? 3.623 18.812 -0.992 1 97.69 139 THR B CA 1
ATOM 2786 C C . THR B 1 139 ? 2.885 19.797 -0.09 1 97.69 139 THR B C 1
ATOM 2788 O O . THR B 1 139 ? 1.929 20.438 -0.521 1 97.69 139 THR B O 1
ATOM 2791 N N . LEU B 1 140 ? 3.268 19.828 1.116 1 98.31 140 LEU B N 1
ATOM 2792 C CA . LEU B 1 140 ? 2.77 20.812 2.084 1 98.31 140 LEU B CA 1
ATOM 2793 C C . LEU B 1 140 ? 3.689 22.016 2.154 1 98.31 140 LEU B C 1
ATOM 2795 O O . LEU B 1 140 ? 4.895 21.875 2.381 1 98.31 140 LEU B O 1
ATOM 2799 N N . GLU B 1 141 ? 3.098 23.188 1.927 1 98.19 141 GLU B N 1
ATOM 2800 C CA . GLU B 1 141 ? 3.83 24.438 2.061 1 98.19 141 GLU B CA 1
ATOM 2801 C C . GLU B 1 141 ? 3.225 25.312 3.15 1 98.19 141 GLU B C 1
ATOM 2803 O O . GLU B 1 141 ? 2.008 25.516 3.191 1 98.19 141 GLU B O 1
ATOM 2808 N N . ILE B 1 142 ? 4.082 25.828 3.996 1 98.31 142 ILE B N 1
ATOM 2809 C CA . ILE B 1 142 ? 3.664 26.75 5.055 1 98.31 142 ILE B CA 1
ATOM 2810 C C . ILE B 1 142 ? 4.562 27.984 5.051 1 98.31 142 ILE B C 1
ATOM 2812 O O . ILE B 1 142 ? 5.781 27.875 5.184 1 98.31 142 ILE B O 1
ATOM 2816 N N . ASP B 1 143 ? 3.986 29.094 4.938 1 97.88 143 ASP B N 1
ATOM 2817 C CA . ASP B 1 143 ? 4.809 30.297 4.941 1 97.88 143 ASP B CA 1
ATOM 2818 C C . ASP B 1 143 ? 4.762 30.984 6.301 1 97.88 143 ASP B C 1
ATOM 2820 O O . ASP B 1 143 ? 4.023 30.562 7.191 1 97.88 143 ASP B O 1
ATOM 2824 N N . PRO B 1 144 ? 5.574 32.031 6.477 1 96.88 144 PRO B N 1
ATOM 2825 C CA . PRO B 1 144 ? 5.699 32.656 7.801 1 96.88 144 PRO B CA 1
ATOM 2826 C C . PRO B 1 144 ? 4.406 33.312 8.273 1 96.88 144 PRO B C 1
ATOM 2828 O O . PRO B 1 144 ? 4.238 33.562 9.469 1 96.88 144 PRO B O 1
ATOM 2831 N N . ASN B 1 145 ? 3.469 33.625 7.328 1 97.38 145 ASN B N 1
ATOM 2832 C CA . ASN B 1 145 ? 2.211 34.281 7.688 1 97.38 145 ASN B CA 1
ATOM 2833 C C . ASN B 1 145 ? 1.12 33.25 7.984 1 97.38 145 ASN B C 1
ATOM 2835 O O . ASN B 1 145 ? -0.028 33.625 8.242 1 97.38 145 ASN B O 1
ATOM 2839 N N . GLY B 1 146 ? 1.401 31.984 7.891 1 98.06 146 GLY B N 1
ATOM 2840 C CA . GLY B 1 146 ? 0.449 30.922 8.195 1 98.06 146 GLY B CA 1
ATOM 2841 C C . GLY B 1 146 ? -0.389 30.516 7 1 98.06 146 GLY B C 1
ATOM 2842 O O . GLY B 1 146 ? -1.452 29.906 7.156 1 98.06 146 GLY B O 1
ATOM 2843 N N . ASN B 1 147 ? 0.07 30.984 5.855 1 98.38 147 ASN B N 1
ATOM 2844 C CA . ASN B 1 147 ? -0.553 30.453 4.648 1 98.38 147 ASN B CA 1
ATOM 2845 C C . ASN B 1 147 ? -0.098 29.031 4.363 1 98.38 147 ASN B C 1
ATOM 2847 O O . ASN B 1 147 ? 1.101 28.734 4.375 1 98.38 147 ASN B O 1
ATOM 2851 N N . VAL B 1 148 ? -1.112 28.188 4.164 1 98.69 148 VAL B N 1
ATOM 2852 C CA . VAL B 1 148 ? -0.831 26.781 3.963 1 98.69 148 VAL B CA 1
ATOM 2853 C C . VAL B 1 148 ? -1.364 26.328 2.604 1 98.69 148 VAL B C 1
ATOM 2855 O O . VAL B 1 148 ? -2.49 26.656 2.23 1 98.69 148 VAL B O 1
ATOM 2858 N N . LYS B 1 149 ? -0.516 25.609 1.859 1 98.56 149 LYS B N 1
ATOM 2859 C CA . LYS B 1 149 ? -0.926 24.969 0.609 1 98.56 149 LYS B CA 1
ATOM 2860 C C . LYS B 1 149 ? -0.644 23.469 0.632 1 98.56 149 LYS B C 1
ATOM 2862 O O . LYS B 1 149 ? 0.407 23.047 1.108 1 98.56 149 LYS B O 1
ATOM 2867 N N . LEU B 1 150 ? -1.589 22.75 0.258 1 98.62 150 LEU B N 1
ATOM 2868 C CA . LEU B 1 150 ? -1.401 21.344 -0.06 1 98.62 150 LEU B CA 1
ATOM 2869 C C . LEU B 1 150 ? -1.519 21.109 -1.562 1 98.62 150 LEU B C 1
ATOM 2871 O O . LEU B 1 150 ? -2.578 21.328 -2.15 1 98.62 150 LEU B O 1
ATOM 2875 N N . ILE B 1 151 ? -0.415 20.625 -2.15 1 98 151 ILE B N 1
ATOM 2876 C CA . ILE B 1 151 ? -0.346 20.5 -3.604 1 98 151 ILE B CA 1
ATOM 2877 C C . ILE B 1 151 ? -0.088 19.047 -3.982 1 98 151 ILE B C 1
ATOM 2879 O O . ILE B 1 151 ? 0.869 18.438 -3.502 1 98 151 ILE B O 1
ATOM 2883 N N . LYS B 1 152 ? -0.909 18.469 -4.812 1 97.75 152 LYS B N 1
ATOM 2884 C CA . LYS B 1 152 ? -0.674 17.125 -5.305 1 97.75 152 LYS B CA 1
ATOM 2885 C C . LYS B 1 152 ? 0.535 17.078 -6.23 1 97.75 152 LYS B C 1
ATOM 2887 O O . LYS B 1 152 ? 0.739 17.984 -7.043 1 97.75 152 LYS B O 1
ATOM 2892 N N . ASP B 1 153 ? 1.263 16 -6.117 1 95.88 153 ASP B N 1
ATOM 2893 C CA . ASP B 1 153 ? 2.365 15.828 -7.055 1 95.88 153 ASP B CA 1
ATOM 2894 C C . ASP B 1 153 ? 1.881 15.945 -8.5 1 95.88 153 ASP B C 1
ATOM 2896 O O . ASP B 1 153 ? 0.849 15.383 -8.859 1 95.88 153 ASP B O 1
ATOM 2900 N N . GLY B 1 154 ? 2.584 16.656 -9.289 1 91.25 154 GLY B N 1
ATOM 2901 C CA . GLY B 1 154 ? 2.252 16.828 -10.695 1 91.25 154 GLY B CA 1
ATOM 2902 C C . GLY B 1 154 ? 1.363 18.031 -10.945 1 91.25 154 GLY B C 1
ATOM 2903 O O . GLY B 1 154 ? 1.262 18.5 -12.078 1 91.25 154 GLY B O 1
ATOM 2904 N N . ASP B 1 155 ? 0.708 18.516 -9.922 1 93.62 155 ASP B N 1
ATOM 2905 C CA . ASP B 1 155 ? -0.167 19.672 -10.086 1 93.62 155 ASP B CA 1
ATOM 2906 C C . ASP B 1 155 ? 0.591 20.969 -9.828 1 93.62 155 ASP B C 1
ATOM 2908 O O . ASP B 1 155 ? 1.562 20.984 -9.062 1 93.62 155 ASP B O 1
ATOM 2912 N N . ARG B 1 156 ? 0.076 22.016 -10.422 1 91.06 156 ARG B N 1
ATOM 2913 C CA . ARG B 1 156 ? 0.655 23.328 -10.195 1 91.06 156 ARG B CA 1
ATOM 2914 C C . ARG B 1 156 ? -0.228 24.156 -9.266 1 91.06 156 ARG B C 1
ATOM 2916 O O . ARG B 1 156 ? 0.223 25.156 -8.703 1 91.06 156 ARG B O 1
ATOM 2923 N N . VAL B 1 157 ? -1.486 23.766 -9.25 1 95.88 157 VAL B N 1
ATOM 2924 C CA . VAL B 1 157 ? -2.445 24.453 -8.398 1 95.88 157 VAL B CA 1
ATOM 2925 C C . VAL B 1 157 ? -2.705 23.641 -7.133 1 95.88 157 VAL B C 1
ATOM 2927 O O . VAL B 1 157 ? -2.877 22.422 -7.199 1 95.88 157 VAL B O 1
ATOM 2930 N N . PRO B 1 158 ? -2.76 24.375 -6.027 1 98.25 158 PRO B N 1
ATOM 2931 C CA . PRO B 1 158 ? -3.008 23.625 -4.789 1 98.25 158 PRO B CA 1
ATOM 2932 C C . PRO B 1 158 ? -4.391 22.984 -4.762 1 98.25 158 PRO B C 1
ATOM 2934 O O . PRO B 1 158 ? -5.359 23.562 -5.258 1 98.25 158 PRO B O 1
ATOM 2937 N N . LEU B 1 159 ? -4.402 21.797 -4.23 1 98.5 159 LEU B N 1
ATOM 2938 C CA . LEU B 1 159 ? -5.676 21.156 -3.914 1 98.5 159 LEU B CA 1
ATOM 2939 C C . LEU B 1 159 ? -6.48 22.016 -2.938 1 98.5 159 LEU B C 1
ATOM 2941 O O . LEU B 1 159 ? -7.695 22.156 -3.096 1 98.5 159 LEU B O 1
ATOM 2945 N N . VAL B 1 160 ? -5.777 22.562 -1.946 1 98.38 160 VAL B N 1
ATOM 2946 C CA . VAL B 1 160 ? -6.41 23.422 -0.953 1 98.38 160 VAL B CA 1
ATOM 2947 C C . VAL B 1 160 ? -5.398 24.438 -0.429 1 98.38 160 VAL B C 1
ATOM 2949 O O . VAL B 1 160 ? -4.199 24.156 -0.374 1 98.38 160 VAL B O 1
ATOM 2952 N N . GLU B 1 161 ? -5.934 25.562 -0.168 1 98.44 161 GLU B N 1
ATOM 2953 C CA . GLU B 1 161 ? -5.191 26.641 0.478 1 98.44 161 GLU B CA 1
ATOM 2954 C C . GLU B 1 161 ? -5.992 27.266 1.617 1 98.44 161 GLU B C 1
ATOM 2956 O O . GLU B 1 161 ? -7.199 27.484 1.485 1 98.44 161 GLU B O 1
ATOM 2961 N N . PHE B 1 162 ? -5.34 27.531 2.721 1 98.62 162 PHE B N 1
ATOM 2962 C CA . PHE B 1 162 ? -5.984 28.172 3.859 1 98.62 162 PHE B CA 1
ATOM 2963 C C . PHE B 1 162 ? -4.965 28.938 4.703 1 98.62 162 PHE B C 1
ATOM 2965 O O . PHE B 1 162 ? -3.756 28.797 4.5 1 98.62 162 PHE B O 1
ATOM 2972 N N . GLN B 1 163 ? -5.527 29.719 5.605 1 98.5 163 GLN B N 1
ATOM 2973 C CA . GLN B 1 163 ? -4.645 30.469 6.484 1 98.5 163 GLN B CA 1
ATOM 2974 C C . GLN B 1 163 ? -4.945 30.188 7.953 1 98.5 163 GLN B C 1
ATOM 2976 O O . GLN B 1 163 ? -6.113 30.109 8.344 1 98.5 163 GLN B O 1
ATOM 2981 N N . ASN B 1 164 ? -3.9 29.953 8.664 1 98.38 164 ASN B N 1
ATOM 2982 C CA . ASN B 1 164 ? -3.93 29.906 10.125 1 98.38 164 ASN B CA 1
ATOM 2983 C C . ASN B 1 164 ? -2.668 30.516 10.734 1 98.38 164 ASN B C 1
ATOM 2985 O O . ASN B 1 164 ? -1.636 29.844 10.82 1 98.38 164 ASN B O 1
ATOM 2989 N N . ARG B 1 165 ? -2.838 31.641 11.211 1 96.56 165 ARG B N 1
ATOM 2990 C CA . ARG B 1 165 ? -1.671 32.375 11.688 1 96.56 165 ARG B CA 1
ATOM 2991 C C . ARG B 1 165 ? -1.081 31.703 12.93 1 96.56 165 ARG B C 1
ATOM 2993 O O . ARG B 1 165 ? 0.105 31.875 13.219 1 96.56 165 ARG B O 1
ATOM 3000 N N . ALA B 1 166 ? -1.892 30.953 13.617 1 96.25 166 ALA B N 1
ATOM 3001 C CA . ALA B 1 166 ? -1.438 30.328 14.852 1 96.25 166 ALA B CA 1
ATOM 3002 C C . ALA B 1 166 ? -0.781 28.969 14.57 1 96.25 166 ALA B C 1
ATOM 3004 O O . ALA B 1 166 ? -0.351 28.281 15.492 1 96.25 166 ALA B O 1
ATOM 3005 N N . ILE B 1 167 ? -0.642 28.594 13.328 1 97.81 167 ILE B N 1
ATOM 3006 C CA . ILE B 1 167 ? -0.173 27.266 12.945 1 97.81 167 ILE B CA 1
ATOM 3007 C C . ILE B 1 167 ? 1.277 27.078 13.391 1 97.81 167 ILE B C 1
ATOM 3009 O O . ILE B 1 167 ? 2.086 28 13.281 1 97.81 167 ILE B O 1
ATOM 3013 N N . SER B 1 168 ? 1.508 25.953 14.039 1 96.62 168 SER B N 1
ATOM 3014 C CA . SER B 1 168 ? 2.871 25.5 14.305 1 96.62 168 SER B CA 1
ATOM 3015 C C . SER B 1 168 ? 3.17 24.188 13.586 1 96.62 168 SER B C 1
ATOM 3017 O O . SER B 1 168 ? 2.314 23.312 13.516 1 96.62 168 SER B O 1
ATOM 3019 N N . PHE B 1 169 ? 4.402 24.094 13.086 1 96.62 169 PHE B N 1
ATOM 3020 C CA . PHE B 1 169 ? 4.832 22.906 12.367 1 96.62 169 PHE B CA 1
ATOM 3021 C C . PHE B 1 169 ? 6.055 22.281 13.023 1 96.62 169 PHE B C 1
ATOM 3023 O O . PHE B 1 169 ? 6.867 21.641 12.359 1 96.62 169 PHE B O 1
ATOM 3030 N N . GLU B 1 170 ? 6.18 22.484 14.297 1 97.19 170 GLU B N 1
ATOM 3031 C CA . GLU B 1 170 ? 7.312 21.922 15.023 1 97.19 170 GLU B CA 1
ATOM 3032 C C . GLU B 1 170 ? 7.168 20.406 15.172 1 97.19 170 GLU B C 1
ATOM 3034 O O . GLU B 1 170 ? 8.156 19.672 1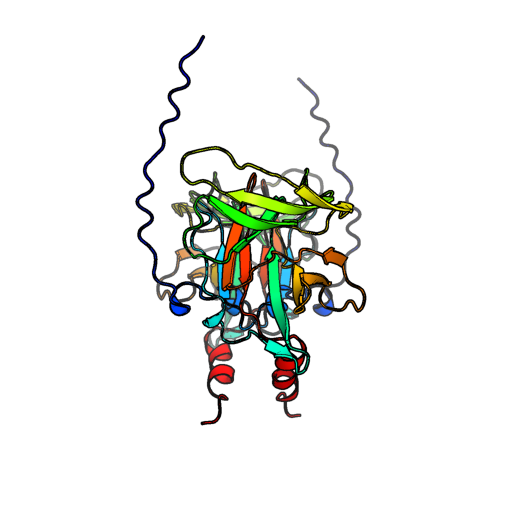5.148 1 97.19 170 GLU B O 1
ATOM 3039 N N . TYR B 1 171 ? 5.938 20 15.336 1 97.62 171 TYR B N 1
ATOM 3040 C CA . TYR B 1 171 ? 5.621 18.578 15.422 1 97.62 171 TYR B CA 1
ATOM 3041 C C . TYR B 1 171 ? 4.457 18.219 14.5 1 97.62 171 TYR B C 1
ATOM 3043 O O . TYR B 1 171 ? 3.539 19.016 14.312 1 97.62 171 TYR B O 1
ATOM 3051 N N . ILE B 1 172 ? 4.562 17.047 14 1 98 172 ILE B N 1
ATOM 3052 C CA . ILE B 1 172 ? 3.49 16.562 13.141 1 98 172 ILE B CA 1
ATOM 3053 C C . ILE B 1 172 ? 3.064 15.172 13.594 1 98 172 ILE B C 1
ATOM 3055 O O . ILE B 1 172 ? 3.906 14.344 13.945 1 98 172 ILE B O 1
ATOM 3059 N N . GLU B 1 173 ? 1.759 14.914 13.664 1 96.94 173 GLU B N 1
ATOM 3060 C CA . GLU B 1 173 ? 1.206 13.602 13.969 1 96.94 173 GLU B CA 1
ATOM 3061 C C . GLU B 1 173 ? 0.33 13.086 12.828 1 96.94 173 GLU B C 1
ATOM 3063 O O . GLU B 1 173 ? -0.437 13.852 12.234 1 96.94 173 GLU B O 1
ATOM 3068 N N . PHE B 1 174 ? 0.489 11.82 12.57 1 97.62 174 PHE B N 1
ATOM 3069 C CA . PHE B 1 174 ? -0.353 11.117 11.609 1 97.62 174 PHE B CA 1
ATOM 3070 C C . PHE B 1 174 ? -1.352 10.211 12.32 1 97.62 174 PHE B C 1
ATOM 3072 O O . PHE B 1 174 ? -0.964 9.367 13.133 1 97.62 174 PHE B O 1
ATOM 3079 N N . CYS B 1 175 ? -2.615 10.43 11.961 1 96 175 CYS B N 1
ATOM 3080 C CA . CYS B 1 175 ? -3.658 9.719 12.688 1 96 175 CYS B CA 1
ATOM 3081 C C . CYS B 1 175 ? -4.801 9.328 11.758 1 96 175 CYS B C 1
ATOM 3083 O O . CYS B 1 175 ? -4.762 9.617 10.562 1 96 175 CYS B O 1
ATOM 3085 N N . HIS B 1 176 ? -5.68 8.477 12.281 1 93.31 176 HIS B N 1
ATOM 3086 C CA . HIS B 1 176 ? -6.902 8.086 11.586 1 93.31 176 HIS B CA 1
ATOM 3087 C C . HIS B 1 176 ? -8.109 8.172 12.516 1 93.31 176 HIS B C 1
ATOM 3089 O O . HIS B 1 176 ? -7.957 8.352 13.727 1 93.31 176 HIS B O 1
ATOM 3095 N N . TYR B 1 177 ? -9.328 8.195 12 1 89.19 177 TYR B N 1
ATOM 3096 C CA . TYR B 1 177 ? -10.531 8.188 12.82 1 89.19 177 TYR B CA 1
ATOM 3097 C C . TYR B 1 177 ? -11.289 6.871 12.688 1 89.19 177 TYR B C 1
ATOM 3099 O O . TYR B 1 177 ? -11.422 6.125 13.656 1 89.19 177 TYR B O 1
ATOM 3107 N N . ILE B 1 178 ? -11.648 6.59 11.461 1 87.19 178 ILE B N 1
ATOM 3108 C CA . ILE B 1 178 ? -12.508 5.43 11.234 1 87.19 178 ILE B CA 1
ATOM 3109 C C . ILE B 1 178 ? -11.672 4.262 10.719 1 87.19 178 ILE B C 1
ATOM 3111 O O . ILE B 1 178 ? -11.805 3.133 11.195 1 87.19 178 ILE B O 1
ATOM 3115 N N . ALA B 1 179 ? -10.812 4.523 9.805 1 90.88 179 ALA B N 1
ATOM 3116 C CA . ALA B 1 179 ? -10.031 3.488 9.133 1 90.88 179 ALA B CA 1
ATOM 3117 C C . ALA B 1 179 ? -8.539 3.809 9.18 1 90.88 179 ALA B C 1
ATOM 3119 O O . ALA B 1 179 ? -8.148 4.977 9.102 1 90.88 179 ALA B O 1
ATOM 3120 N N . PRO B 1 180 ? -7.762 2.746 9.258 1 94 180 PRO B N 1
ATOM 3121 C CA . PRO B 1 180 ? -6.316 2.984 9.297 1 94 180 PRO B CA 1
ATOM 3122 C C . PRO B 1 180 ? -5.789 3.621 8.008 1 94 180 PRO B C 1
ATOM 3124 O O . PRO B 1 180 ? -6.465 3.584 6.977 1 94 180 PRO B O 1
ATOM 3127 N N . ALA B 1 181 ? -4.641 4.242 8.156 1 96.69 181 ALA B N 1
ATOM 3128 C CA . ALA B 1 181 ? -3.959 4.895 7.039 1 96.69 181 ALA B CA 1
ATOM 3129 C C . ALA B 1 181 ? -2.455 4.633 7.086 1 96.69 181 ALA B C 1
ATOM 3131 O O . ALA B 1 181 ? -1.904 4.328 8.141 1 96.69 181 A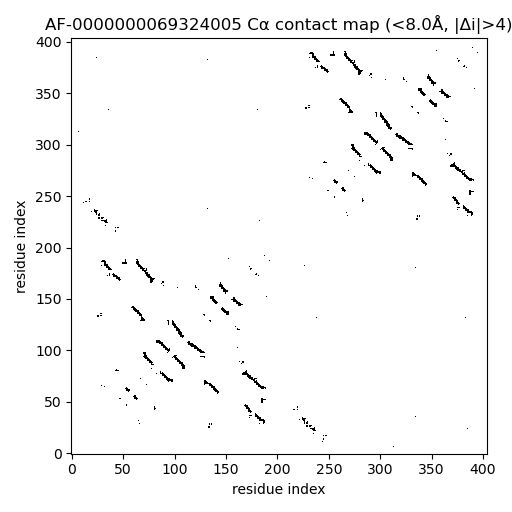LA B O 1
ATOM 3132 N N . THR B 1 182 ? -1.865 4.652 5.969 1 97.62 182 THR B N 1
ATOM 3133 C CA . THR B 1 182 ? -0.411 4.648 5.848 1 97.62 182 THR B CA 1
ATOM 3134 C C . THR B 1 182 ? 0.093 6 5.348 1 97.62 182 THR B C 1
ATOM 3136 O O . THR B 1 182 ? -0.409 6.523 4.348 1 97.62 182 THR B O 1
ATOM 3139 N N . PHE B 1 183 ? 1.035 6.512 6.062 1 98.31 183 PHE B N 1
ATOM 3140 C CA . PHE B 1 183 ? 1.657 7.781 5.703 1 98.31 183 PHE B CA 1
ATOM 3141 C C . PHE B 1 183 ? 3.104 7.57 5.273 1 98.31 183 PHE B C 1
ATOM 3143 O O . PHE B 1 183 ? 3.83 6.785 5.883 1 98.31 183 PHE B O 1
ATOM 3150 N N . PHE B 1 184 ? 3.438 8.234 4.227 1 98.56 184 PHE B N 1
ATOM 3151 C CA . PHE B 1 184 ? 4.824 8.406 3.803 1 98.56 184 PHE B CA 1
ATOM 3152 C C . PHE B 1 184 ? 5.297 9.828 4.07 1 98.56 184 PHE B C 1
ATOM 3154 O O . PHE B 1 184 ? 4.68 10.797 3.615 1 98.56 184 PHE B O 1
ATOM 3161 N N . PHE B 1 185 ? 6.32 9.945 4.809 1 98.19 185 PHE B N 1
ATOM 3162 C CA . PHE B 1 185 ? 6.723 11.273 5.238 1 98.19 185 PHE B CA 1
ATOM 3163 C C . PHE B 1 185 ? 8.234 11.445 5.152 1 98.19 185 PHE B C 1
ATOM 3165 O O . PHE B 1 185 ? 8.953 10.484 4.844 1 98.19 185 PHE B O 1
ATOM 3172 N N . ASP B 1 186 ? 8.656 12.758 5.34 1 97.94 186 ASP B N 1
ATOM 3173 C CA . ASP B 1 186 ? 10.07 13.078 5.18 1 97.94 186 ASP B CA 1
ATOM 3174 C C . ASP B 1 186 ? 10.594 12.578 3.83 1 97.94 186 ASP B C 1
ATOM 3176 O O . ASP B 1 186 ? 11.641 11.93 3.766 1 97.94 186 ASP B O 1
ATOM 3180 N N . CYS B 1 187 ? 9.781 12.859 2.822 1 98.06 187 CYS B N 1
ATOM 3181 C CA . CYS B 1 187 ? 10.086 12.383 1.477 1 98.06 187 CYS B CA 1
ATOM 3182 C C . CYS B 1 187 ? 11.023 13.352 0.759 1 98.06 187 CYS B C 1
ATOM 3184 O O . CYS B 1 187 ? 10.867 14.57 0.876 1 98.06 187 CYS B O 1
ATOM 3186 N N . PRO B 1 188 ? 11.906 12.766 -0.042 1 96.31 188 PRO B N 1
ATOM 3187 C CA . PRO B 1 188 ? 12.625 13.68 -0.929 1 96.31 188 PRO B CA 1
ATOM 3188 C C . PRO B 1 188 ? 11.695 14.422 -1.886 1 96.31 188 PRO B C 1
ATOM 3190 O O . PRO B 1 188 ? 10.688 13.867 -2.33 1 96.31 188 PRO B O 1
ATOM 3193 N N . LEU B 1 189 ? 12.102 15.633 -2.188 1 91.25 189 LEU B N 1
ATOM 3194 C CA . LEU B 1 189 ? 11.289 16.375 -3.139 1 91.25 189 LEU B CA 1
ATOM 3195 C C . LEU B 1 189 ? 11.336 15.734 -4.52 1 91.25 189 LEU B C 1
ATOM 3197 O O . LEU B 1 189 ? 12.305 15.055 -4.863 1 91.25 189 LEU B O 1
ATOM 3201 N N . GLU B 1 190 ? 10.289 15.891 -5.277 1 75.69 190 GLU B N 1
ATOM 3202 C CA . GLU B 1 190 ? 10.195 15.281 -6.598 1 75.69 190 GLU B CA 1
ATOM 3203 C C . GLU B 1 190 ? 11.406 15.633 -7.457 1 75.69 190 GLU B C 1
ATOM 3205 O O . GLU B 1 190 ? 11.906 14.789 -8.203 1 75.69 190 GLU B O 1
ATOM 3210 N N . ILE B 1 191 ? 11.828 16.781 -7.367 1 64.44 191 ILE B N 1
ATOM 3211 C CA . ILE B 1 191 ? 12.961 17.266 -8.148 1 64.44 191 ILE B CA 1
ATOM 3212 C C . ILE B 1 191 ? 14.234 16.516 -7.738 1 64.44 191 ILE B C 1
ATOM 3214 O O . ILE B 1 191 ? 15.117 16.297 -8.562 1 64.44 191 ILE B O 1
ATOM 3218 N N . ASP B 1 192 ? 14.375 16.078 -6.625 1 63.53 192 ASP B N 1
ATOM 3219 C CA . ASP B 1 192 ? 15.555 15.398 -6.098 1 63.53 192 ASP B CA 1
ATOM 3220 C C . ASP B 1 192 ? 15.586 13.938 -6.547 1 63.53 192 ASP B C 1
ATOM 3222 O O . ASP B 1 192 ? 16.641 13.312 -6.559 1 63.53 192 ASP B O 1
ATOM 3226 N N . ARG B 1 193 ? 14.469 13.438 -6.852 1 55.25 193 ARG B N 1
ATOM 3227 C CA . ARG B 1 193 ? 14.406 12.023 -7.195 1 55.25 193 ARG B CA 1
ATOM 3228 C C . ARG B 1 193 ? 14.922 11.781 -8.609 1 55.25 193 ARG B C 1
ATOM 3230 O O . ARG B 1 193 ? 15.398 10.688 -8.922 1 55.25 193 ARG B O 1
ATOM 3237 N N . ARG B 1 194 ? 14.766 12.609 -9.602 1 47.56 194 ARG B N 1
ATOM 3238 C CA . ARG B 1 194 ? 15.148 12.43 -11 1 47.56 194 ARG B CA 1
ATOM 3239 C C . ARG B 1 194 ? 16.656 12.25 -11.141 1 47.56 194 ARG B C 1
ATOM 3241 O O . ARG B 1 194 ? 17.141 11.805 -12.18 1 47.56 194 ARG B O 1
ATOM 3248 N N . ASP B 1 195 ? 17.344 12.555 -10.297 1 42.16 195 ASP B N 1
ATOM 3249 C CA . ASP B 1 195 ? 18.781 12.391 -10.523 1 42.16 195 ASP B CA 1
ATOM 3250 C C . ASP B 1 195 ? 19.156 10.914 -10.617 1 42.16 195 ASP B C 1
ATOM 3252 O O . ASP B 1 195 ? 20.078 10.555 -11.359 1 42.16 195 ASP B O 1
ATOM 3256 N N . CYS B 1 196 ? 18.547 10.039 -9.883 1 36.5 196 CYS B N 1
ATOM 3257 C CA . CYS B 1 196 ? 19.016 8.664 -9.992 1 36.5 196 CYS B CA 1
ATOM 3258 C C . CYS B 1 196 ? 18.531 8.016 -11.281 1 36.5 196 CYS B C 1
ATOM 3260 O O . CYS B 1 196 ? 19 6.938 -11.656 1 36.5 196 CYS B O 1
ATOM 3262 N N . SER B 1 197 ? 17.484 8.43 -11.867 1 37.25 197 SER B N 1
ATOM 3263 C CA . SER B 1 197 ? 17.078 7.836 -13.133 1 37.25 197 SER B CA 1
ATOM 3264 C C . SER B 1 197 ? 18.094 8.109 -14.234 1 37.25 197 SER B C 1
ATOM 3266 O O . SER B 1 197 ? 18.156 7.387 -15.227 1 37.25 197 SER B O 1
ATOM 3268 N N . GLY B 1 198 ? 18.812 9.148 -14.195 1 32 198 GLY B N 1
ATOM 3269 C CA . GLY B 1 198 ? 19.828 9.453 -15.195 1 32 198 GLY B CA 1
ATOM 3270 C C . GLY B 1 198 ? 21.016 8.516 -15.148 1 32 198 GLY B C 1
ATOM 3271 O O . GLY B 1 198 ? 21.953 8.648 -15.945 1 32 198 GLY B O 1
ATOM 3272 N N . ILE B 1 199 ? 21.188 7.883 -13.977 1 27.48 199 ILE B N 1
ATOM 3273 C CA . ILE B 1 199 ? 22.438 7.137 -14.023 1 27.48 199 ILE B CA 1
ATOM 3274 C C . ILE B 1 199 ? 22.234 5.836 -14.797 1 27.48 199 ILE B C 1
ATOM 3276 O O . ILE B 1 199 ? 22.328 4.746 -14.219 1 27.48 199 ILE B O 1
ATOM 3280 N N . VAL B 1 200 ? 21.188 5.57 -15.453 1 25.44 200 VAL B N 1
ATOM 3281 C CA . VAL B 1 200 ? 21.312 4.484 -16.422 1 25.44 200 VAL B CA 1
ATOM 3282 C C . VAL B 1 200 ? 22.344 4.867 -17.484 1 25.44 200 VAL B C 1
ATOM 3284 O O . VAL B 1 200 ? 22.156 5.828 -18.219 1 25.44 200 VAL B O 1
ATOM 3287 N N . LEU B 1 201 ? 23.641 4.656 -17.219 1 22.23 201 LEU B N 1
ATOM 3288 C CA . LEU B 1 201 ? 24.656 4.668 -18.266 1 22.23 201 LEU B CA 1
ATOM 3289 C C . LEU B 1 201 ? 24.156 3.941 -19.5 1 22.23 201 LEU B C 1
ATOM 3291 O O . LEU B 1 201 ? 23.609 2.848 -19.406 1 22.23 201 LEU B O 1
ATOM 3295 N N . GLY B 1 202 ? 24.016 4.656 -20.641 1 19.75 202 GLY B N 1
ATOM 3296 C CA . GLY B 1 202 ? 24.203 4.156 -21.984 1 19.75 202 GLY B CA 1
ATOM 3297 C C . GLY B 1 202 ? 25.438 3.285 -22.125 1 19.75 202 GLY B C 1
ATOM 3298 O O . GLY B 1 202 ? 26.422 3.459 -21.391 1 19.75 202 GLY B O 1
#

Radius of gyration: 24.2 Å; Cα contacts (8 Å, |Δi|>4): 961; chains: 2; bounding box: 69×66×56 Å

Sequence (404 aa):
MRNILLFCLLQFSFAIEYNPKNFINTFEATYGCLQFSTKDACQPYFPTNRFKHLHTTHNNVTIMRMGVMANQGPHIRLSPNEFPDDTKITEIVLSAWENTASEMRSYVRHINK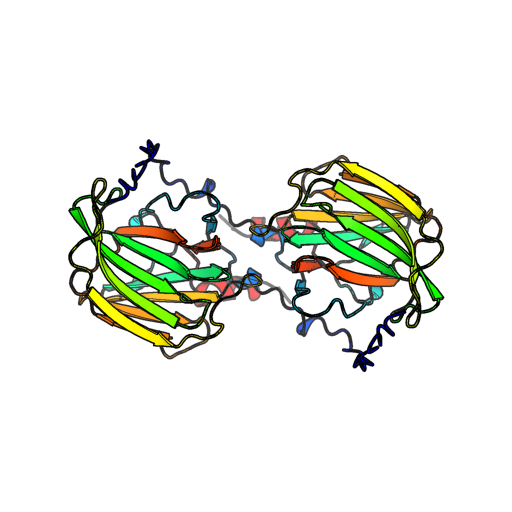PISDLKILKRINTPGLLNQFYPMMFTLEIDPNGNVKLIKDGDRVPLVEFQNRAISFEYIEFCHYIAPATFFFDCPLEIDRRDCSGIVLGMRNILLFCLLQFSFAIEYNPKNFINTFEATYGCLQFSTKDACQPYFPTNRFKHLHTTHNNVTIMRMGVMANQGPHIRLSPNEFPDDTKITEIVLSAWENTASEMRSYVRHINKPISDLKILKRINTPGLLNQFYPMMFTLEIDPNGNVKLIKDGDRVPLVEFQNRAISFEYIEFCHYIAPATFFFDCPLEIDRRDCSGIVLG

Organism: Aedes albopictus (NCBI:txid7160)